Protein AF-0000000083109983 (afdb_homodimer)

Structure (mmCIF, N/CA/C/O backbone):
data_AF-0000000083109983-model_v1
#
loop_
_entity.id
_entity.type
_entity.pdbx_description
1 polymer 'Acyl-coenzyme A thioesterase THEM4'
#
loop_
_atom_site.group_PDB
_atom_site.id
_atom_site.type_symbol
_atom_site.label_atom_id
_atom_site.label_alt_id
_atom_site.label_comp_id
_atom_site.label_asym_id
_atom_site.label_entity_id
_atom_site.label_seq_id
_atom_site.pdbx_PDB_ins_code
_atom_site.Cartn_x
_atom_site.Cartn_y
_atom_site.Cartn_z
_atom_site.occupancy
_atom_site.B_iso_or_equiv
_atom_site.auth_seq_id
_atom_site.auth_comp_id
_atom_site.auth_asym_id
_atom_site.auth_atom_id
_atom_site.pdbx_PDB_model_num
ATOM 1 N N . MET A 1 1 ? -0.646 -13.812 -16.438 1 79.5 1 MET A N 1
ATOM 2 C CA . MET A 1 1 ? -0.318 -15.164 -16.875 1 79.5 1 MET A CA 1
ATOM 3 C C . MET A 1 1 ? 0.512 -15.891 -15.812 1 79.5 1 MET A C 1
ATOM 5 O O . MET A 1 1 ? 1.27 -15.258 -15.078 1 79.5 1 MET A O 1
ATOM 9 N N . PHE A 1 2 ? 0.267 -17.281 -15.797 1 80.12 2 PHE A N 1
ATOM 10 C CA . PHE A 1 2 ? 1.023 -18.062 -14.828 1 80.12 2 PHE A CA 1
ATOM 11 C C . PHE A 1 2 ? 2.098 -18.891 -15.516 1 80.12 2 PHE A C 1
ATOM 13 O O . PHE A 1 2 ? 1.853 -19.484 -16.562 1 80.12 2 PHE A O 1
ATOM 20 N N . GLU A 1 3 ? 3.24 -18.766 -14.977 1 84.12 3 GLU A N 1
ATOM 21 C CA . GLU A 1 3 ? 4.309 -19.719 -15.305 1 84.12 3 GLU A CA 1
ATOM 22 C C . GLU A 1 3 ? 4.406 -20.828 -14.258 1 84.12 3 GLU A C 1
ATOM 24 O O . GLU A 1 3 ? 4.441 -20.547 -13.055 1 84.12 3 GLU A O 1
ATOM 29 N N . VAL A 1 4 ? 4.43 -22.031 -14.734 1 88.25 4 VAL A N 1
ATOM 30 C CA . VAL A 1 4 ? 4.473 -23.172 -13.812 1 88.25 4 VAL A CA 1
ATOM 31 C C . VAL A 1 4 ? 5.922 -23.469 -13.43 1 88.25 4 VAL A C 1
ATOM 33 O O . VAL A 1 4 ? 6.777 -23.625 -14.305 1 88.25 4 VAL A O 1
ATOM 36 N N . LEU A 1 5 ? 6.18 -23.5 -12.18 1 89.88 5 LEU A N 1
ATOM 37 C CA . LEU A 1 5 ? 7.484 -23.875 -11.641 1 89.88 5 LEU A CA 1
ATOM 38 C C . LEU A 1 5 ? 7.387 -25.172 -10.836 1 89.88 5 LEU A C 1
ATOM 40 O O . LEU A 1 5 ? 6.352 -25.453 -10.234 1 89.88 5 LEU A O 1
ATOM 44 N N . SER A 1 6 ? 8.484 -25.953 -10.953 1 92.81 6 SER A N 1
ATOM 45 C CA . SER A 1 6 ? 8.602 -27.031 -9.977 1 92.81 6 SER A CA 1
ATOM 46 C C . SER A 1 6 ? 8.805 -26.469 -8.57 1 92.81 6 SER A C 1
ATOM 48 O O . SER A 1 6 ? 9.195 -25.312 -8.398 1 92.81 6 SER A O 1
ATOM 50 N N . ALA A 1 7 ? 8.508 -27.266 -7.617 1 91.62 7 ALA A N 1
ATOM 51 C CA . ALA A 1 7 ? 8.734 -26.875 -6.23 1 91.62 7 ALA A CA 1
ATOM 52 C C . ALA A 1 7 ? 10.188 -26.469 -6 1 91.62 7 ALA A C 1
ATOM 54 O O . ALA A 1 7 ? 10.469 -25.484 -5.316 1 91.62 7 ALA A O 1
ATOM 55 N N . ALA A 1 8 ? 11.102 -27.25 -6.594 1 93.25 8 ALA A N 1
ATOM 56 C CA . ALA A 1 8 ? 12.531 -26.984 -6.445 1 93.25 8 ALA A CA 1
ATOM 57 C C . ALA A 1 8 ? 12.906 -25.641 -7.082 1 93.25 8 ALA A C 1
ATOM 59 O O . ALA A 1 8 ? 13.68 -24.875 -6.508 1 93.25 8 ALA A O 1
ATOM 60 N N . GLU A 1 9 ? 12.367 -25.391 -8.211 1 91.94 9 GLU A N 1
ATOM 61 C CA . GLU A 1 9 ? 12.648 -24.141 -8.898 1 91.94 9 GLU A CA 1
ATOM 62 C C . GLU A 1 9 ? 12.055 -22.953 -8.148 1 91.94 9 GLU A C 1
ATOM 64 O O . GLU A 1 9 ? 12.664 -21.875 -8.078 1 91.94 9 GLU A O 1
ATOM 69 N N . ALA A 1 10 ? 10.891 -23.188 -7.598 1 91.19 10 ALA A N 1
ATOM 70 C CA . ALA A 1 10 ? 10.242 -22.156 -6.789 1 91.19 10 ALA A CA 1
ATOM 71 C C . ALA A 1 10 ? 11.102 -21.797 -5.582 1 91.19 10 ALA A C 1
ATOM 73 O O . ALA A 1 10 ? 11.273 -20.609 -5.273 1 91.19 10 ALA A O 1
ATOM 74 N N . ASP A 1 11 ? 11.609 -22.734 -4.934 1 93.25 11 ASP A N 1
ATOM 75 C CA . ASP A 1 11 ? 12.484 -22.531 -3.781 1 93.25 11 ASP A CA 1
ATOM 76 C C . ASP A 1 11 ? 13.742 -21.766 -4.184 1 93.25 11 ASP A C 1
ATOM 78 O O . ASP A 1 11 ? 14.188 -20.859 -3.469 1 93.25 11 ASP A O 1
ATOM 82 N N . ARG A 1 12 ? 14.273 -22.188 -5.297 1 93.06 12 ARG A N 1
ATOM 83 C CA . ARG A 1 12 ? 15.5 -21.562 -5.785 1 93.06 12 ARG A CA 1
ATOM 84 C C . ARG A 1 12 ? 15.273 -20.078 -6.094 1 93.06 12 ARG A C 1
ATOM 86 O O . ARG A 1 12 ? 16.047 -19.234 -5.664 1 93.06 12 ARG A O 1
ATOM 93 N N . VAL A 1 13 ? 14.227 -19.781 -6.801 1 91.38 13 VAL A N 1
ATOM 94 C CA . VAL A 1 13 ? 13.922 -18.422 -7.191 1 91.38 13 VAL A CA 1
ATOM 95 C C . VAL A 1 13 ? 13.648 -17.578 -5.949 1 91.38 13 VAL A C 1
ATOM 97 O O . VAL A 1 13 ? 14.141 -16.453 -5.836 1 91.38 13 VAL A O 1
ATOM 100 N N . THR A 1 14 ? 12.906 -18.141 -5.031 1 93.75 14 THR A N 1
ATOM 101 C CA . THR A 1 14 ? 12.602 -17.422 -3.795 1 93.75 14 THR A CA 1
ATOM 102 C C . THR A 1 14 ? 13.875 -17.141 -3.004 1 93.75 14 THR A C 1
ATOM 104 O O . THR A 1 14 ? 14.078 -16.016 -2.539 1 93.75 14 THR A O 1
ATOM 107 N N . ALA A 1 15 ? 14.719 -18.094 -2.879 1 95.38 15 ALA A N 1
ATOM 108 C CA . ALA A 1 15 ? 15.961 -17.969 -2.123 1 95.38 15 ALA A CA 1
ATOM 109 C C . ALA A 1 15 ? 16.891 -16.938 -2.766 1 95.38 15 ALA A C 1
ATOM 111 O O . ALA A 1 15 ? 17.641 -16.25 -2.07 1 95.38 15 ALA A O 1
ATOM 112 N N . LEU A 1 16 ? 16.766 -16.844 -4.07 1 94.69 16 LEU A N 1
ATOM 113 C CA . LEU A 1 16 ? 17.641 -15.93 -4.805 1 94.69 16 LEU A CA 1
ATOM 114 C C . LEU A 1 16 ? 17.156 -14.492 -4.672 1 94.69 16 LEU A C 1
ATOM 116 O O . LEU A 1 16 ? 17.953 -13.594 -4.355 1 94.69 16 LEU A O 1
ATOM 120 N N . TYR A 1 17 ? 15.867 -14.273 -4.801 1 95.62 17 TYR A N 1
ATOM 121 C CA . TYR A 1 17 ? 15.406 -12.914 -5.012 1 95.62 17 TYR A CA 1
ATOM 122 C C . TYR A 1 17 ? 14.828 -12.328 -3.729 1 95.62 17 TYR A C 1
ATOM 124 O O . TYR A 1 17 ? 14.781 -11.102 -3.564 1 95.62 17 TYR A O 1
ATOM 132 N N . ALA A 1 18 ? 14.375 -13.148 -2.777 1 96.56 18 ALA A N 1
ATOM 133 C CA . ALA A 1 18 ? 13.773 -12.641 -1.547 1 96.56 18 ALA A CA 1
ATOM 134 C C . ALA A 1 18 ? 14.766 -11.797 -0.756 1 96.56 18 ALA A C 1
ATOM 136 O O . ALA A 1 18 ? 14.422 -10.719 -0.269 1 96.56 18 ALA A O 1
ATOM 137 N N . PRO A 1 19 ? 16.094 -12.195 -0.639 1 97.88 19 PRO A N 1
ATOM 138 C CA . PRO A 1 19 ? 17.047 -11.359 0.081 1 97.88 19 PRO A CA 1
ATOM 139 C C . PRO A 1 19 ? 17.297 -10.016 -0.607 1 97.88 19 PRO A C 1
ATOM 141 O O . PRO A 1 19 ? 17.578 -9.016 0.061 1 97.88 19 PRO A O 1
ATOM 144 N N . LEU A 1 20 ? 17.234 -10.039 -1.961 1 98.5 20 LEU A N 1
ATOM 145 C CA . LEU A 1 20 ? 17.344 -8.781 -2.695 1 98.5 20 LEU A CA 1
ATOM 146 C C . LEU A 1 20 ? 16.188 -7.844 -2.338 1 98.5 20 LEU A C 1
ATOM 148 O O . LEU A 1 20 ? 16.422 -6.66 -2.07 1 98.5 20 LEU A O 1
ATOM 152 N N . ALA A 1 21 ? 14.984 -8.383 -2.303 1 98.25 21 ALA A N 1
ATOM 153 C CA . ALA A 1 21 ? 13.812 -7.594 -1.934 1 98.25 21 ALA A CA 1
ATOM 154 C C . ALA A 1 21 ? 13.93 -7.078 -0.502 1 98.25 21 ALA A C 1
ATOM 156 O O . ALA A 1 21 ? 13.555 -5.938 -0.216 1 98.25 21 ALA A O 1
ATOM 157 N N . ASP A 1 22 ? 14.492 -7.891 0.367 1 98 22 ASP A N 1
ATOM 158 C CA . ASP A 1 22 ? 14.703 -7.473 1.75 1 98 22 ASP A CA 1
ATOM 159 C C . ASP A 1 22 ? 15.664 -6.281 1.822 1 98 22 ASP A C 1
ATOM 161 O O . ASP A 1 22 ? 15.438 -5.344 2.59 1 98 22 ASP A O 1
ATOM 165 N N . ALA A 1 23 ? 16.719 -6.34 1.062 1 98.69 23 ALA A N 1
ATOM 166 C CA . ALA A 1 23 ? 17.672 -5.234 1.03 1 98.69 23 ALA A CA 1
ATOM 167 C C . ALA A 1 23 ? 17.016 -3.953 0.536 1 98.69 23 ALA A C 1
ATOM 169 O O . ALA A 1 23 ? 17.25 -2.871 1.076 1 98.69 23 ALA A O 1
ATOM 170 N N . VAL A 1 24 ? 16.156 -4.066 -0.466 1 98.75 24 VAL A N 1
ATOM 171 C CA . VAL A 1 24 ? 15.484 -2.896 -1.014 1 98.75 24 VAL A CA 1
ATOM 172 C C . VAL A 1 24 ? 14.477 -2.363 -0.002 1 98.75 24 VAL A C 1
ATOM 174 O O . VAL A 1 24 ? 14.281 -1.15 0.114 1 98.75 24 VAL A O 1
ATOM 177 N N . ARG A 1 25 ? 13.844 -3.258 0.775 1 98.12 25 ARG A N 1
ATOM 178 C CA . ARG A 1 25 ? 12.938 -2.834 1.834 1 98.12 25 ARG A CA 1
ATOM 179 C C . ARG A 1 25 ? 13.648 -1.952 2.852 1 98.12 25 ARG A C 1
ATOM 181 O O . ARG A 1 25 ? 13.117 -0.925 3.275 1 98.12 25 ARG A O 1
ATOM 188 N N . GLU A 1 26 ? 14.812 -2.381 3.221 1 98 26 GLU A N 1
ATOM 189 C CA . GLU A 1 26 ? 15.602 -1.582 4.148 1 98 26 GLU A CA 1
ATOM 190 C C . GLU A 1 26 ? 15.984 -0.238 3.533 1 98 26 GLU A C 1
ATOM 192 O O . GLU A 1 26 ? 16 0.784 4.223 1 98 26 GLU A O 1
ATOM 197 N N . LEU A 1 27 ? 16.297 -0.232 2.275 1 98.75 27 LEU A N 1
ATOM 198 C CA . LEU A 1 27 ? 16.641 0.994 1.564 1 98.75 27 LEU A CA 1
ATOM 199 C C . LEU A 1 27 ? 15.453 1.953 1.523 1 98.75 27 LEU A C 1
ATOM 201 O O . LEU A 1 27 ? 15.633 3.166 1.653 1 98.75 27 LEU A O 1
ATOM 205 N N . VAL A 1 28 ? 14.25 1.437 1.311 1 98.44 28 VAL A N 1
ATOM 206 C CA . VAL A 1 28 ? 13.039 2.248 1.305 1 98.44 28 VAL A CA 1
ATOM 207 C C . VAL A 1 28 ? 12.906 2.992 2.633 1 98.44 28 VAL A C 1
ATOM 209 O O . VAL A 1 28 ? 12.711 4.207 2.652 1 98.44 28 VAL A O 1
ATOM 212 N N . ASP A 1 29 ? 13.117 2.26 3.717 1 97.25 29 ASP A N 1
ATOM 213 C CA . ASP A 1 29 ? 13.047 2.881 5.035 1 97.25 29 ASP A CA 1
ATOM 214 C C . ASP A 1 29 ? 14.102 3.975 5.188 1 97.25 29 ASP A C 1
ATOM 216 O O . ASP A 1 29 ? 13.797 5.082 5.637 1 97.25 29 ASP A O 1
ATOM 220 N N . ALA A 1 30 ? 15.297 3.693 4.824 1 97.88 30 ALA A N 1
ATOM 221 C CA . ALA A 1 30 ? 16.391 4.652 4.918 1 97.88 30 ALA A CA 1
ATOM 222 C C . ALA A 1 30 ? 16.109 5.895 4.082 1 97.88 30 ALA A C 1
ATOM 224 O O . ALA A 1 30 ? 16.438 7.016 4.492 1 97.88 30 ALA A O 1
ATOM 225 N N . THR A 1 31 ? 15.516 5.719 2.912 1 98.06 31 THR A N 1
ATOM 226 C CA . THR A 1 31 ? 15.203 6.809 1.995 1 98.06 31 THR A CA 1
ATOM 227 C C . THR A 1 31 ? 14.203 7.773 2.619 1 98.06 31 THR A C 1
ATOM 229 O O . THR A 1 31 ? 14.344 8.992 2.496 1 98.06 31 THR A O 1
ATOM 232 N N . ILE A 1 32 ? 13.297 7.258 3.34 1 96.44 32 ILE A N 1
ATOM 233 C CA . ILE A 1 32 ? 12.234 8.055 3.936 1 96.44 32 ILE A CA 1
ATOM 234 C C . ILE A 1 32 ? 12.789 8.859 5.113 1 96.44 32 ILE A C 1
ATOM 236 O O . ILE A 1 32 ? 12.398 10.008 5.332 1 96.44 32 ILE A O 1
ATOM 240 N N . ARG A 1 33 ? 13.773 8.328 5.824 1 94.88 33 ARG A N 1
ATOM 241 C CA . ARG A 1 33 ? 14.141 8.875 7.125 1 94.88 33 ARG A CA 1
ATOM 242 C C . ARG A 1 33 ? 15.469 9.625 7.047 1 94.88 33 ARG A C 1
ATOM 244 O O . ARG A 1 33 ? 15.867 10.289 8.008 1 94.88 33 ARG A O 1
ATOM 251 N N . THR A 1 34 ? 16.188 9.555 5.938 1 96.5 34 THR A N 1
ATOM 252 C CA . THR A 1 34 ? 17.547 10.078 5.855 1 96.5 34 THR A CA 1
ATOM 253 C C . THR A 1 34 ? 17.562 11.602 6 1 96.5 34 THR A C 1
ATOM 255 O O . THR A 1 34 ? 16.625 12.273 5.578 1 96.5 34 THR A O 1
ATOM 258 N N . GLU A 1 35 ? 18.547 12.086 6.633 1 93.69 35 GLU A N 1
ATOM 259 C CA . GLU A 1 35 ? 18.828 13.516 6.73 1 93.69 35 GLU A CA 1
ATOM 260 C C . GLU A 1 35 ? 20.281 13.812 6.371 1 93.69 35 GLU A C 1
ATOM 262 O O . GLU A 1 35 ? 20.891 14.742 6.906 1 93.69 35 GLU A O 1
ATOM 267 N N . VAL A 1 36 ? 20.875 12.906 5.598 1 96.31 36 VAL A N 1
ATOM 268 C CA . VAL A 1 36 ? 22.266 13.086 5.211 1 96.31 36 VAL A CA 1
ATOM 269 C C . VAL A 1 36 ? 22.391 14.289 4.273 1 96.31 36 VAL A C 1
ATOM 271 O O . VAL A 1 36 ? 21.375 14.836 3.824 1 96.31 36 VAL A O 1
ATOM 274 N N . ASP A 1 37 ? 23.578 14.734 3.994 1 94.38 37 ASP A N 1
ATOM 275 C CA . ASP A 1 37 ? 23.812 15.961 3.236 1 94.38 37 ASP A CA 1
ATOM 276 C C . ASP A 1 37 ? 23.656 15.711 1.735 1 94.38 37 ASP A C 1
ATOM 278 O O . ASP A 1 37 ? 23.484 14.57 1.303 1 94.38 37 ASP A O 1
ATOM 282 N N . ASP A 1 38 ? 23.672 16.75 0.94 1 96.62 38 ASP A N 1
ATOM 283 C CA . ASP A 1 38 ? 23.391 16.75 -0.493 1 96.62 38 ASP A CA 1
ATOM 284 C C . ASP A 1 38 ? 24.328 15.805 -1.238 1 96.62 38 ASP A C 1
ATOM 286 O O . ASP A 1 38 ? 23.906 15.062 -2.123 1 96.62 38 ASP A O 1
ATOM 290 N N . GLU A 1 39 ? 25.547 15.812 -0.85 1 97.31 39 GLU A N 1
ATOM 291 C CA . GLU A 1 39 ? 26.547 15.016 -1.563 1 97.31 39 GLU A CA 1
ATOM 292 C C . GLU A 1 39 ? 26.281 13.523 -1.395 1 97.31 39 GLU A C 1
ATOM 294 O O . GLU A 1 39 ? 26.344 12.766 -2.361 1 97.31 39 GLU A O 1
ATOM 299 N N . VAL A 1 40 ? 26 13.125 -0.13 1 98.06 40 VAL A N 1
ATOM 300 C CA . VAL A 1 40 ? 25.719 11.719 0.144 1 98.06 40 VAL A CA 1
ATOM 301 C C . VAL A 1 40 ? 24.453 11.289 -0.608 1 98.06 40 VAL A C 1
ATOM 303 O O . VAL A 1 40 ? 24.406 10.195 -1.164 1 98.06 40 VAL A O 1
ATOM 306 N N . VAL A 1 41 ? 23.453 12.164 -0.671 1 98.25 41 VAL A N 1
ATOM 307 C CA . VAL A 1 41 ? 22.203 11.875 -1.381 1 98.25 41 VAL A CA 1
ATOM 308 C C . VAL A 1 41 ? 22.5 11.68 -2.867 1 98.25 41 VAL A C 1
ATOM 310 O O . VAL A 1 41 ? 22 10.742 -3.484 1 98.25 41 VAL A O 1
ATOM 313 N N . ALA A 1 42 ? 23.281 12.508 -3.447 1 98.12 42 ALA A N 1
ATOM 314 C CA . ALA A 1 42 ? 23.609 12.43 -4.867 1 98.12 42 ALA A CA 1
ATOM 315 C C . ALA A 1 42 ? 24.344 11.125 -5.188 1 98.12 42 ALA A C 1
ATOM 317 O O . ALA A 1 42 ? 24.062 10.477 -6.191 1 98.12 42 ALA A O 1
ATOM 318 N N . GLU A 1 43 ? 25.266 10.758 -4.332 1 98.44 43 GLU A N 1
ATOM 319 C CA . GLU A 1 43 ? 26.016 9.516 -4.512 1 98.44 43 GLU A CA 1
ATOM 320 C C . GLU A 1 43 ? 25.094 8.297 -4.398 1 98.44 43 GLU A C 1
ATOM 322 O O . GLU A 1 43 ? 25.219 7.355 -5.18 1 98.44 43 GLU A O 1
ATOM 327 N N . ALA A 1 44 ? 24.25 8.359 -3.389 1 98.69 44 ALA A N 1
ATOM 328 C CA . ALA A 1 44 ? 23.297 7.273 -3.201 1 98.69 44 ALA A CA 1
ATOM 329 C C . ALA A 1 44 ? 22.406 7.113 -4.43 1 98.69 44 ALA A C 1
ATOM 331 O O . ALA A 1 44 ? 22.203 6 -4.918 1 98.69 44 ALA A O 1
ATOM 332 N N . ARG A 1 45 ? 21.906 8.211 -4.934 1 98.69 45 ARG A N 1
ATOM 333 C CA . ARG A 1 45 ? 21.016 8.188 -6.098 1 98.69 45 ARG A CA 1
ATOM 334 C C . ARG A 1 45 ? 21.719 7.578 -7.305 1 98.69 45 ARG A C 1
ATOM 336 O O . ARG A 1 45 ? 21.156 6.727 -7.992 1 98.69 45 ARG A O 1
ATOM 343 N N . SER A 1 46 ? 22.953 7.977 -7.512 1 98.62 46 SER A N 1
ATOM 344 C CA . SER A 1 46 ? 23.734 7.457 -8.633 1 98.62 46 SER A CA 1
ATOM 345 C C . SER A 1 46 ? 23.969 5.957 -8.5 1 98.62 46 SER A C 1
ATOM 347 O O . SER A 1 46 ? 23.844 5.219 -9.484 1 98.62 46 SER A O 1
ATOM 349 N N . ALA A 1 47 ? 24.297 5.543 -7.309 1 98.69 47 ALA A N 1
ATOM 350 C CA . ALA A 1 47 ? 24.531 4.121 -7.055 1 98.69 47 ALA A CA 1
ATOM 351 C C . ALA A 1 47 ? 23.25 3.312 -7.285 1 98.69 47 ALA A C 1
ATOM 353 O O . ALA A 1 47 ? 23.297 2.23 -7.875 1 98.69 47 ALA A O 1
ATOM 354 N N . ILE A 1 48 ? 22.109 3.826 -6.832 1 98.81 48 ILE A N 1
ATOM 355 C CA . ILE A 1 48 ? 20.828 3.152 -6.98 1 98.81 48 ILE A CA 1
ATOM 356 C C . ILE A 1 48 ? 20.469 3.033 -8.461 1 98.81 48 ILE A C 1
ATOM 358 O O . ILE A 1 48 ? 20.047 1.972 -8.922 1 98.81 48 ILE A O 1
ATOM 362 N N . GLU A 1 49 ? 20.703 4.086 -9.227 1 98.81 49 GLU A N 1
ATOM 363 C CA . GLU A 1 49 ? 20.406 4.074 -10.664 1 98.81 49 GLU A CA 1
ATOM 364 C C . GLU A 1 49 ? 21.281 3.051 -11.391 1 98.81 49 GLU A C 1
ATOM 366 O O . GLU A 1 49 ? 20.812 2.387 -12.32 1 98.81 49 GLU A O 1
ATOM 371 N N . ALA A 1 50 ? 22.516 2.922 -10.945 1 98.75 50 ALA A N 1
ATOM 372 C CA . ALA A 1 50 ? 23.406 1.932 -11.539 1 98.75 50 ALA A CA 1
ATOM 373 C C . ALA A 1 50 ? 22.938 0.513 -11.25 1 98.75 50 ALA A C 1
ATOM 375 O O . ALA A 1 50 ? 22.938 -0.346 -12.133 1 98.75 50 ALA A O 1
ATOM 376 N N . VAL A 1 51 ? 22.5 0.243 -10.023 1 98.81 51 VAL A N 1
ATOM 377 C CA . VAL A 1 51 ? 21.984 -1.063 -9.641 1 98.81 51 VAL A CA 1
ATOM 378 C C . VAL A 1 51 ? 20.719 -1.37 -10.445 1 98.81 51 VAL A C 1
ATOM 380 O O . VAL A 1 51 ? 20.547 -2.486 -10.945 1 98.81 51 VAL A O 1
ATOM 383 N N . THR A 1 52 ? 19.875 -0.374 -10.609 1 98.81 52 THR A N 1
ATOM 384 C CA . THR A 1 52 ? 18.625 -0.545 -11.359 1 98.81 52 THR A CA 1
ATOM 385 C C . THR A 1 52 ? 18.922 -0.95 -12.805 1 98.81 52 THR A C 1
ATOM 387 O O . THR A 1 52 ? 18.281 -1.861 -13.336 1 98.81 52 THR A O 1
ATOM 390 N N . ARG A 1 53 ? 19.891 -0.291 -13.398 1 98.56 53 ARG A N 1
ATOM 391 C CA . ARG A 1 53 ? 20.281 -0.629 -14.766 1 98.56 53 ARG A CA 1
ATOM 392 C C . ARG A 1 53 ? 20.766 -2.074 -14.852 1 98.56 53 ARG A C 1
ATOM 394 O O . ARG A 1 53 ? 20.422 -2.791 -15.797 1 98.56 53 ARG A O 1
ATOM 401 N N . SER A 1 54 ? 21.547 -2.523 -13.883 1 98.56 54 SER A N 1
ATOM 402 C CA . SER A 1 54 ? 22.062 -3.889 -13.875 1 98.56 54 SER A CA 1
ATOM 403 C C . SER A 1 54 ? 20.938 -4.906 -13.758 1 98.56 54 SER A C 1
ATOM 405 O O . SER A 1 54 ? 20.938 -5.926 -14.453 1 98.56 54 SER A O 1
ATOM 407 N N . LEU A 1 55 ? 19.922 -4.645 -12.922 1 98.44 55 LEU A N 1
ATOM 408 C CA . LEU A 1 55 ? 18.844 -5.586 -12.672 1 98.44 55 LEU A CA 1
ATOM 409 C C . LEU A 1 55 ? 17.891 -5.656 -13.859 1 98.44 55 LEU A C 1
ATOM 411 O O . LEU A 1 55 ? 17.172 -6.637 -14.023 1 98.44 55 LEU A O 1
ATOM 415 N N . ARG A 1 56 ? 17.891 -4.621 -14.711 1 97.81 56 ARG A N 1
ATOM 416 C CA . ARG A 1 56 ? 16.953 -4.551 -15.828 1 97.81 56 ARG A CA 1
ATOM 417 C C . ARG A 1 56 ? 17.547 -5.211 -17.078 1 97.81 56 ARG A C 1
ATOM 419 O O . ARG A 1 56 ? 16.891 -5.25 -18.125 1 97.81 56 ARG A O 1
ATOM 426 N N . GLN A 1 57 ? 18.75 -5.754 -17.016 1 97.25 57 GLN A N 1
ATOM 427 C CA . GLN A 1 57 ? 19.375 -6.41 -18.156 1 97.25 57 GLN A CA 1
ATOM 428 C C . GLN A 1 57 ? 18.531 -7.586 -18.641 1 97.25 57 GLN A C 1
ATOM 430 O O . GLN A 1 57 ? 18.531 -7.91 -19.828 1 97.25 57 GLN A O 1
ATOM 435 N N . ARG A 1 58 ? 17.828 -8.312 -17.766 1 95.56 58 ARG A N 1
A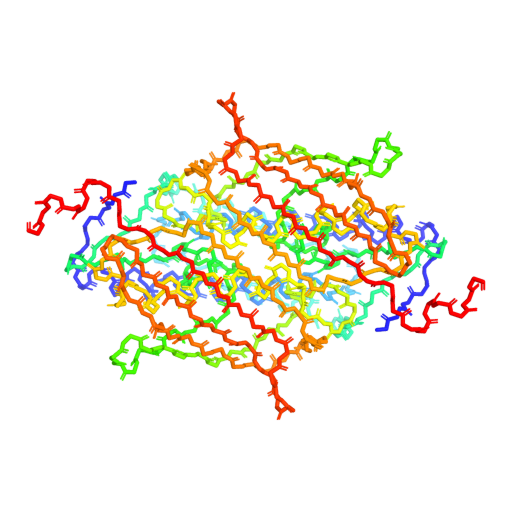TOM 436 C CA . ARG A 1 58 ? 16.844 -9.352 -18.031 1 95.56 58 ARG A CA 1
ATOM 437 C C . ARG A 1 58 ? 15.633 -9.219 -17.125 1 95.56 58 ARG A C 1
ATOM 439 O O . ARG A 1 58 ? 15.773 -9.242 -15.891 1 95.56 58 ARG A O 1
ATOM 446 N N . THR A 1 59 ? 14.539 -9 -17.688 1 94.06 59 THR A N 1
ATOM 447 C CA . THR A 1 59 ? 13.352 -8.758 -16.891 1 94.06 59 THR A CA 1
ATOM 448 C C . THR A 1 59 ? 12.195 -9.641 -17.344 1 94.06 59 THR A C 1
ATOM 450 O O . THR A 1 59 ? 12.125 -10.016 -18.516 1 94.06 59 THR A O 1
ATOM 453 N N . ARG A 1 60 ? 11.391 -9.984 -16.469 1 87.88 60 ARG A N 1
ATOM 454 C CA . ARG A 1 60 ? 10.141 -10.68 -16.766 1 87.88 60 ARG A CA 1
ATOM 455 C C . ARG A 1 60 ? 9.055 -9.688 -17.172 1 87.88 60 ARG A C 1
ATOM 457 O O . ARG A 1 60 ? 9 -8.57 -16.641 1 87.88 60 ARG A O 1
ATOM 464 N N . PRO A 1 61 ? 8.188 -10.125 -18.047 1 84.62 61 PRO A N 1
ATOM 465 C CA . PRO A 1 61 ? 7.062 -9.25 -18.391 1 84.62 61 PRO A CA 1
ATOM 466 C C . PRO A 1 61 ? 6.137 -9 -17.203 1 84.62 61 PRO A C 1
ATOM 468 O O . PRO A 1 61 ? 6.062 -9.828 -16.281 1 84.62 61 PRO A O 1
ATOM 471 N N . VAL A 1 62 ? 5.488 -7.902 -17.234 1 82.75 62 VAL A N 1
ATOM 472 C CA . VAL A 1 62 ? 4.488 -7.582 -16.219 1 82.75 62 VAL A CA 1
ATOM 473 C C . VAL A 1 62 ? 3.326 -8.57 -16.312 1 82.75 62 VAL A C 1
ATOM 475 O O . VAL A 1 62 ? 2.943 -8.984 -17.406 1 82.75 62 VAL A O 1
ATOM 478 N N . GLY A 1 63 ? 2.781 -8.898 -15.227 1 81.06 63 GLY A N 1
ATOM 479 C CA . GLY A 1 63 ? 1.594 -9.742 -15.227 1 81.06 63 GLY A CA 1
ATOM 480 C C . GLY A 1 63 ? 1.909 -11.227 -15.164 1 81.06 63 GLY A C 1
ATOM 481 O O . GLY A 1 63 ? 1.009 -12.062 -15.258 1 81.06 63 GLY A O 1
ATOM 482 N N . VAL A 1 64 ? 3.164 -11.523 -15.055 1 78.19 64 VAL A N 1
ATOM 483 C CA . VAL A 1 64 ? 3.527 -12.938 -14.969 1 78.19 64 VAL A CA 1
ATOM 484 C C . VAL A 1 64 ? 3.701 -13.336 -13.5 1 78.19 64 VAL A C 1
ATOM 486 O O . VAL A 1 64 ? 4.414 -12.664 -12.75 1 78.19 64 VAL A O 1
ATOM 489 N N . SER A 1 65 ? 2.93 -14.375 -13.094 1 83 65 SER A N 1
ATOM 490 C CA . SER A 1 65 ? 3.045 -14.953 -11.758 1 83 65 SER A CA 1
ATOM 491 C C . SER A 1 65 ? 3.32 -16.453 -11.828 1 83 65 SER A C 1
ATOM 493 O O . SER A 1 65 ? 3.387 -17.031 -12.922 1 83 65 SER A O 1
ATOM 495 N N . TYR A 1 66 ? 3.621 -17.031 -10.695 1 84.69 66 TYR A N 1
ATOM 496 C CA . TYR A 1 66 ? 4.043 -18.422 -10.68 1 84.69 66 TYR A CA 1
ATOM 497 C C . TYR A 1 66 ? 2.969 -19.312 -10.055 1 84.69 66 TYR A C 1
ATOM 499 O O . TYR A 1 66 ? 2.188 -18.859 -9.219 1 84.69 66 TYR A O 1
ATOM 507 N N . ARG A 1 67 ? 2.955 -20.469 -10.578 1 86.25 67 ARG A N 1
ATOM 508 C CA . ARG A 1 67 ? 2.189 -21.562 -9.969 1 86.25 67 ARG A CA 1
ATOM 509 C C . ARG A 1 67 ? 3.094 -22.734 -9.602 1 86.25 67 ARG A C 1
ATOM 511 O O . ARG A 1 67 ? 3.99 -23.094 -10.367 1 86.25 67 ARG A O 1
ATOM 518 N N . VAL A 1 68 ? 2.855 -23.203 -8.398 1 88.12 68 VAL A N 1
ATOM 519 C CA . VAL A 1 68 ? 3.584 -24.375 -7.906 1 88.12 68 VAL A CA 1
ATOM 520 C C . VAL A 1 68 ? 2.604 -25.406 -7.344 1 88.12 68 VAL A C 1
ATOM 522 O O . VAL A 1 68 ? 1.822 -25.094 -6.441 1 88.12 68 VAL A O 1
ATOM 525 N N . ASP A 1 69 ? 2.623 -26.562 -7.91 1 84.19 69 ASP A N 1
ATOM 526 C CA . ASP A 1 69 ? 1.726 -27.641 -7.473 1 84.19 69 ASP A CA 1
ATOM 527 C C . ASP A 1 69 ? 0.279 -27.141 -7.43 1 84.19 69 ASP A C 1
ATOM 529 O O . ASP A 1 69 ? -0.418 -27.344 -6.434 1 84.19 69 ASP A O 1
ATOM 533 N N . GLY A 1 70 ? -0.1 -26.406 -8.391 1 77.75 70 GLY A N 1
ATOM 534 C CA . GLY A 1 70 ? -1.481 -25.984 -8.555 1 77.75 70 GLY A CA 1
ATOM 535 C C . GLY A 1 70 ? -1.845 -24.766 -7.719 1 77.75 70 GLY A C 1
ATOM 536 O O . GLY A 1 70 ? -2.975 -24.281 -7.777 1 77.75 70 GLY A O 1
ATOM 537 N N . ARG A 1 71 ? -0.838 -24.297 -6.996 1 80 71 ARG A N 1
ATOM 538 C CA . ARG A 1 71 ? -1.104 -23.141 -6.145 1 80 71 ARG A CA 1
ATOM 539 C C . ARG A 1 71 ? -0.338 -21.922 -6.629 1 80 71 ARG A C 1
ATOM 541 O O . ARG A 1 71 ? 0.778 -22.047 -7.137 1 80 71 ARG A O 1
ATOM 548 N N . ALA A 1 72 ? -0.972 -20.844 -6.434 1 83.44 72 ALA A N 1
ATOM 549 C CA . ALA A 1 72 ? -0.306 -19.594 -6.809 1 83.44 72 ALA A CA 1
ATOM 550 C C . ALA A 1 72 ? 0.837 -19.266 -5.852 1 83.44 72 ALA A C 1
ATOM 552 O O . ALA A 1 72 ? 0.718 -19.484 -4.641 1 83.44 72 ALA A O 1
ATOM 553 N N . LEU A 1 73 ? 1.957 -18.891 -6.367 1 86.06 73 LEU A N 1
ATOM 554 C CA . LEU A 1 73 ? 3.104 -18.344 -5.648 1 86.06 73 LEU A CA 1
ATOM 555 C C . LEU A 1 73 ? 3.283 -16.859 -5.965 1 86.06 73 LEU A C 1
ATOM 557 O O . LEU A 1 73 ? 3.969 -16.5 -6.93 1 86.06 73 LEU A O 1
ATOM 561 N N . PRO A 1 74 ? 2.695 -16.047 -5.188 1 86 74 PRO A N 1
ATOM 562 C CA . PRO A 1 74 ? 2.619 -14.625 -5.535 1 86 74 PRO A CA 1
ATOM 563 C C . PRO A 1 74 ? 3.852 -13.844 -5.086 1 86 74 PRO A C 1
ATOM 565 O O . PRO A 1 74 ? 3.748 -12.953 -4.242 1 86 74 PRO A O 1
ATOM 568 N N . LEU A 1 75 ? 5.008 -14.047 -5.695 1 90.62 75 LEU A N 1
ATOM 569 C CA . LEU A 1 75 ? 6.285 -13.477 -5.277 1 90.62 75 LEU A CA 1
ATOM 570 C C . LEU A 1 75 ? 6.262 -11.953 -5.371 1 90.62 75 LEU A C 1
ATOM 572 O O . LEU A 1 75 ? 6.852 -11.266 -4.535 1 90.62 75 LEU A O 1
ATOM 576 N N . GLY A 1 76 ? 5.555 -11.453 -6.32 1 94.25 76 GLY A N 1
ATOM 577 C CA . GLY A 1 76 ? 5.539 -10.016 -6.555 1 94.25 76 GLY A CA 1
ATOM 578 C C . GLY A 1 76 ? 4.285 -9.344 -6.031 1 94.25 76 GLY A C 1
ATOM 579 O O . GLY A 1 76 ? 4.043 -8.164 -6.316 1 94.25 76 GLY A O 1
ATOM 580 N N . ASN A 1 77 ? 3.469 -10.055 -5.234 1 94.5 77 ASN A N 1
ATOM 581 C CA . ASN A 1 77 ? 2.201 -9.531 -4.73 1 94.5 77 ASN A CA 1
ATOM 582 C C . ASN A 1 77 ? 2.414 -8.32 -3.828 1 94.5 77 ASN A C 1
ATOM 584 O O . ASN A 1 77 ? 3.309 -8.32 -2.98 1 94.5 77 ASN A O 1
ATOM 588 N N . ALA A 1 78 ? 1.567 -7.316 -3.951 1 97.19 78 ALA A N 1
ATOM 589 C CA . ALA A 1 78 ? 1.729 -6.027 -3.285 1 97.19 78 ALA A CA 1
ATOM 590 C C . ALA A 1 78 ? 1.488 -6.152 -1.783 1 97.19 78 ALA A C 1
ATOM 592 O O . ALA A 1 78 ? 1.928 -5.301 -1.005 1 97.19 78 ALA A O 1
ATOM 593 N N . ALA A 1 79 ? 0.782 -7.164 -1.352 1 96.25 79 ALA A N 1
ATOM 594 C CA . ALA A 1 79 ? 0.374 -7.262 0.047 1 96.25 79 ALA A CA 1
ATOM 595 C C . ALA A 1 79 ? 1.254 -8.25 0.809 1 96.25 79 ALA A C 1
ATOM 597 O O . ALA A 1 79 ? 1.474 -8.094 2.014 1 96.25 79 ALA A O 1
ATOM 598 N N . VAL A 1 80 ? 1.812 -9.266 0.037 1 93.94 80 VAL A N 1
ATOM 599 C CA . VAL A 1 80 ? 2.471 -10.32 0.792 1 93.94 80 VAL A CA 1
ATOM 600 C C . VAL A 1 80 ? 3.691 -10.82 0.023 1 93.94 80 VAL A C 1
ATOM 602 O O . VAL A 1 80 ? 4.383 -11.742 0.471 1 93.94 80 VAL A O 1
ATOM 605 N N . GLY A 1 81 ? 3.93 -10.32 -1.112 1 94.69 81 GLY A N 1
ATOM 606 C CA . GLY A 1 81 ? 4.984 -10.867 -1.952 1 94.69 81 GLY A CA 1
ATOM 607 C C . GLY A 1 81 ? 6.363 -10.758 -1.322 1 94.69 81 GLY A C 1
ATOM 608 O O . GLY A 1 81 ? 6.844 -9.656 -1.054 1 94.69 81 GLY A O 1
ATOM 609 N N . VAL A 1 82 ? 7.039 -11.898 -1.224 1 95.31 82 VAL A N 1
ATOM 610 C CA . VAL A 1 82 ? 8.336 -11.938 -0.563 1 95.31 82 VAL A CA 1
ATOM 611 C C . VAL A 1 82 ? 9.391 -11.289 -1.454 1 95.31 82 VAL A C 1
ATOM 613 O O . VAL A 1 82 ? 10.477 -10.938 -0.987 1 95.31 82 VAL A O 1
ATOM 616 N N . CYS A 1 83 ? 9.062 -11.109 -2.799 1 96.31 83 CYS A N 1
ATOM 617 C CA . CYS A 1 83 ? 10 -10.469 -3.717 1 96.31 83 CYS A CA 1
ATOM 618 C C . CYS A 1 83 ? 9.508 -9.07 -4.098 1 96.31 83 CYS A C 1
ATOM 620 O O . CYS A 1 83 ? 9.992 -8.492 -5.07 1 96.31 83 CYS A O 1
ATOM 622 N N . ASN A 1 84 ? 8.523 -8.562 -3.447 1 97.56 84 ASN A N 1
ATOM 623 C CA . ASN A 1 84 ? 8.039 -7.191 -3.588 1 97.56 84 ASN A CA 1
ATOM 624 C C . ASN A 1 84 ? 8.438 -6.332 -2.393 1 97.56 84 ASN A C 1
ATOM 626 O O . ASN A 1 84 ? 7.871 -6.469 -1.308 1 97.56 84 ASN A O 1
ATOM 630 N N . PRO A 1 85 ? 9.359 -5.371 -2.602 1 98.19 85 PRO A N 1
ATOM 631 C CA . PRO A 1 85 ? 9.898 -4.617 -1.469 1 98.19 85 PRO A CA 1
ATOM 632 C C . PRO A 1 85 ? 8.852 -3.727 -0.802 1 98.19 85 PRO A C 1
ATOM 634 O O . PRO A 1 85 ? 9.07 -3.238 0.31 1 98.19 85 PRO A O 1
ATOM 637 N N . ILE A 1 86 ? 7.742 -3.498 -1.487 1 98.31 86 ILE A N 1
ATOM 638 C CA . ILE A 1 86 ? 6.809 -2.545 -0.893 1 98.31 86 ILE A CA 1
ATOM 639 C C . ILE A 1 86 ? 5.797 -3.285 -0.023 1 98.31 86 ILE A C 1
ATOM 641 O O . ILE A 1 86 ? 5.07 -2.668 0.76 1 98.31 86 ILE A O 1
ATOM 645 N N . ALA A 1 87 ? 5.695 -4.645 -0.184 1 98.12 87 ALA A N 1
ATOM 646 C CA . ALA A 1 87 ? 4.723 -5.43 0.573 1 98.12 87 ALA A CA 1
ATOM 647 C C . ALA A 1 87 ? 5.008 -5.359 2.07 1 98.12 87 ALA A C 1
ATOM 649 O O . ALA A 1 87 ? 6.148 -5.543 2.502 1 98.12 87 ALA A O 1
ATOM 650 N N . PRO A 1 88 ? 3.961 -5.02 2.865 1 96.44 88 PRO A N 1
ATOM 651 C CA . PRO A 1 88 ? 4.188 -5.184 4.305 1 96.44 88 PRO A CA 1
ATOM 652 C C . PRO A 1 88 ? 4.707 -6.57 4.668 1 96.44 88 PRO A C 1
ATOM 654 O O . PRO A 1 88 ? 4.418 -7.547 3.965 1 96.44 88 PRO A O 1
ATOM 657 N N . PRO A 1 89 ? 5.551 -6.637 5.691 1 93.88 89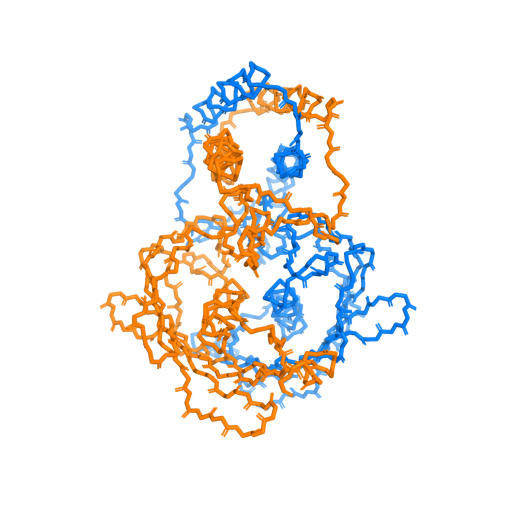 PRO A N 1
ATOM 658 C CA . PRO A 1 89 ? 6.133 -7.926 6.062 1 93.88 89 PRO A CA 1
ATOM 659 C C . PRO A 1 89 ? 5.129 -8.859 6.734 1 93.88 89 PRO A C 1
ATOM 661 O O . PRO A 1 89 ? 5.383 -9.359 7.832 1 93.88 89 PRO A O 1
ATOM 664 N N . VAL A 1 90 ? 4.082 -9.211 6.027 1 93.88 90 VAL A N 1
ATOM 665 C CA . VAL A 1 90 ? 2.98 -10.039 6.504 1 93.88 90 VAL A CA 1
ATOM 666 C C . VAL A 1 90 ? 3.232 -11.5 6.133 1 93.88 90 VAL A C 1
ATOM 668 O O . VAL A 1 90 ? 3.41 -11.828 4.957 1 93.88 90 VAL A O 1
ATOM 671 N N . VAL A 1 91 ? 3.396 -12.281 7.074 1 92.81 91 VAL A N 1
ATOM 672 C CA . VAL A 1 91 ? 3.457 -13.727 6.879 1 92.81 91 VAL A CA 1
ATOM 673 C C . VAL A 1 91 ? 2.162 -14.367 7.367 1 92.81 91 VAL A C 1
ATOM 675 O O . VAL A 1 91 ? 1.843 -14.312 8.555 1 92.81 91 VAL A O 1
ATOM 678 N N . VAL A 1 92 ? 1.482 -14.977 6.465 1 94.06 92 VAL A N 1
ATOM 679 C CA . VAL A 1 92 ? 0.162 -15.516 6.77 1 94.06 92 VAL A CA 1
ATOM 680 C C . VAL A 1 92 ? 0.301 -16.922 7.359 1 94.06 92 VAL A C 1
ATOM 682 O O . VAL A 1 92 ? 0.961 -17.781 6.773 1 94.06 92 VAL A O 1
ATOM 685 N N . HIS A 1 93 ? -0.261 -17.094 8.469 1 94.88 93 HIS A N 1
ATOM 686 C CA . HIS A 1 93 ? -0.346 -18.406 9.102 1 94.88 93 HIS A CA 1
ATOM 687 C C . HIS A 1 93 ? -1.779 -18.922 9.102 1 94.88 93 HIS A C 1
ATOM 689 O O . HIS A 1 93 ? -2.645 -18.375 9.781 1 94.88 93 HIS A O 1
ATOM 695 N N . HIS A 1 94 ? -1.982 -20 8.391 1 92.19 94 HIS A N 1
ATOM 696 C CA . HIS A 1 94 ? -3.301 -20.625 8.367 1 92.19 94 HIS A CA 1
ATOM 697 C C . HIS A 1 94 ? -3.49 -21.562 9.555 1 92.19 94 HIS A C 1
ATOM 699 O O . HIS A 1 94 ? -2.611 -22.375 9.859 1 92.19 94 HIS A O 1
ATOM 705 N N . GLU A 1 95 ? -4.57 -21.422 10.203 1 90.38 95 GLU A N 1
ATOM 706 C CA . GLU A 1 95 ? -4.836 -22.203 11.406 1 90.38 95 GLU A CA 1
ATOM 707 C C . GLU A 1 95 ? -5.859 -23.297 11.141 1 90.38 95 GLU A C 1
ATOM 709 O O . GLU A 1 95 ? -6.184 -24.094 12.031 1 90.38 95 GLU A O 1
ATOM 714 N N . GLY A 1 96 ? -6.379 -23.438 9.977 1 85.75 96 GLY A N 1
ATOM 715 C CA . GLY A 1 96 ? -7.449 -24.359 9.664 1 85.75 96 GLY A CA 1
ATOM 716 C C . GLY A 1 96 ? -8.828 -23.781 9.891 1 85.75 96 GLY A C 1
ATOM 717 O O . GLY A 1 96 ? -8.977 -22.75 10.57 1 85.75 96 GLY A O 1
ATOM 718 N N . GLY A 1 97 ? -9.867 -24.312 9.289 1 86.75 97 GLY A N 1
ATOM 719 C CA . GLY A 1 97 ? -11.25 -23.906 9.484 1 86.75 97 GLY A CA 1
ATOM 720 C C . GLY A 1 97 ? -11.531 -22.5 8.969 1 86.75 97 GLY A C 1
ATOM 721 O O . GLY A 1 97 ? -12.336 -21.766 9.547 1 86.75 97 GLY A O 1
ATOM 722 N N . GLY A 1 98 ? -10.781 -22.078 7.996 1 91.06 98 GLY A N 1
ATOM 723 C CA . GLY A 1 98 ? -11.055 -20.781 7.395 1 91.06 98 GLY A CA 1
ATOM 724 C C . GLY A 1 98 ? -10.547 -19.625 8.227 1 91.06 98 GLY A C 1
ATOM 725 O O . GLY A 1 98 ? -11.125 -18.531 8.195 1 91.06 98 GLY A O 1
ATOM 726 N N . ARG A 1 99 ? -9.531 -19.938 9.062 1 95.19 99 ARG A N 1
ATOM 727 C CA . ARG A 1 99 ? -8.93 -18.906 9.898 1 95.19 99 ARG A CA 1
ATOM 728 C C . ARG A 1 99 ? -7.449 -18.734 9.57 1 95.19 99 ARG A C 1
ATOM 730 O O . ARG A 1 99 ? -6.75 -19.703 9.289 1 95.19 99 ARG A O 1
ATOM 737 N N . CYS A 1 100 ? -7.023 -17.469 9.578 1 96.44 100 CYS A N 1
ATOM 738 C CA . CYS A 1 100 ? -5.598 -17.188 9.43 1 96.44 100 CYS A CA 1
ATOM 739 C C . CYS A 1 100 ? -5.188 -15.992 10.289 1 96.44 100 CYS A C 1
ATOM 741 O O . CYS A 1 100 ? -6.039 -15.219 10.727 1 96.44 100 CYS A O 1
ATOM 743 N N . ARG A 1 101 ? -3.949 -15.953 10.586 1 97.56 101 ARG A N 1
ATOM 744 C CA . ARG A 1 101 ? -3.393 -14.891 11.422 1 97.56 101 ARG A CA 1
ATOM 745 C C . ARG A 1 101 ? -2.004 -14.492 10.938 1 97.56 101 ARG A C 1
ATOM 747 O O . ARG A 1 101 ? -1.367 -15.219 10.18 1 97.56 101 ARG A O 1
ATOM 754 N N . SER A 1 102 ? -1.602 -13.289 11.359 1 97.94 102 SER A N 1
ATOM 755 C CA . SER A 1 102 ? -0.253 -12.797 11.094 1 97.94 102 SER A CA 1
ATOM 756 C C . SER A 1 102 ? 0.196 -11.805 12.156 1 97.94 102 SER A C 1
ATOM 758 O O . SER A 1 102 ? -0.624 -11.07 12.711 1 97.94 102 SER A O 1
ATOM 760 N N . GLU A 1 103 ? 1.438 -11.859 12.492 1 98.06 103 GLU A N 1
ATOM 761 C CA . GLU A 1 103 ? 2.121 -10.836 13.273 1 98.06 103 GLU A CA 1
ATOM 762 C C . GLU A 1 103 ? 3.219 -10.156 12.461 1 98.06 103 GLU A C 1
ATOM 764 O O . GLU A 1 103 ? 3.992 -10.828 11.773 1 98.06 103 GLU A O 1
ATOM 769 N N . PHE A 1 104 ? 3.225 -8.852 12.516 1 97.69 104 PHE A N 1
ATOM 770 C CA . PHE A 1 104 ? 4.16 -8.102 11.688 1 97.69 104 PHE A CA 1
ATOM 771 C C . PHE A 1 104 ? 4.438 -6.73 12.289 1 97.69 104 PHE A C 1
ATOM 773 O O . PHE A 1 104 ? 3.754 -6.309 13.227 1 97.69 104 PHE A O 1
ATOM 780 N N . VAL A 1 105 ? 5.48 -6.078 11.812 1 97.5 105 VAL A N 1
ATOM 781 C CA . VAL A 1 105 ? 5.848 -4.73 12.242 1 97.5 105 VAL A CA 1
ATOM 782 C C . VAL A 1 105 ? 5.723 -3.764 11.07 1 97.5 105 VAL A C 1
ATOM 784 O O . VAL A 1 105 ? 6.27 -4.008 9.992 1 97.5 105 VAL A O 1
ATOM 787 N N . LEU A 1 106 ? 4.906 -2.734 11.188 1 97.31 106 LEU A N 1
ATOM 788 C CA . LEU A 1 106 ? 4.824 -1.675 10.188 1 97.31 106 LEU A CA 1
ATOM 789 C C . LEU A 1 106 ? 5.617 -0.449 10.625 1 97.31 106 LEU A C 1
ATOM 791 O O . LEU A 1 106 ? 5.379 0.09 11.711 1 97.31 106 LEU A O 1
ATOM 795 N N . GLY A 1 107 ? 6.555 -0.048 9.781 1 95.94 107 GLY A N 1
ATOM 796 C CA . GLY A 1 107 ? 7.387 1.11 10.062 1 95.94 107 GLY A CA 1
ATOM 797 C C . GLY A 1 107 ? 7.047 2.314 9.203 1 95.94 107 GLY A C 1
ATOM 798 O O . GLY A 1 107 ? 5.898 2.477 8.781 1 95.94 107 GLY A O 1
ATOM 799 N N . ALA A 1 108 ? 8 3.15 8.914 1 95.44 108 ALA A N 1
ATOM 800 C CA . ALA A 1 108 ? 7.855 4.469 8.305 1 95.44 108 ALA A CA 1
ATOM 801 C C . ALA A 1 108 ? 7.23 4.359 6.918 1 95.44 108 ALA A C 1
ATOM 803 O O . ALA A 1 108 ? 6.402 5.191 6.535 1 95.44 108 ALA A O 1
ATOM 804 N N . PRO A 1 109 ? 7.57 3.326 6.156 1 97.38 109 PRO A N 1
ATOM 805 C CA . PRO A 1 109 ? 7.031 3.273 4.797 1 97.38 109 PRO A CA 1
ATOM 806 C C . PRO A 1 109 ? 5.508 3.195 4.766 1 97.38 109 PRO A C 1
ATOM 808 O O . PRO A 1 109 ? 4.891 3.51 3.742 1 97.38 109 PRO A O 1
ATOM 811 N N . TYR A 1 110 ? 4.895 2.814 5.875 1 97.81 110 TYR A N 1
ATOM 812 C CA . TYR A 1 110 ? 3.467 2.525 5.883 1 97.81 110 TYR A CA 1
ATOM 813 C C . TYR A 1 110 ? 2.699 3.586 6.66 1 97.81 110 TYR A C 1
ATOM 815 O O . TYR A 1 110 ? 1.512 3.416 6.949 1 97.81 110 TYR A O 1
ATOM 823 N N . GLU A 1 111 ? 3.357 4.719 6.941 1 96.31 111 GLU A N 1
ATOM 824 C CA . GLU A 1 111 ? 2.824 5.777 7.797 1 96.31 111 GLU A CA 1
ATOM 825 C C . GLU A 1 111 ? 1.877 6.688 7.023 1 96.31 111 GLU A C 1
ATOM 827 O O . GLU A 1 111 ? 2.113 6.984 5.852 1 96.31 111 GLU A O 1
ATOM 832 N N . GLY A 1 112 ? 0.79 7.02 7.637 1 93.88 112 GLY A N 1
ATOM 833 C CA . GLY A 1 112 ? -0.084 8.094 7.203 1 93.88 112 GLY A CA 1
ATOM 834 C C . GLY A 1 112 ? 0.031 9.344 8.062 1 93.88 112 GLY A C 1
ATOM 835 O O . GLY A 1 112 ? 0.979 10.117 7.922 1 93.88 112 GLY A O 1
ATOM 836 N N . PRO A 1 113 ? -0.948 9.547 9.047 1 90.06 113 PRO A N 1
ATOM 837 C CA . PRO A 1 113 ? -0.686 10.602 10.031 1 90.06 113 PRO A CA 1
ATOM 838 C C . PRO A 1 113 ? 0.538 10.305 10.891 1 90.06 113 PRO A C 1
ATOM 840 O O . PRO A 1 113 ? 0.939 9.148 11.031 1 90.06 113 PRO A O 1
ATOM 843 N N . PRO A 1 114 ? 1.122 11.312 11.398 1 89.38 114 PRO A N 1
ATOM 844 C CA . PRO A 1 114 ? 2.338 11.094 12.188 1 89.38 114 PRO A CA 1
ATOM 845 C C . PRO A 1 114 ? 2.158 10.039 13.281 1 89.38 114 PRO A C 1
ATOM 847 O O . PRO A 1 114 ? 1.284 10.18 14.141 1 89.38 114 PRO A O 1
ATOM 850 N N . GLY A 1 115 ? 2.982 9.008 13.125 1 92.94 115 GLY A N 1
ATOM 851 C CA . GLY A 1 115 ? 3.035 7.977 14.148 1 92.94 115 GLY A CA 1
ATOM 852 C C . GLY A 1 115 ? 1.999 6.887 13.953 1 92.94 115 GLY A C 1
ATOM 853 O O . GLY A 1 115 ? 1.988 5.895 14.68 1 92.94 115 GLY A O 1
ATOM 854 N N . LEU A 1 116 ? 1.163 7.078 12.945 1 95.31 116 LEU A N 1
ATOM 855 C CA . LEU A 1 116 ? 0.072 6.133 12.742 1 95.31 116 LEU A CA 1
ATOM 856 C C . LEU A 1 116 ? 0.156 5.492 11.359 1 95.31 116 LEU A C 1
ATOM 858 O O . LEU A 1 116 ? 0.54 6.148 10.391 1 95.31 116 LEU A O 1
ATOM 862 N N . VAL A 1 117 ? -0.234 4.207 11.297 1 97.56 117 VAL A N 1
ATOM 863 C CA . VAL A 1 117 ? -0.355 3.506 10.023 1 97.56 117 VAL A CA 1
ATOM 864 C C . VAL A 1 117 ? -1.415 4.184 9.164 1 97.56 117 VAL A C 1
ATOM 866 O O . VAL A 1 117 ? -2.482 4.559 9.656 1 97.56 117 VAL A O 1
ATOM 869 N N . HIS A 1 118 ? -1.111 4.422 7.945 1 97.44 118 HIS A N 1
ATOM 870 C CA . HIS A 1 118 ? -2.115 4.953 7.027 1 97.44 118 HIS A CA 1
ATOM 871 C C . HIS A 1 118 ? -3.348 4.055 6.984 1 97.44 118 HIS A C 1
ATOM 873 O O . HIS A 1 118 ? -3.227 2.834 6.855 1 97.44 118 HIS A O 1
ATOM 879 N N . GLY A 1 119 ? -4.52 4.609 7.051 1 97.94 119 GLY A N 1
ATOM 880 C CA . GLY A 1 119 ? -5.738 3.82 6.996 1 97.94 119 GLY A CA 1
ATOM 881 C C . GLY A 1 119 ? -5.816 2.922 5.777 1 97.94 119 GLY A C 1
ATOM 882 O O . GLY A 1 119 ? -6.312 1.796 5.859 1 97.94 119 GLY A O 1
ATOM 883 N N . GLY A 1 120 ? -5.398 3.42 4.645 1 98.38 120 GLY A N 1
ATOM 884 C CA . GLY A 1 120 ? -5.383 2.629 3.422 1 98.38 120 GLY A CA 1
ATOM 885 C C . GLY A 1 120 ? -4.465 1.424 3.506 1 98.38 120 GLY A C 1
ATOM 886 O O . GLY A 1 120 ? -4.703 0.409 2.85 1 98.38 120 GLY A O 1
ATOM 887 N N . VAL A 1 121 ? -3.348 1.496 4.242 1 98.69 121 VAL A N 1
ATOM 888 C CA . VAL A 1 121 ? -2.459 0.358 4.457 1 98.69 121 VAL A CA 1
ATOM 889 C C . VAL A 1 121 ? -3.172 -0.704 5.293 1 98.69 121 VAL A C 1
ATOM 891 O O . VAL A 1 121 ? -3.064 -1.899 5.008 1 98.69 121 VAL A O 1
ATOM 894 N N . SER A 1 122 ? -3.879 -0.237 6.324 1 98.81 122 SER A N 1
ATOM 895 C CA . SER A 1 122 ? -4.695 -1.171 7.094 1 98.81 122 SER A CA 1
ATOM 896 C C . SER A 1 122 ? -5.691 -1.9 6.199 1 98.81 122 SER A C 1
ATOM 898 O O . SER A 1 122 ? -5.875 -3.113 6.328 1 98.81 122 SER A O 1
ATOM 900 N N . ALA A 1 123 ? -6.363 -1.171 5.328 1 98.75 123 ALA A N 1
ATOM 901 C CA . ALA A 1 123 ? -7.316 -1.765 4.395 1 98.75 123 ALA A CA 1
ATOM 902 C C . ALA A 1 123 ? -6.633 -2.783 3.486 1 98.75 123 ALA A C 1
ATOM 904 O O . ALA A 1 123 ? -7.195 -3.844 3.199 1 98.75 123 ALA A O 1
ATOM 905 N N . LEU A 1 124 ? -5.469 -2.463 2.986 1 98.62 124 LEU A N 1
ATOM 906 C CA . LEU A 1 124 ? -4.684 -3.352 2.139 1 98.62 124 LEU A CA 1
ATOM 907 C C . LEU A 1 124 ? -4.414 -4.68 2.842 1 98.62 124 LEU A C 1
ATOM 909 O O . LEU A 1 124 ? -4.664 -5.746 2.277 1 98.62 124 LEU A O 1
ATOM 913 N N . VAL A 1 125 ? -3.896 -4.617 4.102 1 98.62 125 VAL A N 1
ATOM 914 C CA . VAL A 1 125 ? -3.574 -5.812 4.871 1 98.62 125 VAL A CA 1
ATOM 915 C C . VAL A 1 125 ? -4.84 -6.637 5.102 1 98.62 125 VAL A C 1
ATOM 917 O O . VAL A 1 125 ? -4.852 -7.844 4.867 1 98.62 125 VAL A O 1
ATOM 920 N N . LEU A 1 126 ? -5.902 -5.969 5.48 1 98.75 126 LEU A N 1
ATOM 921 C CA . LEU A 1 126 ? -7.137 -6.676 5.801 1 98.75 126 LEU A CA 1
ATOM 922 C C . LEU A 1 126 ? -7.762 -7.281 4.551 1 98.75 126 LEU A C 1
ATOM 924 O O . LEU A 1 126 ? -8.305 -8.391 4.598 1 98.75 126 LEU A O 1
ATOM 928 N N . ASP A 1 127 ? -7.773 -6.559 3.436 1 98.44 127 ASP A N 1
ATOM 929 C CA . ASP A 1 127 ? -8.266 -7.109 2.178 1 98.44 127 ASP A CA 1
ATOM 930 C C . ASP A 1 127 ? -7.59 -8.438 1.856 1 98.44 127 ASP A C 1
ATOM 932 O O . ASP A 1 127 ? -8.266 -9.422 1.543 1 98.44 127 ASP A O 1
ATOM 936 N N . HIS A 1 128 ? -6.27 -8.43 1.956 1 96.94 128 HIS A N 1
ATOM 937 C CA . HIS A 1 128 ? -5.527 -9.641 1.631 1 96.94 128 HIS A CA 1
ATOM 938 C C . HIS A 1 128 ? -5.836 -10.758 2.621 1 96.94 128 HIS A C 1
ATOM 940 O O . HIS A 1 128 ? -6.098 -11.891 2.221 1 96.94 128 HIS A O 1
ATOM 946 N N . MET A 1 129 ? -5.836 -10.445 3.922 1 97.31 129 MET A N 1
ATOM 947 C CA . MET A 1 129 ? -6.027 -11.453 4.965 1 97.31 129 MET A CA 1
ATOM 948 C C . MET A 1 129 ? -7.426 -12.055 4.891 1 97.31 129 MET A C 1
ATOM 950 O O . MET A 1 129 ? -7.598 -13.258 5.082 1 97.31 129 MET A O 1
ATOM 954 N N . LEU A 1 130 ? -8.422 -11.219 4.645 1 97.5 130 LEU A N 1
ATOM 955 C CA . LEU A 1 130 ? -9.773 -11.75 4.457 1 97.5 130 LEU A CA 1
ATOM 956 C C . LEU A 1 130 ? -9.836 -12.656 3.229 1 97.5 130 LEU A C 1
ATOM 958 O O . LEU A 1 130 ? -10.492 -13.695 3.256 1 97.5 130 LEU A O 1
ATOM 962 N N . GLY A 1 131 ? -9.18 -12.195 2.15 1 95.12 131 GLY A N 1
ATOM 963 C CA . GLY A 1 131 ? -9.102 -13.039 0.967 1 95.12 131 GLY A CA 1
ATOM 964 C C . GLY A 1 131 ? -8.453 -14.383 1.234 1 95.12 131 GLY A C 1
ATOM 965 O O . GLY A 1 131 ? -8.914 -15.414 0.73 1 95.12 131 GLY A O 1
ATOM 966 N N . GLU A 1 132 ? -7.383 -14.391 2.023 1 93.25 132 GLU A N 1
ATOM 967 C CA . GLU A 1 132 ? -6.703 -15.617 2.416 1 93.25 132 GLU A CA 1
ATOM 968 C C . GLU A 1 132 ? -7.641 -16.547 3.178 1 93.25 132 GLU A C 1
ATOM 970 O O . GLU A 1 132 ? -7.688 -17.75 2.904 1 93.25 132 GLU A O 1
ATOM 975 N N . ALA A 1 133 ? -8.312 -16.016 4.102 1 94.44 133 ALA A N 1
ATOM 976 C CA . ALA A 1 133 ? -9.266 -16.812 4.863 1 94.44 133 ALA A CA 1
ATOM 977 C C . ALA A 1 133 ? -10.352 -17.391 3.953 1 94.44 133 ALA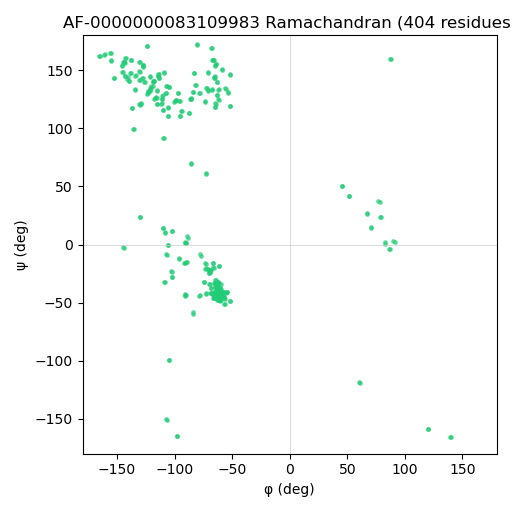 A C 1
ATOM 979 O O . ALA A 1 133 ? -10.625 -18.594 3.994 1 94.44 133 ALA A O 1
ATOM 980 N N . ALA A 1 134 ? -10.898 -16.531 3.135 1 93.06 134 ALA A N 1
ATOM 981 C CA . ALA A 1 134 ? -12.016 -16.906 2.275 1 93.06 134 ALA A CA 1
ATOM 982 C C . ALA A 1 134 ? -11.594 -17.953 1.252 1 93.06 134 ALA A C 1
ATOM 984 O O . ALA A 1 134 ? -12.414 -18.766 0.815 1 93.06 134 ALA A O 1
ATOM 985 N N . SER A 1 135 ? -10.367 -17.891 0.796 1 86.06 135 SER A N 1
ATOM 986 C CA . SER A 1 135 ? -9.883 -18.797 -0.238 1 86.06 135 SER A CA 1
ATOM 987 C C . SER A 1 135 ? -9.289 -20.062 0.372 1 86.06 135 SER A C 1
ATOM 989 O O . SER A 1 135 ? -8.844 -20.953 -0.35 1 86.06 135 SER A O 1
ATOM 991 N N . GLU A 1 136 ? -9.422 -20.203 1.606 1 75.12 136 GLU A N 1
ATOM 992 C CA . GLU A 1 136 ? -8.836 -21.359 2.295 1 75.12 136 GLU A CA 1
ATOM 993 C C . GLU A 1 136 ? -7.398 -21.594 1.839 1 75.12 136 GLU A C 1
ATOM 995 O O . GLU A 1 136 ? -7.047 -22.703 1.431 1 75.12 136 GLU A O 1
ATOM 1000 N N . GLY A 1 137 ? -6.668 -20.5 1.896 1 64.94 137 GLY A N 1
ATOM 1001 C CA . GLY A 1 137 ? -5.258 -20.531 1.547 1 64.94 137 GLY A CA 1
ATOM 1002 C C . GLY A 1 137 ? -5.012 -20.578 0.051 1 64.94 137 GLY A C 1
ATOM 1003 O O . GLY A 1 137 ? -4.148 -21.312 -0.423 1 64.94 137 GLY A O 1
ATOM 1004 N N . LEU A 1 138 ? -5.77 -19.906 -0.74 1 59.81 138 LEU A N 1
ATOM 1005 C CA . LEU A 1 138 ? -5.66 -19.703 -2.182 1 59.81 138 LEU A CA 1
ATOM 1006 C C . LEU A 1 138 ? -5.973 -21 -2.934 1 59.81 138 LEU A C 1
ATOM 1008 O O . LEU A 1 138 ? -5.637 -21.125 -4.113 1 59.81 138 LEU A O 1
ATOM 1012 N N . ALA A 1 139 ? -6.523 -21.922 -2.309 1 61.72 139 ALA A N 1
ATOM 1013 C CA . ALA A 1 139 ? -6.945 -23.156 -2.967 1 61.72 139 ALA A CA 1
ATOM 1014 C C . ALA A 1 139 ? -8.133 -22.906 -3.893 1 61.72 139 ALA A C 1
ATOM 1016 O O . ALA A 1 139 ? -8.312 -23.609 -4.887 1 61.72 139 ALA A O 1
ATOM 1017 N N . LYS A 1 140 ? -8.852 -21.859 -3.578 1 70.12 140 LYS A N 1
ATOM 1018 C CA . LYS A 1 140 ? -10.008 -21.484 -4.387 1 70.12 140 LYS A CA 1
ATOM 1019 C C . LYS A 1 140 ? -9.945 -20 -4.77 1 70.12 140 LYS A C 1
ATOM 1021 O O . LYS A 1 140 ? -9.867 -19.141 -3.902 1 70.12 140 LYS A O 1
ATOM 1026 N N . PRO A 1 141 ? -9.953 -19.828 -6.062 1 76.31 141 PRO A N 1
ATOM 1027 C CA . PRO A 1 141 ? -9.914 -18.422 -6.457 1 76.31 141 PRO A CA 1
ATOM 1028 C C . PRO A 1 141 ? -11.164 -17.656 -6.035 1 76.31 141 PRO A C 1
ATOM 1030 O O . PRO A 1 141 ? -12.281 -18.078 -6.32 1 76.31 141 PRO A O 1
ATOM 1033 N N . ARG A 1 142 ? -11.039 -16.719 -5.25 1 84.19 142 ARG A N 1
ATOM 1034 C CA . ARG A 1 142 ? -12.109 -15.789 -4.879 1 84.19 142 ARG A CA 1
ATOM 1035 C C . ARG A 1 142 ? -11.656 -14.344 -5.004 1 84.19 142 ARG A C 1
ATOM 1037 O O . ARG A 1 142 ? -10.508 -14.023 -4.684 1 84.19 142 ARG A O 1
ATOM 1044 N N . PHE A 1 143 ? -12.547 -13.531 -5.465 1 89.62 143 PHE A N 1
ATOM 1045 C CA . PHE A 1 143 ? -12.258 -12.109 -5.648 1 89.62 143 PHE A CA 1
ATOM 1046 C C . PHE A 1 143 ? -13.086 -11.266 -4.688 1 89.62 143 PHE A C 1
ATOM 1048 O O . PHE A 1 143 ? -14.25 -11.586 -4.414 1 89.62 143 PHE A O 1
ATOM 1055 N N . THR A 1 144 ? -12.5 -10.273 -4.25 1 94 144 THR A N 1
ATOM 1056 C CA . THR A 1 144 ? -13.219 -9.367 -3.357 1 94 144 THR A CA 1
ATOM 1057 C C . THR A 1 144 ? -14.375 -8.695 -4.09 1 94 144 THR A C 1
ATOM 1059 O O . THR A 1 144 ? -14.18 -8.07 -5.133 1 94 144 THR A O 1
ATOM 1062 N N . GLY A 1 145 ? -15.57 -8.867 -3.613 1 97.19 145 GLY A N 1
ATOM 1063 C CA . GLY A 1 145 ? -16.703 -8.094 -4.086 1 97.19 145 GLY A CA 1
ATOM 1064 C C . GLY A 1 145 ? -16.844 -6.746 -3.398 1 97.19 145 GLY A C 1
ATOM 1065 O O . GLY A 1 145 ? -16.859 -5.703 -4.059 1 97.19 145 GLY A O 1
ATOM 1066 N N . THR A 1 146 ? -16.969 -6.879 -2.086 1 98.31 146 THR A N 1
ATOM 1067 C CA . THR A 1 146 ? -17.078 -5.691 -1.242 1 98.31 146 THR A CA 1
ATOM 1068 C C . THR A 1 146 ? -16.297 -5.883 0.054 1 98.31 146 THR A C 1
ATOM 1070 O O . THR A 1 146 ? -16.266 -6.98 0.616 1 98.31 146 THR A O 1
ATOM 1073 N N . ILE A 1 147 ? -15.656 -4.797 0.52 1 98.75 147 ILE A N 1
ATOM 1074 C CA . ILE A 1 147 ? -15.055 -4.805 1.848 1 98.75 147 ILE A CA 1
ATOM 1075 C C . ILE A 1 147 ? -15.414 -3.52 2.588 1 98.75 147 ILE A C 1
ATOM 1077 O O . ILE A 1 147 ? -15.445 -2.441 1.991 1 98.75 147 ILE A O 1
ATOM 1081 N N . THR A 1 148 ? -15.812 -3.654 3.795 1 98.88 148 THR A N 1
ATOM 1082 C CA . THR A 1 148 ? -16.047 -2.535 4.699 1 98.88 148 THR A CA 1
ATOM 1083 C C . THR A 1 148 ? -15.016 -2.506 5.816 1 98.88 148 THR A C 1
ATOM 1085 O O . THR A 1 148 ? -14.805 -3.51 6.5 1 98.88 148 THR A O 1
ATOM 1088 N N . VAL A 1 149 ? -14.375 -1.394 5.938 1 98.88 149 VAL A N 1
ATOM 1089 C CA . VAL A 1 149 ? -13.352 -1.231 6.965 1 98.88 149 VAL A CA 1
ATOM 1090 C C . VAL A 1 149 ? -13.781 -0.158 7.961 1 98.88 149 VAL A C 1
ATOM 1092 O O . VAL A 1 149 ? -14.141 0.955 7.566 1 98.88 149 VAL A O 1
ATOM 1095 N N . LYS A 1 150 ? -13.773 -0.489 9.18 1 98.81 150 LYS A N 1
ATOM 1096 C CA . LYS A 1 150 ? -14.094 0.425 10.273 1 98.81 150 LYS A CA 1
ATOM 1097 C C . LYS A 1 150 ? -12.867 0.72 11.125 1 98.81 150 LYS A C 1
ATOM 1099 O O . LYS A 1 150 ? -12.242 -0.197 11.664 1 98.81 150 LYS A O 1
ATOM 1104 N N . TYR A 1 151 ? -12.531 1.932 11.211 1 98.5 151 TYR A N 1
ATOM 1105 C CA . TYR A 1 151 ? -11.383 2.365 12 1 98.5 151 TYR A CA 1
ATOM 1106 C C . TYR A 1 151 ? -11.812 2.803 13.398 1 98.5 151 TYR A C 1
ATOM 1108 O O . TYR A 1 151 ? -12.391 3.881 13.562 1 98.5 151 TYR A O 1
ATOM 1116 N N . LEU A 1 152 ? -11.453 2.037 14.391 1 97.75 152 LEU A N 1
ATOM 1117 C CA . LEU A 1 152 ? -11.961 2.215 15.75 1 97.75 152 LEU A CA 1
ATOM 1118 C C . LEU A 1 152 ? -11.055 3.15 16.547 1 97.75 152 LEU A C 1
ATOM 1120 O O . LEU A 1 152 ? -11.539 3.965 17.328 1 97.75 152 LEU A O 1
ATOM 1124 N N . ARG A 1 153 ? -9.758 2.967 16.391 1 95.88 153 ARG A N 1
ATOM 1125 C CA . ARG A 1 153 ? -8.703 3.793 16.984 1 95.88 153 ARG A CA 1
ATOM 1126 C C . ARG A 1 153 ? -7.516 3.916 16.031 1 95.88 153 ARG A C 1
ATOM 1128 O O . ARG A 1 153 ? -7.355 3.1 15.117 1 95.88 153 ARG A O 1
ATOM 1135 N N . GLY A 1 154 ? -6.746 4.977 16.219 1 96.12 154 GLY A N 1
ATOM 1136 C CA . GLY A 1 154 ? -5.508 5.055 15.461 1 96.12 154 GLY A CA 1
ATOM 1137 C C . GLY A 1 154 ? -4.629 3.828 15.617 1 96.12 154 GLY A C 1
ATOM 1138 O O . GLY A 1 154 ? -4.48 3.301 16.719 1 96.12 154 GLY A O 1
ATOM 1139 N N . THR A 1 155 ? -4.129 3.246 14.516 1 98 155 THR A N 1
ATOM 1140 C CA . THR A 1 155 ? -3.201 2.123 14.547 1 98 155 THR A CA 1
ATOM 1141 C C . THR A 1 155 ? -1.76 2.615 14.633 1 98 155 THR A C 1
ATOM 1143 O O . THR A 1 155 ? -1.245 3.217 13.688 1 98 155 THR A O 1
ATOM 1146 N N . PRO A 1 156 ? -1.067 2.371 15.727 1 97.38 156 PRO A N 1
ATOM 1147 C CA . PRO A 1 156 ? 0.309 2.859 15.836 1 97.38 156 PRO A CA 1
ATOM 1148 C C . PRO A 1 156 ? 1.276 2.098 14.93 1 97.38 156 PRO A C 1
ATOM 1150 O O . PRO A 1 156 ? 1.064 0.915 14.648 1 97.38 156 PRO A O 1
ATOM 1153 N N . LEU A 1 157 ? 2.293 2.824 14.469 1 96.88 157 LEU A N 1
ATOM 1154 C CA . LEU A 1 157 ? 3.424 2.109 13.891 1 96.88 157 LEU A CA 1
ATOM 1155 C C . LEU A 1 157 ? 4.043 1.155 14.906 1 96.88 1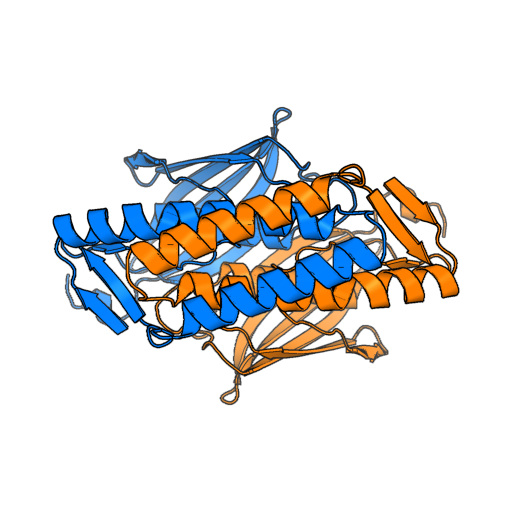57 LEU A C 1
ATOM 1157 O O . LEU A 1 157 ? 3.998 1.413 16.109 1 96.88 157 LEU A O 1
ATOM 1161 N N . GLY A 1 158 ? 4.617 0.086 14.414 1 97.06 158 GLY A N 1
ATOM 1162 C CA . GLY A 1 158 ? 5.191 -0.905 15.312 1 97.06 158 GLY A CA 1
ATOM 1163 C C . GLY A 1 158 ? 4.566 -2.279 15.164 1 97.06 158 GLY A C 1
ATOM 1164 O O . GLY A 1 158 ? 3.998 -2.598 14.117 1 97.06 158 GLY A O 1
ATOM 1165 N N . PRO A 1 159 ? 4.707 -3.098 16.188 1 98.25 159 PRO A N 1
ATOM 1166 C CA . PRO A 1 159 ? 4.188 -4.465 16.125 1 98.25 159 PRO A CA 1
ATOM 1167 C C . PRO A 1 159 ? 2.66 -4.512 16.094 1 98.25 159 PRO A C 1
ATOM 1169 O O . PRO A 1 159 ? 2.004 -3.859 16.906 1 98.25 159 PRO A O 1
ATOM 1172 N N . LEU A 1 160 ? 2.104 -5.312 15.195 1 98.75 160 LEU A N 1
ATOM 1173 C CA . LEU A 1 160 ? 0.667 -5.48 15.008 1 98.75 160 LEU A CA 1
ATOM 1174 C C . LEU A 1 160 ? 0.318 -6.949 14.789 1 98.75 160 LEU A C 1
ATOM 1176 O O . LEU A 1 160 ? 1.19 -7.754 14.453 1 98.75 160 LEU A O 1
ATOM 1180 N N . ARG A 1 161 ? -0.868 -7.203 15.031 1 98.62 161 ARG A N 1
ATOM 1181 C CA . ARG A 1 161 ? -1.431 -8.523 14.742 1 98.62 161 ARG A CA 1
ATOM 1182 C C . ARG A 1 161 ? -2.682 -8.406 13.883 1 98.62 161 ARG A C 1
ATOM 1184 O O . ARG A 1 161 ? -3.5 -7.504 14.078 1 98.62 161 ARG A O 1
ATOM 1191 N N . CYS A 1 162 ? -2.834 -9.289 12.945 1 98.69 162 CYS A N 1
ATOM 1192 C CA . CYS A 1 162 ? -4.031 -9.359 12.109 1 98.69 162 CYS A CA 1
ATOM 1193 C C . CYS A 1 162 ? -4.664 -10.75 12.18 1 98.69 162 CYS A C 1
ATOM 1195 O O . CYS A 1 162 ? -3.969 -11.758 12.07 1 98.69 162 CYS A O 1
ATOM 1197 N N . ASP A 1 163 ? -5.91 -10.789 12.43 1 98.62 163 ASP A N 1
ATOM 1198 C CA . ASP A 1 163 ? -6.707 -12.008 12.406 1 98.62 163 ASP A CA 1
ATOM 1199 C C . ASP A 1 163 ? -7.801 -11.93 11.344 1 98.62 163 ASP A C 1
ATOM 1201 O O . ASP A 1 163 ? -8.414 -10.875 11.148 1 98.62 163 ASP A O 1
ATOM 1205 N N . ALA A 1 164 ? -8.055 -12.992 10.672 1 98.38 164 ALA A N 1
ATOM 1206 C CA . ALA A 1 164 ? -9.133 -13.078 9.688 1 98.38 164 ALA A CA 1
ATOM 1207 C C . ALA A 1 164 ? -9.789 -14.461 9.719 1 98.38 164 ALA A C 1
ATOM 1209 O O . ALA A 1 164 ? -9.125 -15.469 9.969 1 98.38 164 ALA A O 1
ATOM 1210 N N . TRP A 1 165 ? -11.07 -14.469 9.492 1 97.94 165 TRP A N 1
ATOM 1211 C CA . TRP A 1 165 ? -11.797 -15.734 9.523 1 97.94 165 TRP A CA 1
ATOM 1212 C C . TRP A 1 165 ? -13.062 -15.664 8.672 1 97.94 165 TRP A C 1
ATOM 1214 O O . TRP A 1 165 ? -13.562 -14.57 8.391 1 97.94 165 TRP A O 1
ATOM 1224 N N . ILE A 1 166 ? -13.539 -16.844 8.273 1 97.19 166 ILE A N 1
ATOM 1225 C CA . ILE A 1 166 ? -14.805 -16.953 7.551 1 97.19 166 ILE A CA 1
ATOM 1226 C C . ILE A 1 166 ? -15.969 -16.859 8.531 1 97.19 166 ILE A C 1
ATOM 1228 O O . ILE A 1 166 ? -15.977 -17.547 9.562 1 97.19 166 ILE A O 1
ATOM 1232 N N . GLU A 1 167 ? -16.875 -16.047 8.234 1 97 167 GLU A N 1
ATOM 1233 C CA . GLU A 1 167 ? -18.078 -15.953 9.047 1 97 167 GLU A CA 1
ATOM 1234 C C . GLU A 1 167 ? -19.172 -16.891 8.523 1 97 167 GLU A C 1
ATOM 1236 O O . GLU A 1 167 ? -19.828 -17.578 9.305 1 97 167 GLU A O 1
ATOM 1241 N N . ARG A 1 168 ? -19.375 -16.953 7.23 1 95.62 168 ARG A N 1
ATOM 1242 C CA . ARG A 1 168 ? -20.391 -17.797 6.621 1 95.62 168 ARG A CA 1
ATOM 1243 C C . ARG A 1 168 ? -20.172 -17.938 5.117 1 95.62 168 ARG A C 1
ATOM 1245 O O . ARG A 1 168 ? -19.453 -17.125 4.52 1 95.62 168 ARG A O 1
ATOM 1252 N N . LYS A 1 169 ? -20.781 -18.938 4.508 1 94.06 169 LYS A N 1
ATOM 1253 C CA . LYS A 1 169 ? -20.797 -19.203 3.072 1 94.06 169 LYS A CA 1
ATOM 1254 C C . LYS A 1 169 ? -22.219 -19.266 2.527 1 94.06 169 LYS A C 1
ATOM 1256 O O . LYS A 1 169 ? -23.109 -19.828 3.162 1 94.06 169 LYS A O 1
ATOM 1261 N N . GLN A 1 170 ? -22.422 -18.594 1.512 1 94.94 170 GLN A N 1
ATOM 1262 C CA . GLN A 1 170 ? -23.719 -18.594 0.837 1 94.94 170 GLN A CA 1
ATOM 1263 C C . GLN A 1 170 ? -23.547 -18.719 -0.674 1 94.94 170 GLN A C 1
ATOM 1265 O O . GLN A 1 170 ? -23.375 -17.703 -1.367 1 94.94 170 GLN A O 1
ATOM 1270 N N . GLY A 1 171 ? -23.719 -19.938 -1.2 1 91.81 171 GLY A N 1
ATOM 1271 C CA . GLY A 1 171 ? -23.484 -20.156 -2.621 1 91.81 171 GLY A CA 1
ATOM 1272 C C . GLY A 1 171 ? -22.078 -19.844 -3.053 1 91.81 171 GLY A C 1
ATOM 1273 O O . GLY A 1 171 ? -21.109 -20.391 -2.51 1 91.81 171 GLY A O 1
ATOM 1274 N N . VAL A 1 172 ? -22.016 -18.828 -3.977 1 91.94 172 VAL A N 1
ATOM 1275 C CA . VAL A 1 172 ? -20.719 -18.5 -4.539 1 91.94 172 VAL A CA 1
ATOM 1276 C C . VAL A 1 172 ? -20.047 -17.422 -3.686 1 91.94 172 VAL A C 1
ATOM 1278 O O . VAL A 1 172 ? -18.922 -17.016 -3.969 1 91.94 172 VAL A O 1
ATOM 1281 N N . LYS A 1 173 ? -20.75 -17.016 -2.607 1 94.81 173 LYS A N 1
ATOM 1282 C CA . LYS A 1 173 ? -20.234 -15.945 -1.768 1 94.81 173 LYS A CA 1
ATOM 1283 C C . LYS A 1 173 ? -19.672 -16.484 -0.457 1 94.81 173 LYS A C 1
ATOM 1285 O O . LYS A 1 173 ? -20.281 -17.375 0.16 1 94.81 173 LYS A O 1
ATOM 1290 N N . VAL A 1 174 ? -18.562 -16 -0.105 1 95.88 174 VAL A N 1
ATOM 1291 C CA . VAL A 1 174 ? -17.969 -16.266 1.204 1 95.88 174 VAL A CA 1
ATOM 1292 C C . VAL A 1 174 ? -17.828 -14.953 1.978 1 95.88 174 VAL A C 1
ATOM 1294 O O . VAL A 1 174 ? -17.281 -13.977 1.471 1 95.88 174 VAL A O 1
ATOM 1297 N N . PHE A 1 175 ? -18.391 -14.953 3.174 1 97.62 175 PHE A N 1
ATOM 1298 C CA . PHE A 1 175 ? -18.312 -13.789 4.047 1 97.62 175 PHE A CA 1
ATOM 1299 C C . PHE A 1 175 ? -17.203 -13.961 5.078 1 97.62 175 PHE A C 1
ATOM 1301 O O . PHE A 1 175 ? -17.172 -14.961 5.801 1 97.62 175 PHE A O 1
ATOM 1308 N N . ALA A 1 176 ? -16.281 -13 5.117 1 98.12 176 ALA A N 1
ATOM 1309 C CA . ALA A 1 176 ? -15.133 -13.078 6.023 1 98.12 176 ALA A CA 1
ATOM 1310 C C . ALA A 1 176 ? -15.008 -11.805 6.852 1 98.12 176 ALA A C 1
ATOM 1312 O O . ALA A 1 176 ? -15.477 -10.742 6.441 1 98.12 176 ALA A O 1
ATOM 1313 N N . ARG A 1 177 ? -14.414 -11.906 7.996 1 98.62 177 ARG A N 1
ATOM 1314 C CA . ARG A 1 177 ? -14.133 -10.797 8.898 1 98.62 177 ARG A CA 1
ATOM 1315 C C . ARG A 1 177 ? -12.672 -10.812 9.352 1 98.62 177 ARG A C 1
ATOM 1317 O O . ARG A 1 177 ? -11.992 -11.836 9.219 1 98.62 177 ARG A O 1
ATOM 1324 N N . GLY A 1 178 ? -12.188 -9.672 9.75 1 98.75 178 GLY A N 1
ATOM 1325 C CA . GLY A 1 178 ? -10.836 -9.586 10.266 1 98.75 178 GLY A CA 1
ATOM 1326 C C . GLY A 1 178 ? -10.586 -8.344 11.102 1 98.75 178 GLY A C 1
ATOM 1327 O O . GLY A 1 178 ? -11.414 -7.434 11.125 1 98.75 178 GLY A O 1
ATOM 1328 N N . THR A 1 179 ? -9.5 -8.422 11.844 1 98.94 179 THR A N 1
ATOM 1329 C CA . THR A 1 179 ? -9.125 -7.305 12.703 1 98.94 179 THR A CA 1
ATOM 1330 C C . THR A 1 179 ? -7.621 -7.066 12.648 1 98.94 179 THR A C 1
ATOM 1332 O O . THR A 1 179 ? -6.852 -7.98 12.344 1 98.94 179 THR A O 1
ATOM 1335 N N . ILE A 1 180 ? -7.199 -5.852 12.781 1 98.94 180 ILE A N 1
ATOM 1336 C CA . ILE A 1 180 ? -5.836 -5.48 13.141 1 98.94 180 ILE A CA 1
ATOM 1337 C C . ILE A 1 180 ? -5.797 -4.98 14.578 1 98.94 180 ILE A C 1
ATOM 1339 O O . ILE A 1 180 ? -6.664 -4.211 15 1 98.94 180 ILE A O 1
ATOM 1343 N N . SER A 1 181 ? -4.785 -5.43 15.32 1 98.88 181 SER A N 1
ATOM 1344 C CA . SER A 1 181 ? -4.656 -5.055 16.719 1 98.88 181 SER A CA 1
ATOM 1345 C C . SER A 1 181 ? -3.227 -4.645 17.062 1 98.88 181 SER A C 1
ATOM 1347 O O . SER A 1 181 ? -2.273 -5.156 16.469 1 98.88 181 SER A O 1
ATOM 1349 N N . ASP A 1 182 ? -3.143 -3.701 17.938 1 98.44 182 ASP A N 1
ATOM 1350 C CA . ASP A 1 182 ? -1.894 -3.484 18.672 1 98.44 182 ASP A CA 1
ATOM 1351 C C . ASP A 1 182 ? -1.933 -4.148 20.047 1 98.44 182 ASP A C 1
ATOM 1353 O O . ASP A 1 182 ? -2.775 -5.012 20.297 1 98.44 182 ASP A O 1
ATOM 1357 N N . SER A 1 183 ? -0.981 -3.754 20.922 1 97.81 183 SER A N 1
ATOM 1358 C CA . SER A 1 183 ? -0.888 -4.398 22.234 1 97.81 183 SER A CA 1
ATOM 1359 C C . SER A 1 183 ? -2.08 -4.043 23.109 1 97.81 183 SER A C 1
ATOM 1361 O O . SER A 1 183 ? -2.404 -4.77 24.047 1 97.81 183 SER A O 1
ATOM 1363 N N . ALA A 1 184 ? -2.756 -2.889 22.844 1 98.12 184 ALA A N 1
ATOM 1364 C CA . ALA A 1 184 ? -3.865 -2.426 23.672 1 98.12 184 ALA A CA 1
ATOM 1365 C C . ALA A 1 184 ? -5.195 -2.99 23.188 1 98.12 184 ALA A C 1
ATOM 1367 O O . ALA A 1 184 ? -6.203 -2.932 23.891 1 98.12 184 ALA A O 1
ATOM 1368 N N . GLY A 1 185 ? -5.223 -3.545 21.938 1 98.5 185 GLY A N 1
ATOM 1369 C CA . GLY A 1 185 ? -6.461 -4.113 21.422 1 98.5 185 GLY A CA 1
ATOM 1370 C C . GLY A 1 185 ? -6.703 -3.801 19.969 1 98.5 185 GLY A C 1
ATOM 1371 O O . GLY A 1 185 ? -5.793 -3.35 19.266 1 98.5 185 GLY A O 1
ATOM 1372 N N . VAL A 1 186 ? -7.961 -4.031 19.5 1 98.81 186 VAL A N 1
ATOM 1373 C CA . VAL A 1 186 ? -8.32 -3.898 18.094 1 98.81 186 VAL A CA 1
ATOM 1374 C C . VAL A 1 186 ? -8.328 -2.424 17.703 1 98.81 186 VAL A C 1
ATOM 1376 O O . VAL A 1 186 ? -8.891 -1.587 18.406 1 98.81 186 VAL A O 1
ATOM 1379 N N . THR A 1 187 ? -7.723 -2.082 16.609 1 98.75 187 THR A N 1
ATOM 1380 C CA . THR A 1 187 ? -7.711 -0.716 16.094 1 98.75 187 THR A CA 1
ATOM 1381 C C . THR A 1 187 ? -8.57 -0.599 14.844 1 98.75 187 THR A C 1
ATOM 1383 O O . THR A 1 187 ? -9.109 0.471 14.555 1 98.75 187 THR A O 1
ATOM 1386 N N . VAL A 1 188 ? -8.664 -1.66 14.008 1 98.88 188 VAL A N 1
ATOM 1387 C CA . VAL A 1 188 ? -9.422 -1.671 12.758 1 98.88 188 VAL A CA 1
ATOM 1388 C C . VAL A 1 188 ? -10.148 -3.004 12.609 1 98.88 188 VAL A C 1
ATOM 1390 O O . VAL A 1 188 ? -9.609 -4.059 12.945 1 98.88 188 VAL A O 1
ATOM 1393 N N . GLU A 1 189 ? -11.32 -2.982 12.141 1 98.88 189 GLU A N 1
ATOM 1394 C CA . GLU A 1 189 ? -12.062 -4.188 11.781 1 98.88 189 GLU A CA 1
ATOM 1395 C C . GLU A 1 189 ? -12.586 -4.105 10.352 1 98.88 189 GLU A C 1
ATOM 1397 O O . GLU A 1 189 ? -12.812 -3.016 9.828 1 98.88 189 GLU A O 1
ATOM 1402 N N . ALA A 1 190 ? -12.766 -5.242 9.758 1 98.88 190 ALA A N 1
ATOM 1403 C CA . ALA A 1 190 ? -13.266 -5.27 8.383 1 98.88 190 ALA A CA 1
ATOM 1404 C C . ALA A 1 190 ? -14.172 -6.473 8.156 1 98.88 190 ALA A C 1
ATOM 1406 O O . ALA A 1 190 ? -13.992 -7.52 8.789 1 98.88 190 ALA A O 1
ATOM 1407 N N . ASP A 1 191 ? -15.07 -6.32 7.34 1 98.56 191 ASP A N 1
ATOM 1408 C CA . ASP A 1 191 ? -15.883 -7.398 6.789 1 98.56 191 ASP A CA 1
ATOM 1409 C C . ASP A 1 191 ? -15.906 -7.344 5.262 1 98.56 191 ASP A C 1
ATOM 1411 O O . ASP A 1 191 ? -15.891 -6.258 4.676 1 98.56 191 ASP A O 1
ATOM 1415 N N . GLY A 1 192 ? -15.898 -8.469 4.672 1 98.19 192 GLY A N 1
ATOM 1416 C CA . GLY A 1 192 ? -15.859 -8.523 3.217 1 98.19 192 GLY A CA 1
ATOM 1417 C C . GLY A 1 192 ? -16.641 -9.688 2.641 1 98.19 192 GLY A C 1
ATOM 1418 O O . GLY A 1 192 ? -16.906 -10.664 3.34 1 98.19 192 GLY A O 1
ATOM 1419 N N . VAL A 1 193 ? -17.078 -9.492 1.456 1 97.94 193 VAL A N 1
ATOM 1420 C CA . VAL A 1 193 ? -17.703 -10.547 0.667 1 97.94 193 VAL A CA 1
ATOM 1421 C C . VAL A 1 193 ? -16.781 -10.938 -0.491 1 97.94 193 VAL A C 1
ATOM 1423 O O . VAL A 1 193 ? -16.328 -10.078 -1.251 1 97.94 193 VAL A O 1
ATOM 1426 N N . PHE A 1 194 ? -16.531 -12.133 -0.632 1 96.44 194 PHE A N 1
ATOM 1427 C CA . PHE A 1 194 ? -15.648 -12.688 -1.655 1 96.44 194 PHE A CA 1
ATOM 1428 C C . PHE A 1 194 ? -16.406 -13.664 -2.551 1 96.44 194 PHE A C 1
ATOM 1430 O O . PHE A 1 194 ? -17.156 -14.508 -2.061 1 96.44 194 PHE A O 1
ATOM 1437 N N . ILE A 1 195 ? -16.172 -13.555 -3.828 1 94.19 195 ILE A N 1
ATOM 1438 C CA . ILE A 1 195 ? -17.047 -14.227 -4.785 1 94.19 195 ILE A CA 1
ATOM 1439 C C . ILE A 1 195 ? -16.219 -15.188 -5.645 1 94.19 195 ILE A C 1
ATOM 1441 O O . ILE A 1 195 ? -15.18 -14.805 -6.176 1 94.19 195 ILE A O 1
ATOM 1445 N N . GLU A 1 196 ? -16.688 -16.375 -5.793 1 89.75 196 GLU A N 1
ATOM 1446 C CA . GLU A 1 196 ? -16.109 -17.312 -6.738 1 89.75 196 GLU A CA 1
ATOM 1447 C C . GLU A 1 196 ? -16.453 -16.953 -8.18 1 89.75 196 GLU A C 1
ATOM 1449 O O . GLU A 1 196 ? -17.625 -16.812 -8.523 1 89.75 196 GLU A O 1
ATOM 1454 N N . PRO A 1 197 ? -15.445 -16.781 -8.93 1 84.19 197 PRO A N 1
ATOM 1455 C CA . PRO A 1 197 ? -15.742 -16.391 -10.312 1 84.19 197 PRO A CA 1
ATOM 1456 C C . PRO A 1 197 ? -16.469 -17.484 -11.094 1 84.19 197 PRO A C 1
ATOM 1458 O O . PRO A 1 197 ? -16.375 -18.656 -10.734 1 84.19 197 PRO A O 1
ATOM 1461 N N . ALA A 1 198 ? -17.156 -17.047 -12.18 1 79.5 198 ALA A N 1
ATOM 1462 C CA . ALA A 1 198 ? -17.984 -17.953 -12.977 1 79.5 198 ALA A CA 1
ATOM 1463 C C . ALA A 1 198 ? -17.141 -19.094 -13.547 1 79.5 198 ALA A C 1
ATOM 1465 O O . ALA A 1 198 ? -17.578 -20.25 -13.562 1 79.5 198 ALA A O 1
ATOM 1466 N N . TRP A 1 199 ? -15.922 -18.719 -14.016 1 76.69 199 TRP A N 1
ATOM 1467 C CA . TRP A 1 199 ? -15.062 -19.703 -14.656 1 76.69 199 TRP A CA 1
ATOM 1468 C C . TRP A 1 199 ? -14.617 -20.766 -13.664 1 76.69 199 TRP A C 1
ATOM 1470 O O . TRP A 1 199 ? -14.266 -21.891 -14.055 1 76.69 199 TRP A O 1
ATOM 1480 N N . ALA A 1 200 ? -14.68 -20.5 -12.375 1 69.69 200 ALA A N 1
ATOM 1481 C CA . ALA A 1 200 ? -14.227 -21.438 -11.352 1 69.69 200 ALA A CA 1
ATOM 1482 C C . ALA A 1 200 ? -15.391 -22.25 -10.797 1 69.69 200 ALA A C 1
ATOM 1484 O O . ALA A 1 200 ? -15.188 -23.234 -10.078 1 69.69 200 ALA A O 1
ATOM 1485 N N . ARG A 1 201 ? -16.641 -21.875 -11.086 1 69 201 ARG A N 1
ATOM 1486 C CA . ARG A 1 201 ? -17.828 -22.562 -10.602 1 69 201 ARG A CA 1
ATOM 1487 C C . ARG A 1 201 ? -18.016 -23.891 -11.312 1 69 201 ARG A C 1
ATOM 1489 O O . ARG A 1 201 ? -18.5 -24.859 -10.719 1 69 201 ARG A O 1
ATOM 1496 N N . GLU A 1 202 ? -17.797 -23.828 -12.531 1 55.97 202 GLU A N 1
ATOM 1497 C CA . GLU A 1 202 ? -18.078 -25 -13.344 1 55.97 202 GLU A CA 1
ATOM 1498 C C . GLU A 1 202 ? -17.109 -26.125 -13.039 1 55.97 202 GLU A C 1
ATOM 1500 O O . GLU A 1 202 ? -17.438 -27.297 -13.258 1 55.97 202 GLU A O 1
ATOM 1505 N N . ALA A 1 203 ? -16 -25.859 -12.516 1 50.66 203 ALA A N 1
ATOM 1506 C CA . ALA A 1 203 ? -15.062 -26.953 -12.289 1 50.66 203 ALA A CA 1
ATOM 1507 C C . ALA A 1 203 ? -15.469 -27.766 -11.062 1 50.66 203 ALA A C 1
ATOM 1509 O O . ALA A 1 203 ? -14.852 -28.797 -10.766 1 50.66 203 ALA A O 1
ATOM 1510 N N . GLN A 1 204 ? -16.422 -27.391 -10.211 1 44.72 204 GLN A N 1
ATOM 1511 C CA . GLN A 1 204 ? -16.859 -28.312 -9.156 1 44.72 204 GLN A CA 1
ATOM 1512 C C . GLN A 1 204 ? -17.953 -29.25 -9.664 1 44.72 204 GLN A C 1
ATOM 1514 O O . GLN A 1 204 ? -18.781 -28.859 -10.484 1 44.72 204 GLN A O 1
ATOM 1519 N N . MET B 1 1 ? 4.746 13.617 15.438 1 79.5 1 MET B N 1
ATOM 1520 C CA . MET B 1 1 ? 5.062 15.016 15.719 1 79.5 1 MET B CA 1
ATOM 1521 C C . MET B 1 1 ? 5.348 15.781 14.438 1 79.5 1 MET B C 1
ATOM 1523 O O . MET B 1 1 ? 5.789 15.203 13.445 1 79.5 1 MET B O 1
ATOM 1527 N N . PHE B 1 2 ? 5 17.156 14.555 1 80 2 PHE B N 1
ATOM 1528 C CA . PHE B 1 2 ? 5.242 17.984 13.375 1 80 2 PHE B CA 1
ATOM 1529 C C . PHE B 1 2 ? 6.426 18.906 13.594 1 80 2 PHE B C 1
ATOM 1531 O O . PHE B 1 2 ? 6.57 19.5 14.672 1 80 2 PHE B O 1
ATOM 1538 N N . GLU B 1 3 ? 7.266 18.875 12.648 1 84.12 3 GLU B N 1
ATOM 1539 C CA . GLU B 1 3 ? 8.289 19.906 12.547 1 84.12 3 GLU B CA 1
ATOM 1540 C C . GLU B 1 3 ? 7.867 21 11.562 1 84.12 3 GLU B C 1
ATOM 1542 O O . GLU B 1 3 ? 7.438 20.703 10.445 1 84.12 3 GLU B O 1
ATOM 1547 N N . VAL B 1 4 ? 7.977 22.234 12 1 88.25 4 VAL B N 1
ATOM 1548 C CA . VAL B 1 4 ? 7.551 23.344 11.156 1 88.25 4 VAL B CA 1
ATOM 1549 C C . VAL B 1 4 ? 8.695 23.766 10.242 1 88.25 4 VAL B C 1
ATOM 1551 O O . VAL B 1 4 ? 9.812 24 10.703 1 88.25 4 VAL B O 1
ATOM 1554 N N . LEU B 1 5 ? 8.422 23.781 8.984 1 89.88 5 LEU B N 1
ATOM 1555 C CA . LEU B 1 5 ? 9.367 24.266 7.98 1 89.88 5 LEU B CA 1
ATOM 1556 C C . LEU B 1 5 ? 8.852 25.531 7.301 1 89.88 5 LEU B C 1
ATOM 1558 O O . LEU B 1 5 ? 7.637 25.703 7.168 1 89.88 5 LEU B O 1
ATOM 1562 N N . SER B 1 6 ? 9.836 26.406 6.992 1 92.81 6 SER B N 1
ATOM 1563 C CA . SER B 1 6 ? 9.461 27.469 6.07 1 92.81 6 SER B CA 1
ATOM 1564 C C . SER B 1 6 ? 9.141 26.922 4.688 1 92.81 6 SER B C 1
ATOM 1566 O O . SER B 1 6 ? 9.523 25.797 4.355 1 92.81 6 SER B O 1
ATOM 1568 N N . ALA B 1 7 ? 8.422 27.672 3.938 1 91.56 7 ALA B N 1
ATOM 1569 C CA . ALA B 1 7 ? 8.117 27.25 2.57 1 91.56 7 ALA B CA 1
ATOM 1570 C C . ALA B 1 7 ? 9.391 26.984 1.775 1 91.56 7 ALA B C 1
ATOM 1572 O O . ALA B 1 7 ? 9.461 26.016 1.02 1 91.56 7 ALA B O 1
ATOM 1573 N N . ALA B 1 8 ? 10.398 27.859 1.976 1 93.25 8 ALA B N 1
ATOM 1574 C CA . ALA B 1 8 ? 11.672 27.703 1.268 1 93.25 8 ALA B CA 1
ATOM 1575 C C . ALA B 1 8 ? 12.383 26.422 1.676 1 93.25 8 ALA B C 1
ATOM 1577 O O . ALA B 1 8 ? 12.93 25.719 0.829 1 93.25 8 ALA B O 1
ATOM 1578 N N . GLU B 1 9 ? 12.352 26.141 2.922 1 91.94 9 GLU B N 1
ATOM 1579 C CA . GLU B 1 9 ? 12.984 24.922 3.416 1 91.94 9 GLU B CA 1
ATOM 1580 C C . GLU B 1 9 ? 12.242 23.672 2.939 1 91.94 9 GLU B C 1
ATOM 1582 O O . GLU B 1 9 ? 12.867 22.656 2.619 1 91.94 9 GLU B O 1
ATOM 1587 N N . ALA B 1 10 ? 10.953 23.812 2.9 1 91.25 10 ALA B N 1
ATOM 1588 C CA . ALA B 1 10 ? 10.125 22.719 2.4 1 91.25 10 ALA B CA 1
ATOM 1589 C C . ALA B 1 10 ? 10.461 22.391 0.944 1 91.25 10 ALA B C 1
ATOM 1591 O O . ALA B 1 10 ? 10.602 21.234 0.571 1 91.25 10 ALA B O 1
ATOM 1592 N N . ASP B 1 11 ? 10.594 23.375 0.162 1 93.25 11 ASP B N 1
ATOM 1593 C CA . ASP B 1 11 ? 10.945 23.219 -1.243 1 93.25 11 ASP B CA 1
ATOM 1594 C C . ASP B 1 11 ? 12.328 22.578 -1.388 1 93.25 11 ASP B C 1
ATOM 1596 O O . ASP B 1 11 ? 12.531 21.703 -2.232 1 93.25 11 ASP B O 1
ATOM 1600 N N . ARG B 1 12 ? 13.219 23.047 -0.566 1 93.12 12 ARG B N 1
ATOM 1601 C CA . ARG B 1 12 ? 14.586 22.531 -0.612 1 93.12 12 ARG B CA 1
ATOM 1602 C C . ARG B 1 12 ? 14.633 21.047 -0.267 1 93.12 12 ARG B C 1
ATOM 1604 O O . ARG B 1 12 ? 15.25 20.266 -0.981 1 93.12 12 ARG B O 1
ATOM 1611 N N . VAL B 1 13 ? 13.977 20.688 0.781 1 91.44 13 VAL B N 1
ATOM 1612 C CA . VAL B 1 13 ? 13.969 19.297 1.24 1 91.44 13 VAL B CA 1
ATOM 1613 C C . VAL B 1 13 ? 13.305 18.406 0.192 1 91.44 13 VAL B C 1
ATOM 1615 O O . VAL B 1 13 ? 13.805 17.328 -0.124 1 91.44 13 VAL B O 1
ATOM 1618 N N . THR B 1 14 ? 12.211 18.891 -0.347 1 93.81 14 THR B N 1
ATOM 1619 C CA . THR B 1 14 ? 11.5 18.141 -1.373 1 93.81 14 THR B CA 1
ATOM 1620 C C . THR B 1 14 ? 12.375 17.938 -2.607 1 93.81 14 THR B C 1
ATOM 1622 O O . THR B 1 14 ? 12.484 16.828 -3.135 1 93.81 14 THR B O 1
ATOM 1625 N N . ALA B 1 15 ? 13.023 18.969 -3.031 1 95.38 15 ALA B N 1
ATOM 1626 C CA . ALA B 1 15 ? 13.875 18.922 -4.219 1 95.38 15 ALA B CA 1
ATOM 1627 C C . ALA B 1 15 ? 15.062 17.984 -4.008 1 95.38 15 ALA B C 1
ATOM 1629 O O . ALA B 1 15 ? 15.531 17.359 -4.957 1 95.38 15 ALA B O 1
ATOM 1630 N N . LEU B 1 16 ? 15.484 17.906 -2.77 1 94.81 16 LEU B N 1
ATOM 1631 C CA . LEU B 1 16 ? 16.656 17.094 -2.455 1 94.81 16 LEU B CA 1
ATOM 1632 C C . LEU B 1 16 ? 16.281 15.609 -2.408 1 94.81 16 LEU B C 1
ATOM 1634 O O . LEU B 1 16 ? 16.953 14.781 -3.02 1 94.81 16 LEU B O 1
ATOM 1638 N N . TYR B 1 17 ? 15.172 15.297 -1.792 1 95.69 17 TYR B N 1
ATOM 1639 C CA . TYR B 1 17 ? 14.945 13.898 -1.436 1 95.69 17 TYR B CA 1
ATOM 1640 C C . TYR B 1 17 ? 13.969 13.242 -2.396 1 95.69 17 TYR B C 1
ATOM 1642 O O . TYR B 1 17 ? 13.961 12.016 -2.549 1 95.69 17 TYR B O 1
ATOM 1650 N N . ALA B 1 18 ? 13.094 14 -3.074 1 96.56 18 ALA B N 1
ATOM 1651 C CA . ALA B 1 18 ? 12.094 13.422 -3.971 1 96.56 18 ALA B CA 1
ATOM 1652 C C . ALA B 1 18 ? 12.766 12.648 -5.105 1 96.56 18 ALA B C 1
ATOM 1654 O O . ALA B 1 18 ? 12.352 11.531 -5.438 1 96.56 18 ALA B O 1
ATOM 1655 N N . PRO B 1 19 ? 13.898 13.164 -5.738 1 97.88 19 PRO B N 1
ATOM 1656 C CA . PRO B 1 19 ? 14.562 12.398 -6.797 1 97.88 19 PRO B CA 1
ATOM 1657 C C . PRO B 1 19 ? 15.18 11.094 -6.289 1 97.88 19 PRO B C 1
ATOM 1659 O O . PRO B 1 19 ? 15.25 10.117 -7.027 1 97.88 19 PRO B O 1
ATOM 1662 N N . LEU B 1 20 ? 15.664 11.133 -5.016 1 98.5 20 LEU B N 1
ATOM 1663 C CA . LEU B 1 20 ? 16.156 9.906 -4.406 1 98.5 20 LEU B CA 1
ATOM 1664 C C . LEU B 1 20 ? 15.047 8.867 -4.297 1 98.5 20 LEU B C 1
ATOM 1666 O O . LEU B 1 20 ? 15.25 7.699 -4.648 1 98.5 20 LEU B O 1
ATOM 1670 N N . ALA B 1 21 ? 13.883 9.297 -3.838 1 98.25 21 ALA B N 1
ATOM 1671 C CA . ALA B 1 21 ? 12.734 8.398 -3.725 1 98.25 21 ALA B CA 1
ATOM 1672 C C . ALA B 1 21 ? 12.312 7.871 -5.09 1 98.25 21 ALA B C 1
ATOM 1674 O O . ALA B 1 21 ? 11.953 6.695 -5.227 1 98.25 21 ALA B O 1
ATOM 1675 N N . ASP B 1 22 ? 12.406 8.711 -6.098 1 98 22 ASP B N 1
ATOM 1676 C CA . ASP B 1 22 ? 12.094 8.289 -7.457 1 98 22 ASP B CA 1
ATOM 1677 C C . ASP B 1 22 ? 13.039 7.184 -7.922 1 98 22 ASP B C 1
ATOM 1679 O O . ASP B 1 22 ? 12.609 6.215 -8.547 1 98 22 ASP B O 1
ATOM 1683 N N . ALA B 1 23 ? 14.305 7.352 -7.645 1 98.69 23 ALA B N 1
ATOM 1684 C CA . ALA B 1 23 ? 15.281 6.332 -8.016 1 98.69 23 ALA B CA 1
ATOM 1685 C C . ALA B 1 23 ? 14.984 5.008 -7.32 1 98.69 23 ALA B C 1
ATOM 1687 O O . ALA B 1 23 ? 15.086 3.943 -7.93 1 98.69 23 ALA B O 1
ATOM 1688 N N . VAL B 1 24 ? 14.609 5.059 -6.059 1 98.75 24 VAL B N 1
ATOM 1689 C CA . VAL B 1 24 ? 14.305 3.844 -5.309 1 98.75 24 VAL B CA 1
ATOM 1690 C C . VAL B 1 24 ? 13.023 3.209 -5.844 1 98.75 24 VAL B C 1
ATOM 1692 O O . VAL B 1 24 ? 12.906 1.981 -5.895 1 98.75 24 VAL B O 1
ATOM 1695 N N . ARG B 1 25 ? 12.062 4.035 -6.289 1 98.12 25 ARG B N 1
ATOM 1696 C CA . ARG B 1 25 ? 10.844 3.516 -6.906 1 98.12 25 ARG B CA 1
ATOM 1697 C C . ARG B 1 25 ? 11.172 2.684 -8.141 1 98.12 25 ARG B C 1
ATOM 1699 O O . ARG B 1 25 ? 10.602 1.607 -8.336 1 98.12 25 ARG B O 1
ATOM 1706 N N . GLU B 1 26 ? 12.047 3.203 -8.938 1 98 26 GLU B N 1
ATOM 1707 C CA . GLU B 1 26 ? 12.477 2.459 -10.117 1 98 26 GLU B CA 1
ATOM 1708 C C . GLU B 1 26 ? 13.18 1.164 -9.727 1 98 26 GLU B C 1
ATOM 1710 O O . GLU B 1 26 ? 13.008 0.134 -10.383 1 98 26 GLU B O 1
ATOM 1715 N N . LEU B 1 27 ? 13.961 1.209 -8.695 1 98.75 27 LEU B N 1
ATOM 1716 C CA . LEU B 1 27 ? 14.664 0.03 -8.203 1 98.75 27 LEU B CA 1
ATOM 1717 C C . LEU B 1 27 ? 13.68 -1.025 -7.711 1 98.75 27 LEU B C 1
ATOM 1719 O O . LEU B 1 27 ? 13.891 -2.223 -7.926 1 98.75 27 LEU B O 1
ATOM 1723 N N . VAL B 1 28 ? 12.617 -0.617 -7.027 1 98.44 28 VAL B N 1
ATOM 1724 C CA . VAL B 1 28 ? 11.578 -1.529 -6.559 1 98.44 28 VAL B CA 1
ATOM 1725 C C . VAL B 1 28 ? 11 -2.303 -7.738 1 98.44 28 VAL B C 1
ATOM 1727 O O . VAL B 1 28 ? 10.906 -3.533 -7.699 1 98.44 28 VAL B O 1
ATOM 1730 N N . ASP B 1 29 ? 10.695 -1.567 -8.805 1 97.25 29 ASP B N 1
ATOM 1731 C CA . ASP B 1 29 ? 10.164 -2.213 -10 1 97.25 29 ASP B CA 1
ATOM 1732 C C . ASP B 1 29 ? 11.164 -3.215 -10.57 1 97.25 29 ASP B C 1
ATOM 1734 O O . ASP B 1 29 ? 10.797 -4.352 -10.883 1 97.25 29 ASP B O 1
ATOM 1738 N N . ALA B 1 30 ? 12.383 -2.826 -10.711 1 97.88 30 ALA B N 1
ATOM 1739 C CA . ALA B 1 30 ? 13.43 -3.691 -11.25 1 97.88 30 ALA B CA 1
ATOM 1740 C C . ALA B 1 30 ? 13.609 -4.941 -10.391 1 97.88 30 ALA B C 1
ATOM 1742 O O . ALA B 1 30 ? 13.828 -6.035 -10.914 1 97.88 30 ALA B O 1
ATOM 1743 N N . THR B 1 31 ? 13.508 -4.793 -9.078 1 98.06 31 THR B N 1
ATOM 1744 C CA . THR B 1 31 ? 13.688 -5.891 -8.141 1 98.06 31 THR B CA 1
ATOM 1745 C C . THR B 1 31 ? 12.602 -6.949 -8.328 1 98.06 31 THR B C 1
ATOM 1747 O O . THR B 1 31 ? 12.883 -8.148 -8.297 1 98.06 31 THR B O 1
ATOM 1750 N N . ILE B 1 32 ? 11.445 -6.531 -8.617 1 96.5 32 ILE B N 1
ATOM 1751 C CA . ILE B 1 32 ? 10.305 -7.426 -8.758 1 96.5 32 ILE B CA 1
ATOM 1752 C C . ILE B 1 32 ? 10.414 -8.195 -10.07 1 96.5 32 ILE B C 1
ATOM 1754 O O . ILE B 1 32 ? 10.07 -9.383 -10.141 1 96.5 32 ILE B O 1
ATOM 1758 N N . ARG B 1 33 ? 10.984 -7.594 -11.109 1 94.88 33 ARG B N 1
ATOM 1759 C CA . ARG B 1 33 ? 10.852 -8.133 -12.461 1 94.88 33 ARG B CA 1
ATOM 1760 C C . ARG B 1 33 ? 12.156 -8.766 -12.93 1 94.88 33 ARG B C 1
ATOM 1762 O O . ARG B 1 33 ? 12.195 -9.414 -13.977 1 94.88 33 ARG B O 1
ATOM 1769 N N . THR B 1 34 ? 13.258 -8.609 -12.188 1 96.44 34 THR B N 1
ATOM 1770 C CA . THR B 1 34 ? 14.578 -9.016 -12.664 1 96.44 34 THR B CA 1
ATOM 1771 C C . THR B 1 34 ? 14.648 -10.531 -12.828 1 96.44 34 THR B C 1
ATOM 1773 O O . THR B 1 34 ? 14.016 -11.273 -12.078 1 96.44 34 THR B O 1
ATOM 1776 N N . GLU B 1 35 ? 15.352 -10.953 -13.812 1 93.62 35 GLU B N 1
ATOM 1777 C CA . GLU B 1 35 ? 15.695 -12.352 -14.039 1 93.62 35 GLU B CA 1
ATOM 1778 C C . GLU B 1 35 ? 17.188 -12.516 -14.289 1 93.62 35 GLU B C 1
ATOM 1780 O O . GLU B 1 35 ? 17.609 -13.398 -15.047 1 93.62 35 GLU B O 1
ATOM 1785 N N . VAL B 1 36 ? 17.953 -11.555 -13.789 1 96.25 36 VAL B N 1
ATOM 1786 C CA . VAL B 1 36 ? 19.391 -11.609 -13.984 1 96.25 36 VAL B CA 1
ATOM 1787 C C . VAL B 1 36 ? 19.984 -12.781 -13.195 1 96.25 36 VAL B C 1
ATOM 1789 O O . VAL B 1 36 ? 19.281 -13.406 -12.391 1 96.25 36 VAL B O 1
ATOM 1792 N N . ASP B 1 37 ? 21.219 -13.117 -13.414 1 94.19 37 ASP B N 1
ATOM 1793 C CA . ASP B 1 37 ? 21.828 -14.305 -12.828 1 94.19 37 ASP B CA 1
ATOM 1794 C C . ASP B 1 37 ? 22.266 -14.039 -11.391 1 94.19 37 ASP B C 1
ATOM 1796 O O . ASP B 1 37 ? 22.188 -12.914 -10.906 1 94.19 37 ASP B O 1
ATOM 1800 N N . ASP B 1 38 ? 22.688 -15.055 -10.695 1 96.56 38 ASP B N 1
ATOM 1801 C CA . ASP B 1 38 ? 23 -15.055 -9.273 1 96.56 38 ASP B CA 1
ATOM 1802 C C . ASP B 1 38 ? 24.078 -14.023 -8.945 1 96.56 38 ASP B C 1
ATOM 1804 O O . ASP B 1 38 ? 23.969 -13.305 -7.953 1 96.56 38 ASP B O 1
ATOM 1808 N N . GLU B 1 39 ? 25.031 -13.938 -9.773 1 97.31 39 GLU B N 1
ATOM 1809 C CA . GLU B 1 39 ? 26.156 -13.047 -9.508 1 97.31 39 GLU B CA 1
ATOM 1810 C C . GLU B 1 39 ? 25.719 -11.586 -9.523 1 97.31 39 GLU B C 1
ATOM 1812 O O . GLU B 1 39 ? 26.109 -10.805 -8.648 1 97.31 39 GLU B O 1
ATOM 1817 N N . VAL B 1 40 ? 24.922 -11.227 -10.57 1 98.06 40 VAL B N 1
ATOM 1818 C CA . VAL B 1 40 ? 24.422 -9.852 -10.688 1 98.06 40 VAL B CA 1
ATOM 1819 C C . VAL B 1 40 ? 23.547 -9.523 -9.484 1 98.06 40 VAL B C 1
ATOM 1821 O O . VAL B 1 40 ? 23.625 -8.422 -8.938 1 98.06 40 VAL B O 1
ATOM 1824 N N . VAL B 1 41 ? 22.734 -10.484 -9.047 1 98.25 41 VAL B N 1
ATOM 1825 C CA . VAL B 1 41 ? 21.859 -10.289 -7.898 1 98.25 41 VAL B CA 1
ATOM 1826 C C . VAL B 1 41 ? 22.688 -10.047 -6.645 1 98.25 41 VAL B C 1
ATOM 1828 O O . VAL B 1 41 ? 22.391 -9.141 -5.859 1 98.25 41 VAL B O 1
ATOM 1831 N N . ALA B 1 42 ? 23.703 -10.789 -6.434 1 98.12 42 ALA B N 1
ATOM 1832 C CA . ALA B 1 42 ? 24.562 -10.656 -5.254 1 98.12 42 ALA B CA 1
ATOM 1833 C C . ALA B 1 42 ? 25.25 -9.289 -5.23 1 98.12 42 ALA B C 1
ATOM 1835 O O . ALA B 1 42 ? 25.328 -8.648 -4.184 1 98.12 42 ALA B O 1
ATOM 1836 N N . GLU B 1 43 ? 25.719 -8.859 -6.371 1 98.44 43 GLU B N 1
ATOM 1837 C CA . GLU B 1 43 ? 26.375 -7.559 -6.48 1 98.44 43 GLU B CA 1
ATOM 1838 C C . GLU B 1 43 ? 25.391 -6.426 -6.203 1 98.44 43 GLU B C 1
ATOM 1840 O O . GLU B 1 43 ? 25.719 -5.461 -5.508 1 98.44 43 GLU B O 1
ATOM 1845 N N . ALA B 1 44 ? 24.219 -6.57 -6.801 1 98.69 44 ALA B N 1
ATOM 1846 C CA . ALA B 1 44 ? 23.172 -5.574 -6.574 1 98.69 44 ALA B CA 1
ATOM 1847 C C . ALA B 1 44 ? 22.828 -5.473 -5.09 1 98.69 44 ALA B C 1
ATOM 1849 O O . ALA B 1 44 ? 22.75 -4.371 -4.543 1 98.69 44 ALA B O 1
ATOM 1850 N N . ARG B 1 45 ? 22.672 -6.602 -4.453 1 98.69 45 ARG B N 1
ATOM 1851 C CA . ARG B 1 45 ? 22.312 -6.629 -3.035 1 98.69 45 ARG B CA 1
ATOM 1852 C C . ARG B 1 45 ? 23.391 -5.941 -2.195 1 98.69 45 ARG B C 1
ATOM 1854 O O . ARG B 1 45 ? 23.078 -5.125 -1.325 1 98.69 45 ARG B O 1
ATOM 1861 N N . SER B 1 46 ? 24.625 -6.223 -2.492 1 98.62 46 SER B N 1
ATOM 1862 C CA . SER B 1 46 ? 25.734 -5.621 -1.758 1 98.62 46 SER B CA 1
ATOM 1863 C C . SER B 1 46 ? 25.766 -4.109 -1.942 1 98.62 46 SER B C 1
ATOM 1865 O O . SER B 1 46 ? 25.984 -3.363 -0.981 1 98.62 46 SER B O 1
ATOM 1867 N N . ALA B 1 47 ? 25.562 -3.691 -3.162 1 98.69 47 ALA B N 1
ATOM 1868 C CA . ALA B 1 47 ? 25.547 -2.262 -3.459 1 98.69 47 ALA B CA 1
ATOM 1869 C C . ALA B 1 47 ? 24.406 -1.561 -2.73 1 98.69 47 ALA B C 1
ATOM 1871 O O . ALA B 1 47 ? 24.594 -0.47 -2.184 1 98.69 47 ALA B O 1
ATOM 1872 N N . ILE B 1 48 ? 23.234 -2.18 -2.713 1 98.81 48 ILE B N 1
ATOM 1873 C CA . ILE B 1 48 ? 22.062 -1.617 -2.055 1 98.81 48 ILE B CA 1
ATOM 1874 C C . ILE B 1 48 ? 22.328 -1.501 -0.554 1 98.81 48 ILE B C 1
ATOM 1876 O O . ILE B 1 48 ? 22.016 -0.473 0.055 1 98.81 48 ILE B O 1
ATOM 1880 N N . GLU B 1 49 ? 22.922 -2.516 0.047 1 98.81 49 GLU B N 1
ATOM 1881 C CA . GLU B 1 49 ? 23.219 -2.506 1.475 1 98.81 49 GLU B CA 1
ATOM 1882 C C . GLU B 1 49 ? 24.219 -1.399 1.822 1 98.81 49 GLU B C 1
ATOM 1884 O O . GLU B 1 49 ? 24.094 -0.76 2.869 1 98.81 49 GLU B O 1
ATOM 1889 N N . ALA B 1 50 ? 25.156 -1.162 0.924 1 98.75 50 ALA B N 1
ATOM 1890 C CA . ALA B 1 50 ? 26.125 -0.089 1.131 1 98.75 50 ALA B CA 1
ATOM 1891 C C . ALA B 1 50 ? 25.453 1.278 1.083 1 98.75 50 ALA B C 1
ATOM 1893 O O . ALA B 1 50 ? 25.734 2.15 1.905 1 98.75 50 ALA B O 1
ATOM 1894 N N . VAL B 1 51 ? 24.547 1.48 0.122 1 98.81 51 VAL B N 1
ATOM 1895 C CA . VAL B 1 51 ? 23.812 2.73 0.004 1 98.81 51 VAL B CA 1
ATOM 1896 C C . VAL B 1 51 ? 22.953 2.943 1.25 1 98.81 51 VAL B C 1
ATOM 1898 O O . VAL B 1 51 ? 22.891 4.047 1.793 1 98.81 51 VAL B O 1
ATOM 1901 N N . THR B 1 52 ? 22.328 1.884 1.718 1 98.81 52 THR B N 1
ATOM 1902 C CA . THR B 1 52 ? 21.469 1.961 2.9 1 98.81 52 THR B CA 1
ATOM 1903 C C . THR B 1 52 ? 22.266 2.412 4.117 1 98.81 52 THR B C 1
ATOM 1905 O O . THR B 1 52 ? 21.828 3.271 4.879 1 98.81 52 THR B O 1
ATOM 1908 N N . ARG B 1 53 ? 23.453 1.848 4.27 1 98.56 53 ARG B N 1
ATOM 1909 C CA . ARG B 1 53 ? 24.328 2.242 5.375 1 98.56 53 ARG B CA 1
ATOM 1910 C C . ARG B 1 53 ? 24.688 3.725 5.293 1 98.56 53 ARG B C 1
ATOM 1912 O O . ARG B 1 53 ? 24.672 4.426 6.309 1 98.56 53 ARG B O 1
ATOM 1919 N N . SER B 1 54 ? 24.969 4.227 4.109 1 98.56 54 SER B N 1
ATOM 1920 C CA . SER B 1 54 ? 25.312 5.629 3.918 1 98.56 54 SER B CA 1
ATOM 1921 C C . SER B 1 54 ? 24.156 6.547 4.281 1 98.56 54 SER B C 1
ATOM 1923 O O . SER B 1 54 ? 24.344 7.57 4.938 1 98.56 54 SER B O 1
ATOM 1925 N N . LEU B 1 55 ? 22.922 6.184 3.896 1 98.44 55 LEU B N 1
ATOM 1926 C CA . LEU B 1 55 ? 21.734 7.02 4.105 1 98.44 55 LEU B CA 1
ATOM 1927 C C . LEU B 1 55 ? 21.328 7.027 5.574 1 98.44 55 LEU B C 1
ATOM 1929 O O . LEU B 1 55 ? 20.641 7.945 6.031 1 98.44 55 LEU B O 1
ATOM 1933 N N . ARG B 1 56 ? 21.781 6.016 6.344 1 97.81 56 ARG B N 1
ATOM 1934 C CA . ARG B 1 56 ? 21.375 5.887 7.738 1 97.81 56 ARG B CA 1
ATOM 1935 C C . ARG B 1 56 ? 22.344 6.613 8.664 1 97.81 56 ARG B C 1
ATOM 1937 O O . ARG B 1 56 ? 22.156 6.613 9.883 1 97.81 56 ARG B O 1
ATOM 1944 N N . GLN B 1 57 ? 23.359 7.27 8.141 1 97.31 57 GLN B N 1
ATOM 1945 C CA . GLN B 1 57 ? 24.328 7.996 8.961 1 97.31 57 GLN B CA 1
ATOM 1946 C C . GLN B 1 57 ? 23.641 9.109 9.758 1 97.31 57 GLN B C 1
ATOM 1948 O O . GLN B 1 57 ? 24.094 9.453 10.852 1 97.31 57 GLN B O 1
ATOM 1953 N N . ARG B 1 58 ? 22.609 9.742 9.234 1 95.69 58 ARG B N 1
ATOM 1954 C CA . ARG B 1 58 ? 21.734 10.711 9.891 1 95.69 58 ARG B CA 1
ATOM 1955 C C . ARG B 1 58 ? 20.266 10.453 9.531 1 95.69 58 ARG B C 1
ATOM 1957 O O . ARG B 1 58 ? 19.906 10.469 8.352 1 95.69 58 ARG B O 1
ATOM 1964 N N . THR B 1 59 ? 19.5 10.156 10.477 1 94.19 59 THR B N 1
ATOM 1965 C CA . THR B 1 59 ? 18.125 9.789 10.203 1 94.19 59 THR B CA 1
ATOM 1966 C C . THR B 1 59 ? 17.172 10.578 11.109 1 94.19 59 THR B C 1
ATOM 1968 O O . THR B 1 59 ? 17.531 10.969 12.211 1 94.19 59 THR B O 1
ATOM 1971 N N . ARG B 1 60 ? 16.047 10.828 10.625 1 87.94 60 ARG B N 1
ATOM 1972 C CA . ARG B 1 60 ? 14.969 11.414 11.406 1 87.94 60 ARG B CA 1
ATOM 1973 C C . ARG B 1 60 ? 14.219 10.344 12.188 1 87.94 60 ARG B C 1
ATOM 1975 O O . ARG B 1 60 ? 14.055 9.219 11.711 1 87.94 60 ARG B O 1
ATOM 1982 N N . PRO B 1 61 ? 13.727 10.727 13.352 1 84.56 61 PRO B N 1
ATOM 1983 C CA . PRO B 1 61 ? 12.906 9.758 14.086 1 84.56 61 PRO B CA 1
ATOM 1984 C C . PRO B 1 61 ? 11.609 9.414 13.359 1 84.56 61 PRO B C 1
ATOM 1986 O O . PRO B 1 61 ? 11.109 10.219 12.57 1 84.56 61 PRO B O 1
ATOM 1989 N N . VAL B 1 62 ? 11.117 8.266 13.633 1 82.56 62 VAL B N 1
ATOM 1990 C CA . VAL B 1 62 ? 9.828 7.844 13.094 1 82.56 62 VAL B CA 1
ATOM 1991 C C . VAL B 1 62 ? 8.719 8.734 13.656 1 82.56 62 VAL B C 1
ATOM 1993 O O . VAL B 1 62 ? 8.773 9.125 14.82 1 82.56 62 VAL B O 1
ATOM 1996 N N . GLY B 1 63 ? 7.777 9.016 12.883 1 81 63 GLY B N 1
ATOM 1997 C CA . GLY B 1 63 ? 6.621 9.75 13.367 1 81 63 GLY B CA 1
ATOM 1998 C C . GLY B 1 63 ? 6.762 11.25 13.203 1 81 63 GLY B C 1
ATOM 1999 O O . GLY B 1 63 ? 5.906 12.016 13.656 1 81 63 GLY B O 1
ATOM 2000 N N . VAL B 1 64 ? 7.848 11.656 12.625 1 78.06 64 VAL B N 1
ATOM 2001 C CA . VAL B 1 64 ? 8.031 13.094 12.422 1 78.06 64 VAL B CA 1
ATOM 2002 C C . VAL B 1 64 ? 7.578 13.477 11.016 1 78.06 64 VAL B C 1
ATOM 2004 O O . VAL B 1 64 ? 7.992 12.859 10.039 1 78.06 64 VAL B O 1
ATOM 2007 N N . SER B 1 65 ? 6.621 14.438 10.977 1 83.06 65 SER B N 1
ATOM 2008 C CA . SER B 1 65 ? 6.145 15 9.711 1 83.06 65 SER B CA 1
ATOM 2009 C C . SER B 1 65 ? 6.293 16.516 9.695 1 83.06 65 SER B C 1
ATOM 2011 O O . SER B 1 65 ? 6.73 17.125 10.68 1 83.06 65 SER B O 1
ATOM 2013 N N . TYR B 1 66 ? 6.074 17.094 8.539 1 84.75 66 TYR B N 1
ATOM 2014 C CA . TYR B 1 66 ? 6.324 18.531 8.383 1 84.75 66 TYR B CA 1
ATOM 2015 C C . TYR B 1 66 ? 5.02 19.297 8.25 1 84.75 66 TYR B C 1
ATOM 2017 O O . TYR B 1 66 ? 4.016 18.75 7.777 1 84.75 66 TYR B O 1
ATOM 2025 N N . ARG B 1 67 ? 5.121 20.469 8.742 1 86.31 67 ARG B N 1
ATOM 2026 C CA . ARG B 1 67 ? 4.082 21.469 8.5 1 86.31 67 ARG B CA 1
ATOM 2027 C C . ARG B 1 67 ? 4.664 22.703 7.824 1 86.31 67 ARG B C 1
ATOM 2029 O O . ARG B 1 67 ? 5.754 23.156 8.18 1 86.31 67 ARG B O 1
ATOM 2036 N N . VAL B 1 68 ? 3.928 23.141 6.816 1 88.25 68 VAL B N 1
ATOM 2037 C CA . VAL B 1 68 ? 4.301 24.359 6.094 1 88.25 68 VAL B CA 1
ATOM 2038 C C . VAL B 1 68 ? 3.094 25.281 5.977 1 88.25 68 VAL B C 1
ATOM 2040 O O . VAL B 1 68 ? 2.049 24.891 5.453 1 88.25 68 VAL B O 1
ATOM 2043 N N . ASP B 1 69 ? 3.238 26.453 6.512 1 83.94 69 ASP B N 1
ATOM 2044 C CA . ASP B 1 69 ? 2.152 27.438 6.48 1 83.94 69 ASP B CA 1
ATOM 2045 C C . ASP B 1 69 ? 0.853 26.828 7.004 1 83.94 69 ASP B C 1
ATOM 2047 O O . ASP B 1 69 ? -0.196 26.938 6.367 1 83.94 69 ASP B O 1
ATOM 2051 N N . GLY B 1 70 ? 0.951 26.078 8.031 1 77.75 70 GLY B N 1
ATOM 2052 C CA . GLY B 1 70 ? -0.209 25.547 8.734 1 77.75 70 GLY B CA 1
ATOM 2053 C C . GLY B 1 70 ? -0.769 24.297 8.086 1 77.75 70 GLY B C 1
ATOM 2054 O O . GLY B 1 70 ? -1.735 23.703 8.586 1 77.75 70 GLY B O 1
ATOM 2055 N N . ARG B 1 71 ? -0.095 23.875 7.031 1 80.06 71 ARG B N 1
ATOM 2056 C CA . ARG B 1 71 ? -0.578 22.688 6.34 1 80.06 71 ARG B CA 1
ATOM 2057 C C . ARG B 1 71 ? 0.422 21.547 6.457 1 80.06 71 ARG B C 1
ATOM 2059 O O . ARG B 1 71 ? 1.633 21.766 6.48 1 80.06 71 ARG B O 1
ATOM 2066 N N . ALA B 1 72 ? -0.143 20.422 6.5 1 83.44 72 ALA B N 1
ATOM 2067 C CA . ALA B 1 72 ? 0.724 19.25 6.562 1 83.44 72 ALA B CA 1
ATOM 2068 C C . ALA B 1 72 ? 1.416 19 5.223 1 83.44 72 ALA B C 1
ATOM 2070 O O . ALA B 1 72 ? 0.809 19.172 4.164 1 83.44 72 ALA B O 1
ATOM 2071 N N . LEU B 1 73 ? 2.68 18.734 5.238 1 86 73 LEU B N 1
ATOM 2072 C CA . LEU B 1 73 ? 3.488 18.266 4.117 1 86 73 LEU B CA 1
ATOM 2073 C C . LEU B 1 73 ? 3.904 16.812 4.309 1 86 73 LEU B C 1
ATOM 2075 O O . LEU B 1 73 ? 4.941 16.531 4.918 1 86 73 LEU B O 1
ATOM 2079 N N . PRO B 1 74 ? 3.133 15.93 3.816 1 85.94 74 PRO B N 1
ATOM 2080 C CA . PRO B 1 74 ? 3.318 14.516 4.141 1 85.94 74 PRO B CA 1
ATOM 2081 C C . PRO B 1 74 ? 4.336 13.828 3.23 1 85.94 74 PRO B C 1
ATOM 2083 O O . PRO B 1 74 ? 3.986 12.914 2.48 1 85.94 74 PRO B O 1
ATOM 2086 N N . LEU B 1 75 ? 5.617 14.148 3.332 1 90.62 75 LEU B N 1
ATOM 2087 C CA . LEU B 1 75 ? 6.672 13.688 2.434 1 90.62 75 LEU B CA 1
ATOM 2088 C C . LEU B 1 75 ? 6.816 12.172 2.506 1 90.62 75 LEU B C 1
ATOM 2090 O O . LEU B 1 75 ? 7.086 11.516 1.492 1 90.62 75 LEU B O 1
ATOM 2094 N N . GLY B 1 76 ? 6.594 11.633 3.643 1 94.19 76 GLY B N 1
ATOM 2095 C CA . GLY B 1 76 ? 6.793 10.203 3.838 1 94.19 76 GLY B CA 1
ATOM 2096 C C . GLY B 1 76 ? 5.496 9.414 3.842 1 94.19 76 GLY B C 1
ATOM 2097 O O . GLY B 1 76 ? 5.484 8.227 4.18 1 94.19 76 GLY B O 1
ATOM 2098 N N . ASN B 1 77 ? 4.371 10.031 3.449 1 94.5 77 ASN B N 1
ATOM 2099 C CA . ASN B 1 77 ? 3.059 9.398 3.479 1 94.5 77 ASN B CA 1
ATOM 2100 C C . ASN B 1 77 ? 2.998 8.195 2.543 1 94.5 77 ASN B C 1
ATOM 2102 O O . ASN B 1 77 ? 3.484 8.25 1.412 1 94.5 77 ASN B O 1
ATOM 2106 N N . ALA B 1 78 ? 2.355 7.121 2.977 1 97.19 78 ALA B N 1
ATOM 2107 C CA . ALA B 1 78 ? 2.35 5.84 2.277 1 97.19 78 ALA B CA 1
ATOM 2108 C C . ALA B 1 78 ? 1.522 5.914 0.997 1 97.19 78 ALA B C 1
ATOM 2110 O O . ALA B 1 78 ? 1.687 5.09 0.094 1 97.19 78 ALA B O 1
ATOM 2111 N N . ALA B 1 79 ? 0.621 6.859 0.895 1 96.25 79 ALA B N 1
ATOM 2112 C CA . ALA B 1 79 ? -0.314 6.898 -0.227 1 96.25 79 ALA B CA 1
ATOM 2113 C C . ALA B 1 79 ? 0.111 7.938 -1.261 1 96.25 79 ALA B C 1
ATOM 2115 O O . ALA B 1 79 ? -0.147 7.773 -2.455 1 96.25 79 ALA B O 1
ATOM 2116 N N . VAL B 1 80 ? 0.837 9.016 -0.752 1 93.94 80 VAL B N 1
ATOM 2117 C CA . VAL B 1 80 ? 1.055 10.117 -1.691 1 93.94 80 VAL B CA 1
ATOM 2118 C C . VAL B 1 80 ? 2.434 10.727 -1.457 1 93.94 80 VAL B C 1
ATOM 2120 O O . VAL B 1 80 ? 2.811 11.695 -2.127 1 93.94 80 VAL B O 1
ATOM 2123 N N . GLY B 1 81 ? 3.146 10.273 -0.512 1 94.75 81 GLY B N 1
ATOM 2124 C CA . GLY B 1 81 ? 4.398 10.914 -0.149 1 94.75 81 GLY B CA 1
ATOM 2125 C C . GLY B 1 81 ? 5.418 10.914 -1.273 1 94.75 81 GLY B C 1
ATOM 2126 O O . GLY B 1 81 ? 5.84 9.852 -1.733 1 94.75 81 GLY B O 1
ATOM 2127 N N . VAL B 1 82 ? 5.895 12.102 -1.616 1 95.31 82 VAL B N 1
ATOM 2128 C CA . VAL B 1 82 ? 6.816 12.25 -2.738 1 95.31 82 VAL B CA 1
ATOM 2129 C C . VAL B 1 82 ? 8.188 11.711 -2.352 1 95.31 82 VAL B C 1
ATOM 2131 O O . VAL B 1 82 ? 9.023 11.445 -3.217 1 95.31 82 VAL B O 1
ATOM 2134 N N . CYS B 1 83 ? 8.438 11.523 -0.99 1 96.31 83 CYS B N 1
ATOM 2135 C CA . CYS B 1 83 ? 9.711 10.977 -0.531 1 96.31 83 CYS B CA 1
ATOM 2136 C C . CYS B 1 83 ? 9.539 9.547 -0.017 1 96.31 83 CYS B C 1
ATOM 2138 O O . CYS B 1 83 ? 10.414 9.023 0.669 1 96.31 83 CYS B O 1
ATOM 2140 N N . ASN B 1 84 ? 8.414 8.945 -0.226 1 97.5 84 ASN B N 1
ATOM 2141 C CA . ASN B 1 84 ? 8.148 7.547 0.072 1 97.5 84 ASN B CA 1
ATOM 2142 C C . ASN B 1 84 ? 8.109 6.699 -1.198 1 97.5 84 ASN B C 1
ATOM 2144 O O . ASN B 1 84 ? 7.148 6.77 -1.966 1 97.5 84 ASN B O 1
ATOM 2148 N N . PRO B 1 85 ? 9.109 5.824 -1.387 1 98.19 85 PRO B N 1
ATOM 2149 C CA . PRO B 1 85 ? 9.211 5.094 -2.65 1 98.19 85 PRO B CA 1
ATOM 2150 C C . PRO B 1 85 ? 8.062 4.109 -2.857 1 98.19 85 PRO B C 1
ATOM 2152 O O . PRO B 1 85 ? 7.863 3.617 -3.971 1 98.19 85 PRO B O 1
ATOM 2155 N N . ILE B 1 86 ? 7.344 3.797 -1.795 1 98.25 86 ILE B N 1
ATOM 2156 C CA . ILE B 1 86 ? 6.336 2.76 -1.981 1 98.25 86 ILE B CA 1
ATOM 2157 C C . ILE B 1 86 ? 5.004 3.396 -2.371 1 98.25 86 ILE B C 1
ATOM 2159 O O . ILE B 1 86 ? 4.082 2.707 -2.812 1 98.25 86 ILE B O 1
ATOM 2163 N N . ALA B 1 87 ? 4.859 4.754 -2.156 1 98.12 87 ALA B N 1
ATOM 2164 C CA . ALA B 1 87 ? 3.605 5.438 -2.459 1 98.12 87 ALA B CA 1
ATOM 2165 C C . ALA B 1 87 ? 3.283 5.363 -3.949 1 98.12 87 ALA B C 1
ATOM 2167 O O . ALA B 1 87 ? 4.145 5.641 -4.789 1 98.12 87 ALA B O 1
ATOM 2168 N N . PRO B 1 88 ? 2.043 4.922 -4.277 1 96.38 88 PRO B N 1
ATOM 2169 C CA . PRO B 1 88 ? 1.672 5.074 -5.688 1 96.38 88 PRO B CA 1
ATOM 2170 C C . PRO B 1 88 ? 1.885 6.496 -6.203 1 96.38 88 PRO B C 1
ATOM 2172 O O . PRO B 1 88 ? 1.814 7.453 -5.43 1 96.38 88 PRO B O 1
ATOM 2175 N N . PRO B 1 89 ? 2.252 6.613 -7.465 1 93.81 89 PRO B N 1
ATOM 2176 C CA . PRO B 1 89 ? 2.531 7.941 -8.023 1 93.81 89 PRO B CA 1
ATOM 2177 C C . PRO B 1 89 ? 1.268 8.773 -8.234 1 93.81 89 PRO B C 1
ATOM 2179 O O . PRO B 1 89 ? 1.023 9.258 -9.336 1 93.81 89 PRO B O 1
ATOM 2182 N N . VAL B 1 90 ? 0.552 9.047 -7.164 1 93.81 90 VAL B N 1
ATOM 2183 C CA . VAL B 1 90 ? -0.714 9.773 -7.156 1 93.81 90 VAL B CA 1
ATOM 2184 C C . VAL B 1 90 ? -0.458 11.258 -6.898 1 93.81 90 VAL B C 1
ATOM 2186 O O . VAL B 1 90 ? 0.148 11.617 -5.887 1 93.81 90 VAL B O 1
ATOM 2189 N N . VAL B 1 91 ? -0.741 12.031 -7.809 1 92.62 91 VAL B N 1
ATOM 2190 C CA . VAL B 1 91 ? -0.73 13.477 -7.629 1 92.62 91 VAL B CA 1
ATOM 2191 C C . VAL B 1 91 ? -2.162 14 -7.555 1 92.62 91 VAL B C 1
ATOM 2193 O O . VAL B 1 91 ? -2.918 13.891 -8.523 1 92.62 91 VAL B O 1
ATOM 2196 N N . VAL B 1 92 ? -2.488 14.555 -6.461 1 94 92 VAL B N 1
ATOM 2197 C CA . VAL B 1 92 ? -3.861 14.977 -6.207 1 94 92 VAL B CA 1
ATOM 2198 C C . VAL B 1 92 ? -4.09 16.375 -6.777 1 94 92 VAL B C 1
ATOM 2200 O O . VAL B 1 92 ? -3.328 17.297 -6.484 1 94 92 VAL B O 1
ATOM 2203 N N . HIS B 1 93 ? -5.055 16.484 -7.57 1 94.81 93 HIS B N 1
ATOM 2204 C CA . HIS B 1 93 ? -5.492 17.781 -8.094 1 94.81 93 HIS B CA 1
ATOM 2205 C C . HIS B 1 93 ? -6.848 18.172 -7.516 1 94.81 93 HIS B C 1
ATOM 2207 O O . HIS B 1 93 ? -7.863 17.531 -7.805 1 94.81 93 HIS B O 1
ATOM 2213 N N . HIS B 1 94 ? -6.844 19.234 -6.77 1 92.12 94 HIS B N 1
ATOM 2214 C CA . HIS B 1 94 ? -8.094 19.75 -6.215 1 92.12 94 HIS B CA 1
ATOM 2215 C C . HIS B 1 94 ? -8.82 20.641 -7.215 1 92.12 94 HIS B C 1
ATOM 2217 O O . HIS B 1 94 ? -8.203 21.516 -7.832 1 92.12 94 HIS B O 1
ATOM 2223 N N . GLU B 1 95 ? -10.055 20.391 -7.391 1 90.38 95 GLU B N 1
ATOM 2224 C CA . GLU B 1 95 ? -10.836 21.125 -8.383 1 90.38 95 GLU B CA 1
ATOM 2225 C C . GLU B 1 95 ? -11.766 22.141 -7.711 1 90.38 95 GLU B C 1
ATOM 2227 O O . GLU B 1 95 ? -12.484 22.875 -8.391 1 90.38 95 GLU B O 1
ATOM 2232 N N . GLY B 1 96 ? -11.797 22.25 -6.445 1 85.88 96 GLY B N 1
ATOM 2233 C CA . GLY B 1 96 ? -12.727 23.094 -5.711 1 85.88 96 GLY B CA 1
ATOM 2234 C C . GLY B 1 96 ? -14.031 22.391 -5.383 1 85.88 96 GLY B C 1
ATOM 2235 O O . GLY B 1 96 ? -14.344 21.344 -5.961 1 85.88 96 GLY B O 1
ATOM 2236 N N . GLY B 1 97 ? -14.789 22.844 -4.406 1 86.75 97 GLY B N 1
ATOM 2237 C CA . GLY B 1 97 ? -16.094 22.312 -4.043 1 86.75 97 GLY B CA 1
ATOM 2238 C C . GLY B 1 97 ? -16.031 20.906 -3.479 1 86.75 97 GLY B C 1
ATOM 2239 O O . GLY B 1 97 ? -16.922 20.094 -3.709 1 86.75 97 GLY B O 1
ATOM 2240 N N . GLY B 1 98 ? -14.906 20.562 -2.896 1 91 98 GLY B N 1
ATOM 2241 C CA . GLY B 1 98 ? -14.812 19.266 -2.262 1 91 98 GLY B CA 1
ATOM 2242 C C . GLY B 1 98 ? -14.578 18.125 -3.248 1 91 98 GLY B C 1
ATOM 2243 O O . GLY B 1 98 ? -15.008 17 -3.018 1 91 98 GLY B O 1
ATOM 2244 N N . ARG B 1 99 ? -14.008 18.516 -4.398 1 95.19 99 ARG B N 1
ATOM 2245 C CA . ARG B 1 99 ? -13.703 17.531 -5.43 1 95.19 99 ARG B CA 1
ATOM 2246 C C . ARG B 1 99 ? -12.203 17.484 -5.711 1 95.19 99 ARG B C 1
ATOM 2248 O O . ARG B 1 99 ? -11.531 18.516 -5.715 1 95.19 99 ARG B O 1
ATOM 2255 N N . CYS B 1 100 ? -11.703 16.281 -5.906 1 96.38 100 CYS B N 1
ATOM 2256 C CA . CYS B 1 100 ? -10.32 16.109 -6.336 1 96.38 100 CYS B CA 1
ATOM 2257 C C . CYS B 1 100 ? -10.18 14.945 -7.305 1 96.38 100 CYS B C 1
ATOM 2259 O O . CYS B 1 100 ? -11.07 14.094 -7.391 1 96.38 100 CYS B O 1
ATOM 2261 N N . ARG B 1 101 ? -9.164 15 -8.078 1 97.56 101 ARG B N 1
ATOM 2262 C CA . ARG B 1 101 ? -8.891 13.977 -9.078 1 97.56 101 ARG B CA 1
ATOM 2263 C C . ARG B 1 101 ? -7.398 13.703 -9.188 1 97.56 101 ARG B C 1
ATOM 2265 O O . ARG B 1 101 ? -6.578 14.5 -8.727 1 97.56 101 ARG B O 1
ATOM 2272 N N . SER B 1 102 ? -7.094 12.539 -9.75 1 97.88 102 SER B N 1
ATOM 2273 C CA . SER B 1 102 ? -5.711 12.164 -10.039 1 97.88 102 SER B CA 1
ATOM 2274 C C . SER B 1 102 ? -5.633 11.195 -11.211 1 97.88 102 SER B C 1
ATOM 2276 O O . SER B 1 102 ? -6.539 10.375 -11.406 1 97.88 102 SER B O 1
ATOM 2278 N N . GLU B 1 103 ? -4.633 11.352 -12 1 98 103 GLU B N 1
ATOM 2279 C CA . GLU B 1 103 ? -4.23 10.375 -13.016 1 98 103 GLU B CA 1
ATOM 2280 C C . GLU B 1 103 ? -2.85 9.805 -12.711 1 98 103 GLU B C 1
ATOM 2282 O O . GLU B 1 103 ? -1.929 10.547 -12.359 1 98 103 GLU B O 1
ATOM 2287 N N . PHE B 1 104 ? -2.76 8.492 -12.781 1 97.69 104 PHE B N 1
ATOM 2288 C CA . PHE B 1 104 ? -1.516 7.836 -12.398 1 97.69 104 PHE B CA 1
ATOM 2289 C C . PHE B 1 104 ? -1.383 6.48 -13.094 1 97.69 104 PHE B C 1
ATOM 2291 O O . PHE B 1 104 ? -2.338 5.992 -13.695 1 97.69 104 PHE B O 1
ATOM 2298 N N . VAL B 1 105 ? -0.189 5.938 -13.078 1 97.44 105 VAL B N 1
ATOM 2299 C CA . VAL B 1 105 ? 0.098 4.621 -13.641 1 97.44 105 VAL B CA 1
ATOM 2300 C C . VAL B 1 105 ? 0.527 3.666 -12.531 1 97.44 105 VAL B C 1
ATOM 2302 O O . VAL B 1 105 ? 1.433 3.977 -11.75 1 97.44 105 VAL B O 1
ATOM 2305 N N . LEU B 1 106 ? -0.179 2.562 -12.336 1 97.31 106 LEU B N 1
ATOM 2306 C CA . LEU B 1 106 ? 0.232 1.52 -11.406 1 97.31 106 LEU B CA 1
ATOM 2307 C C . LEU B 1 106 ? 0.884 0.356 -12.141 1 97.31 106 LEU B C 1
ATOM 2309 O O . LEU B 1 106 ? 0.284 -0.224 -13.047 1 97.31 106 LEU B O 1
ATOM 2313 N N . GLY B 1 107 ? 2.117 0.062 -11.742 1 96 107 GLY B N 1
ATOM 2314 C CA . GLY B 1 107 ? 2.867 -1.027 -12.344 1 96 107 GLY B CA 1
ATOM 2315 C C . GLY B 1 107 ? 2.99 -2.24 -11.445 1 96 107 GLY B C 1
ATOM 2316 O O . GLY B 1 107 ? 2.119 -2.49 -10.609 1 96 107 GLY B O 1
ATOM 2317 N N . ALA B 1 108 ? 4.043 -2.99 -11.586 1 95.56 108 ALA B N 1
ATOM 2318 C CA . ALA B 1 108 ? 4.258 -4.305 -10.984 1 95.56 108 ALA B CA 1
ATOM 2319 C C . ALA B 1 108 ? 4.227 -4.227 -9.461 1 95.56 108 ALA B C 1
ATOM 2321 O O . ALA B 1 108 ? 3.689 -5.117 -8.797 1 95.56 108 ALA B O 1
ATOM 2322 N N . PRO B 1 109 ? 4.754 -3.15 -8.875 1 97.38 109 PRO B N 1
ATOM 2323 C CA . PRO B 1 109 ? 4.797 -3.119 -7.414 1 97.38 109 PRO B CA 1
ATOM 2324 C C . PRO B 1 109 ? 3.408 -3.17 -6.781 1 97.38 109 PRO B C 1
ATOM 2326 O O . PRO B 1 109 ? 3.275 -3.521 -5.605 1 97.38 109 PRO B O 1
ATOM 2329 N N . TYR B 1 110 ? 2.383 -2.863 -7.547 1 97.88 110 TYR B N 1
ATOM 2330 C CA . TYR B 1 110 ? 1.049 -2.699 -6.98 1 97.88 110 TYR B CA 1
ATOM 2331 C C . TYR B 1 110 ? 0.13 -3.838 -7.41 1 97.88 110 TYR B C 1
ATOM 2333 O O . TYR B 1 110 ? -1.083 -3.777 -7.195 1 97.88 110 TYR B O 1
ATOM 2341 N N . GLU B 1 111 ? 0.71 -4.91 -7.949 1 96.38 111 GLU B N 1
ATOM 2342 C CA . GLU B 1 111 ? -0.025 -6.023 -8.539 1 96.38 111 GLU B CA 1
ATOM 2343 C C . GLU B 1 111 ? -0.512 -6.996 -7.473 1 96.38 111 GLU B C 1
ATOM 2345 O O . GLU B 1 111 ? 0.19 -7.25 -6.492 1 96.38 111 GLU B O 1
ATOM 2350 N N . GLY B 1 112 ? -1.725 -7.434 -7.613 1 93.94 112 GLY B N 1
ATOM 2351 C CA . GLY B 1 112 ? -2.262 -8.57 -6.883 1 93.94 112 GLY B CA 1
ATOM 2352 C C . GLY B 1 112 ? -2.385 -9.82 -7.734 1 93.94 112 GLY B C 1
ATOM 2353 O O . GLY B 1 112 ? -1.393 -10.508 -7.988 1 93.94 112 GLY B O 1
ATOM 2354 N N . PRO B 1 113 ? -3.643 -10.125 -8.258 1 90.06 113 PRO B N 1
ATOM 2355 C CA . PRO B 1 113 ? -3.695 -11.172 -9.281 1 90.06 113 PRO B CA 1
ATOM 2356 C C . PRO B 1 113 ? -2.938 -10.789 -10.555 1 90.06 113 PRO B C 1
ATOM 2358 O O . PRO B 1 113 ? -2.725 -9.609 -10.82 1 90.06 113 PRO B O 1
ATOM 2361 N N . PRO B 1 114 ? -2.516 -11.742 -11.273 1 89.44 114 PRO B N 1
ATOM 2362 C CA . PRO B 1 114 ? -1.729 -11.438 -12.477 1 89.44 114 PRO B CA 1
ATOM 2363 C C . PRO B 1 114 ? -2.412 -10.43 -13.391 1 89.44 114 PRO B C 1
ATOM 2365 O O . PRO B 1 114 ? -3.539 -10.656 -13.836 1 89.44 114 PRO B O 1
ATOM 2368 N N . GLY B 1 115 ? -1.682 -9.328 -13.555 1 93 115 GLY B N 1
ATOM 2369 C CA . GLY B 1 115 ? -2.127 -8.312 -14.5 1 93 115 GLY B CA 1
ATOM 2370 C C . GLY B 1 115 ? -3.094 -7.316 -13.891 1 93 115 GLY B C 1
ATOM 2371 O O . GLY B 1 115 ? -3.477 -6.344 -14.547 1 93 115 GLY B O 1
ATOM 2372 N N . LEU B 1 116 ? -3.453 -7.551 -12.648 1 95.38 116 LEU B N 1
ATOM 2373 C CA . LEU B 1 116 ? -4.453 -6.695 -12.016 1 95.38 116 LEU B CA 1
ATOM 2374 C C . LEU B 1 116 ? -3.891 -6.027 -10.766 1 95.38 116 LEU B C 1
ATOM 2376 O O . LEU B 1 116 ? -3.102 -6.633 -10.039 1 95.38 116 LEU B O 1
ATOM 2380 N N . VAL B 1 117 ? -4.32 -4.785 -10.539 1 97.56 117 VAL B N 1
ATOM 2381 C CA . VAL B 1 117 ? -3.99 -4.07 -9.305 1 97.56 117 VAL B CA 1
ATOM 2382 C C . VAL B 1 117 ? -4.562 -4.82 -8.109 1 97.56 117 VAL B C 1
ATOM 2384 O O . VAL B 1 117 ? -5.703 -5.289 -8.148 1 97.56 117 VAL B O 1
ATOM 2387 N N . HIS B 1 118 ? -3.795 -5 -7.105 1 97.44 118 HIS B N 1
ATOM 2388 C CA . HIS B 1 118 ? -4.305 -5.598 -5.875 1 97.44 118 HIS B CA 1
ATOM 2389 C C . HIS B 1 118 ? -5.492 -4.809 -5.332 1 97.44 118 HIS B C 1
ATOM 2391 O O . HIS B 1 118 ? -5.438 -3.578 -5.238 1 97.44 118 HIS B O 1
ATOM 2397 N N . GLY B 1 119 ? -6.547 -5.457 -4.934 1 97.94 119 GLY B N 1
ATOM 2398 C CA . GLY B 1 119 ? -7.711 -4.777 -4.391 1 97.94 119 GLY B CA 1
ATOM 2399 C C . GLY B 1 119 ? -7.379 -3.865 -3.227 1 97.94 119 GLY B C 1
ATOM 2400 O O . GLY B 1 119 ? -7.957 -2.787 -3.088 1 97.94 119 GLY B O 1
ATOM 2401 N N . GLY B 1 120 ? -6.504 -4.309 -2.355 1 98.38 120 GLY B N 1
ATOM 2402 C CA . GLY B 1 120 ? -6.07 -3.498 -1.228 1 98.38 120 GLY B CA 1
ATOM 2403 C C . GLY B 1 120 ? -5.363 -2.223 -1.646 1 98.38 120 GLY B C 1
ATOM 2404 O O . GLY B 1 120 ? -5.41 -1.218 -0.934 1 98.38 120 GLY B O 1
ATOM 2405 N N . VAL B 1 121 ? -4.629 -2.221 -2.768 1 98.69 121 VAL B N 1
ATOM 2406 C CA . VAL B 1 121 ? -3.994 -1.018 -3.295 1 98.69 121 VAL B CA 1
ATOM 2407 C C . VAL B 1 121 ? -5.062 -0.033 -3.766 1 98.69 121 VAL B C 1
ATOM 2409 O O . VAL B 1 121 ? -4.953 1.173 -3.529 1 98.69 121 VAL B O 1
ATOM 2412 N N . SER B 1 122 ? -6.082 -0.571 -4.434 1 98.81 122 SER B N 1
ATOM 2413 C CA . SER B 1 122 ? -7.211 0.278 -4.809 1 98.81 122 SER B CA 1
ATOM 2414 C C . SER B 1 122 ? -7.832 0.937 -3.582 1 98.81 122 SER B C 1
ATOM 2416 O O . SER B 1 122 ? -8.156 2.127 -3.605 1 98.81 122 SER B O 1
ATOM 2418 N N . ALA B 1 123 ? -8.039 0.168 -2.529 1 98.75 123 ALA B N 1
ATOM 2419 C CA . ALA B 1 123 ? -8.594 0.697 -1.286 1 98.75 123 ALA B CA 1
ATOM 2420 C C . ALA B 1 123 ? -7.695 1.784 -0.703 1 98.75 123 ALA B C 1
ATOM 2422 O O . ALA B 1 123 ? -8.188 2.797 -0.198 1 98.75 123 ALA B O 1
ATOM 2423 N N . LEU B 1 124 ? -6.406 1.574 -0.717 1 98.62 124 LEU B N 1
ATOM 2424 C CA . LEU B 1 124 ? -5.426 2.541 -0.232 1 98.62 124 LEU B CA 1
ATOM 2425 C C . LEU B 1 124 ? -5.57 3.871 -0.961 1 98.62 124 LEU B C 1
ATOM 2427 O O . LEU B 1 124 ? -5.664 4.926 -0.327 1 98.62 124 LEU B O 1
ATOM 2431 N N . VAL B 1 125 ? -5.594 3.83 -2.316 1 98.62 125 VAL B N 1
ATOM 2432 C CA . VAL B 1 125 ? -5.703 5.035 -3.131 1 98.62 125 VAL B CA 1
ATOM 2433 C C . VAL B 1 125 ? -7.02 5.742 -2.828 1 98.62 125 VAL B C 1
ATOM 2435 O O . VAL B 1 125 ? -7.043 6.953 -2.586 1 98.62 125 VAL B O 1
ATOM 2438 N N . LEU B 1 126 ? -8.086 4.992 -2.771 1 98.75 126 LEU B N 1
ATOM 2439 C CA . LEU B 1 126 ? -9.406 5.582 -2.57 1 98.75 126 LEU B CA 1
ATOM 2440 C C . LEU B 1 126 ? -9.531 6.156 -1.163 1 98.75 126 LEU B C 1
ATOM 2442 O O . LEU B 1 126 ? -10.141 7.211 -0.972 1 98.75 126 LEU B O 1
ATOM 2446 N N . ASP B 1 127 ? -9.039 5.453 -0.14 1 98.44 127 ASP B N 1
ATOM 2447 C CA . ASP B 1 127 ? -9.039 5.984 1.22 1 98.44 127 ASP B CA 1
ATOM 2448 C C . ASP B 1 127 ? -8.406 7.371 1.271 1 98.44 127 ASP B C 1
ATOM 2450 O O . ASP B 1 127 ? -8.984 8.305 1.836 1 98.44 127 ASP B O 1
ATOM 2454 N N . HIS B 1 128 ? -7.242 7.469 0.658 1 96.94 128 HIS B N 1
ATOM 2455 C CA . HIS B 1 128 ? -6.535 8.742 0.685 1 96.94 128 HIS B CA 1
ATOM 2456 C C . HIS B 1 128 ? -7.297 9.82 -0.086 1 96.94 128 HIS B C 1
ATOM 2458 O O . HIS B 1 128 ? -7.473 10.938 0.404 1 96.94 128 HIS B O 1
ATOM 2464 N N . MET B 1 129 ? -7.773 9.484 -1.285 1 97.25 129 MET B N 1
ATOM 2465 C CA . MET B 1 129 ? -8.445 10.445 -2.152 1 97.25 129 MET B CA 1
ATOM 2466 C C . MET B 1 129 ? -9.742 10.938 -1.524 1 97.25 129 MET B C 1
ATOM 2468 O O . MET B 1 129 ? -10.078 12.117 -1.615 1 97.25 129 MET B O 1
ATOM 2472 N N . LEU B 1 130 ? -10.5 10.031 -0.921 1 97.5 130 LEU B N 1
ATOM 2473 C CA . LEU B 1 130 ? -11.703 10.445 -0.211 1 97.5 130 LEU B CA 1
ATOM 2474 C C . LEU B 1 130 ? -11.352 11.367 0.955 1 97.5 130 LEU B C 1
ATOM 2476 O O . LEU B 1 130 ? -12.055 12.352 1.204 1 97.5 130 LEU B O 1
ATOM 2480 N N . GLY B 1 131 ? -10.289 10.984 1.679 1 95.12 131 GLY B N 1
ATOM 2481 C CA . GLY B 1 131 ? -9.82 11.852 2.748 1 95.12 131 GLY B CA 1
ATOM 2482 C C . GLY B 1 131 ? -9.453 13.242 2.268 1 95.12 131 GLY B C 1
ATOM 2483 O O . GLY B 1 131 ? -9.766 14.234 2.93 1 95.12 131 GLY B O 1
ATOM 2484 N N . GLU B 1 132 ? -8.789 13.328 1.123 1 93.25 132 GLU B N 1
ATOM 2485 C CA . GLU B 1 132 ? -8.43 14.602 0.511 1 93.25 132 GLU B CA 1
ATOM 2486 C C . GLU B 1 132 ? -9.664 15.43 0.193 1 93.25 132 GLU B C 1
ATOM 2488 O O . GLU B 1 132 ? -9.703 16.625 0.48 1 93.25 132 GLU B O 1
ATOM 2493 N N . ALA B 1 133 ? -10.602 14.812 -0.389 1 94.44 133 ALA B N 1
ATOM 2494 C CA . ALA B 1 133 ? -11.844 15.516 -0.7 1 94.44 133 ALA B CA 1
ATOM 2495 C C . ALA B 1 133 ? -12.523 16.016 0.571 1 94.44 133 ALA B C 1
ATOM 2497 O O . ALA B 1 133 ? -12.898 17.188 0.664 1 94.44 133 ALA B O 1
ATOM 2498 N N . ALA B 1 134 ? -12.625 15.133 1.526 1 93.06 134 ALA B N 1
ATOM 2499 C CA . ALA B 1 134 ? -13.344 15.43 2.764 1 93.06 134 ALA B CA 1
ATOM 2500 C C . ALA B 1 134 ? -12.648 16.531 3.555 1 93.06 134 ALA B C 1
ATOM 2502 O O . ALA B 1 134 ? -13.297 17.281 4.293 1 93.06 134 ALA B O 1
ATOM 2503 N N . SER B 1 135 ? -11.344 16.578 3.49 1 86.12 135 SER B N 1
ATOM 2504 C CA . SER B 1 135 ? -10.562 17.547 4.258 1 86.12 135 SER B CA 1
ATOM 2505 C C . SER B 1 135 ? -10.383 18.844 3.486 1 86.12 135 SER B C 1
ATOM 2507 O O . SER B 1 135 ? -9.773 19.797 3.988 1 86.12 135 SER B O 1
ATOM 2509 N N . GLU B 1 136 ? -11 18.938 2.398 1 75 136 GLU B N 1
ATOM 2510 C CA . GLU B 1 136 ? -10.828 20.109 1.553 1 75 136 GLU B CA 1
ATOM 2511 C C . GLU B 1 136 ? -9.359 20.484 1.41 1 75 136 GLU B C 1
ATOM 2513 O O . GLU B 1 136 ? -8.977 21.641 1.664 1 75 136 GLU B O 1
ATOM 2518 N N . GLY B 1 137 ? -8.609 19.469 1.068 1 65 137 GLY B N 1
ATOM 2519 C CA . GLY B 1 137 ? -7.184 19.625 0.838 1 65 137 GLY B CA 1
ATOM 2520 C C . GLY B 1 137 ? -6.379 19.703 2.121 1 65 137 GLY B C 1
ATOM 2521 O O . GLY B 1 137 ? -5.469 20.531 2.232 1 65 137 GLY B O 1
ATOM 2522 N N . LEU B 1 138 ? -6.703 19 3.119 1 59.59 138 LEU B N 1
ATOM 2523 C CA . LEU B 1 138 ? -6.02 18.828 4.398 1 59.59 138 LEU B CA 1
ATOM 2524 C C . LEU B 1 138 ? -6.117 20.109 5.234 1 59.59 138 LEU B C 1
ATOM 2526 O O . LEU B 1 138 ? -5.359 20.281 6.191 1 59.59 138 LEU B O 1
ATOM 2530 N N . ALA B 1 139 ? -6.941 20.969 4.906 1 61.78 139 ALA B N 1
ATOM 2531 C CA . ALA B 1 139 ? -7.168 22.172 5.695 1 61.78 139 ALA B CA 1
ATOM 2532 C C . ALA B 1 139 ? -7.867 21.844 7.012 1 61.78 139 ALA B C 1
ATOM 2534 O O . ALA B 1 139 ? -7.695 22.547 8.008 1 61.78 139 ALA B O 1
ATOM 2535 N N . LYS B 1 140 ? -8.562 20.734 6.988 1 70.06 140 LYS B N 1
ATOM 2536 C CA . LYS B 1 140 ? -9.266 20.266 8.188 1 70.06 140 LYS B CA 1
ATOM 2537 C C . LYS B 1 140 ? -8.938 18.812 8.492 1 70.06 140 LYS B C 1
ATOM 2539 O O . LYS B 1 140 ? -9.148 17.938 7.648 1 70.06 140 LYS B O 1
ATOM 2544 N N . PRO B 1 141 ? -8.414 18.656 9.672 1 76.38 141 PRO B N 1
ATOM 2545 C CA . PRO B 1 141 ? -8.094 17.266 9.984 1 76.38 141 PRO B CA 1
ATOM 2546 C C . PRO B 1 141 ? -9.336 16.391 10.078 1 76.38 141 PRO B C 1
ATOM 2548 O O . PRO B 1 141 ? -10.289 16.719 10.789 1 76.38 141 PRO B O 1
ATOM 2551 N N . ARG B 1 142 ? -9.461 15.453 9.305 1 84.5 142 ARG B N 1
ATOM 2552 C CA . ARG B 1 142 ? -10.508 14.438 9.367 1 84.5 142 ARG B CA 1
ATOM 2553 C C . ARG B 1 142 ? -9.914 13.039 9.273 1 84.5 142 ARG B C 1
ATOM 2555 O O . ARG B 1 142 ? -8.961 12.805 8.523 1 84.5 142 ARG B O 1
ATOM 2562 N N . PHE B 1 143 ? -10.477 12.148 10.031 1 89.69 143 PHE B N 1
ATOM 2563 C CA . PHE B 1 143 ? -10.016 10.766 10.062 1 89.69 143 PHE B CA 1
ATOM 2564 C C . PHE B 1 143 ? -11.086 9.836 9.5 1 89.69 143 PHE B C 1
ATOM 2566 O O . PHE B 1 143 ? -12.281 10.047 9.727 1 89.69 143 PHE B O 1
ATOM 2573 N N . THR B 1 144 ? -10.633 8.898 8.844 1 94 144 THR B N 1
ATOM 2574 C CA . THR B 1 144 ? -11.562 7.914 8.289 1 94 144 THR B CA 1
ATOM 2575 C C . THR B 1 144 ? -12.281 7.16 9.406 1 94 144 THR B C 1
ATOM 2577 O O . THR B 1 144 ? -11.633 6.574 10.281 1 94 144 THR B O 1
ATOM 2580 N N . GLY B 1 145 ? -13.578 7.219 9.453 1 97.19 145 GLY B N 1
ATOM 2581 C CA . GLY B 1 145 ? -14.367 6.363 10.32 1 97.19 145 GLY B CA 1
ATOM 2582 C C . GLY B 1 145 ? -14.641 4.996 9.719 1 97.19 145 GLY B C 1
ATOM 2583 O O . GLY B 1 145 ? -14.32 3.971 10.32 1 97.19 145 GLY B O 1
ATOM 2584 N N . THR B 1 146 ? -15.297 5.094 8.57 1 98.38 146 THR B N 1
ATOM 2585 C CA . THR B 1 146 ? -15.617 3.887 7.812 1 98.38 146 THR B CA 1
ATOM 2586 C C . THR B 1 146 ? -15.43 4.121 6.316 1 98.38 146 THR B C 1
ATOM 2588 O O . THR B 1 146 ? -15.719 5.207 5.812 1 98.38 146 THR B O 1
ATOM 2591 N N . ILE B 1 147 ? -14.953 3.084 5.617 1 98.75 147 ILE B N 1
ATOM 2592 C CA . ILE B 1 147 ? -14.922 3.119 4.16 1 98.75 147 ILE B CA 1
ATOM 2593 C C . ILE B 1 147 ? -15.438 1.793 3.602 1 98.75 147 ILE B C 1
ATOM 2595 O O . ILE B 1 147 ? -15.141 0.727 4.145 1 98.75 147 ILE B O 1
ATOM 2599 N N . THR B 1 148 ? -16.297 1.866 2.654 1 98.88 148 THR B N 1
ATOM 2600 C CA . THR B 1 148 ? -16.781 0.716 1.901 1 98.88 148 THR B CA 1
ATOM 2601 C C . THR B 1 148 ? -16.266 0.754 0.464 1 98.88 148 THR B C 1
ATOM 2603 O O . THR B 1 148 ? -16.422 1.76 -0.231 1 98.88 148 THR B O 1
ATOM 2606 N N . VAL B 1 149 ? -15.625 -0.298 0.069 1 98.88 149 VAL B N 1
ATOM 2607 C CA . VAL B 1 149 ? -15.086 -0.391 -1.282 1 98.88 149 VAL B CA 1
ATOM 2608 C C . VAL B 1 149 ? -15.789 -1.515 -2.043 1 98.88 149 VAL B C 1
ATOM 2610 O O . VAL B 1 149 ? -15.859 -2.646 -1.562 1 98.88 149 VAL B O 1
ATOM 2613 N N . LYS B 1 150 ? -16.297 -1.193 -3.156 1 98.81 150 LYS B N 1
ATOM 2614 C CA . LYS B 1 150 ? -16.953 -2.148 -4.051 1 98.81 150 LYS B CA 1
ATOM 2615 C C . LYS B 1 150 ? -16.125 -2.355 -5.324 1 98.81 150 LYS B C 1
ATOM 2617 O O . LYS B 1 150 ? -15.859 -1.399 -6.051 1 98.81 150 LYS B O 1
ATOM 2622 N N . TYR B 1 151 ? -15.75 -3.549 -5.562 1 98.5 151 TYR B N 1
ATOM 2623 C CA . TYR B 1 151 ? -14.977 -3.896 -6.746 1 98.5 151 TYR B CA 1
ATOM 2624 C C . TYR B 1 151 ? -15.883 -4.395 -7.863 1 98.5 151 TYR B C 1
ATOM 2626 O O . TYR B 1 151 ? -16.391 -5.52 -7.809 1 98.5 151 TYR B O 1
ATOM 2634 N N . LEU B 1 152 ? -16.016 -3.615 -8.906 1 97.75 152 LEU B N 1
ATOM 2635 C CA . LEU B 1 152 ? -16.984 -3.857 -9.961 1 97.75 152 LEU B CA 1
ATOM 2636 C C . LEU B 1 152 ? -16.391 -4.727 -11.062 1 97.75 152 LEU B C 1
ATOM 2638 O O . LEU B 1 152 ? -17.078 -5.59 -11.617 1 97.75 152 LEU B O 1
ATOM 2642 N N . ARG B 1 153 ? -15.164 -4.434 -11.438 1 95.88 153 ARG B N 1
ATOM 2643 C CA . ARG B 1 153 ? -14.359 -5.184 -12.398 1 95.88 153 ARG B CA 1
ATOM 2644 C C . ARG B 1 153 ? -12.891 -5.191 -12 1 95.88 153 ARG B C 1
ATOM 2646 O O . ARG B 1 153 ? -12.453 -4.355 -11.203 1 95.88 153 ARG B O 1
ATOM 2653 N N . GLY B 1 154 ? -12.164 -6.184 -12.492 1 96.12 154 GLY B N 1
ATOM 2654 C CA . GLY B 1 154 ? -10.727 -6.148 -12.289 1 96.12 154 GLY B CA 1
ATOM 2655 C C . GLY B 1 154 ? -10.086 -4.855 -12.758 1 96.12 154 GLY B C 1
ATOM 2656 O O . GLY B 1 154 ? -10.422 -4.34 -13.82 1 96.12 154 GLY B O 1
ATOM 2657 N N . THR B 1 155 ? -9.25 -4.211 -11.93 1 98 155 THR B N 1
ATOM 2658 C CA . THR B 1 155 ? -8.5 -3.012 -12.305 1 98 155 THR B CA 1
ATOM 2659 C C . THR B 1 155 ? -7.176 -3.383 -12.961 1 98 155 THR B C 1
ATOM 2661 O O . THR B 1 155 ? -6.281 -3.922 -12.305 1 98 155 THR B O 1
ATOM 2664 N N . PRO B 1 156 ? -7.008 -3.104 -14.234 1 97.38 156 PRO B N 1
ATOM 2665 C CA . PRO B 1 156 ? -5.746 -3.475 -14.891 1 97.38 156 PRO B CA 1
ATOM 2666 C C . PRO B 1 156 ? -4.57 -2.619 -14.43 1 97.38 156 PRO B C 1
ATOM 2668 O O . PRO B 1 156 ? -4.754 -1.454 -14.062 1 97.38 156 PRO B O 1
ATOM 2671 N N . LEU B 1 157 ? -3.391 -3.246 -14.414 1 96.88 157 LEU B N 1
ATOM 2672 C CA . LEU B 1 157 ? -2.186 -2.428 -14.32 1 96.88 157 LEU B CA 1
ATOM 2673 C C . LEU B 1 157 ? -2.102 -1.44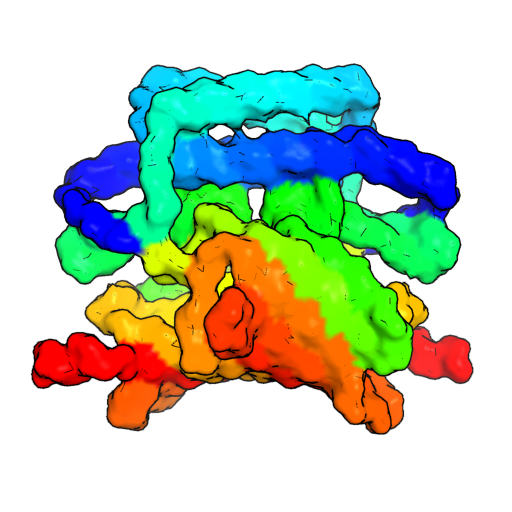2 -15.484 1 96.88 157 LEU B C 1
ATOM 2675 O O . LEU B 1 157 ? -2.592 -1.725 -16.578 1 96.88 157 LEU B O 1
ATOM 2679 N N . GLY B 1 158 ? -1.472 -0.316 -15.234 1 97.06 158 GLY B N 1
ATOM 2680 C CA . GLY B 1 158 ? -1.38 0.703 -16.266 1 97.06 158 GLY B CA 1
ATOM 2681 C C . GLY B 1 158 ? -2.012 2.021 -15.859 1 97.06 158 GLY B C 1
ATOM 2682 O O . GLY B 1 158 ? -2.145 2.312 -14.672 1 97.06 158 GLY B O 1
ATOM 2683 N N . PRO B 1 159 ? -2.352 2.828 -16.844 1 98.19 159 PRO B N 1
ATOM 2684 C CA . PRO B 1 159 ? -2.922 4.148 -16.562 1 98.19 159 PRO B CA 1
ATOM 2685 C C . PRO B 1 159 ? -4.312 4.066 -15.93 1 98.19 159 PRO B C 1
ATOM 2687 O O . PRO B 1 159 ? -5.176 3.344 -16.422 1 98.19 159 PRO B O 1
ATOM 2690 N N . LEU B 1 160 ? -4.535 4.828 -14.867 1 98.75 160 LEU B N 1
ATOM 2691 C CA . LEU B 1 160 ? -5.793 4.883 -14.125 1 98.75 160 LEU B CA 1
ATOM 2692 C C . LEU B 1 160 ? -6.145 6.32 -13.758 1 98.75 160 LEU B C 1
ATOM 2694 O O . LEU B 1 160 ? -5.285 7.203 -13.789 1 98.75 160 LEU B O 1
ATOM 2698 N N . ARG B 1 161 ? -7.352 6.473 -13.516 1 98.62 161 ARG B N 1
ATOM 2699 C CA . ARG B 1 161 ? -7.863 7.742 -13.008 1 98.62 161 ARG B CA 1
ATOM 2700 C C . ARG B 1 161 ? -8.656 7.539 -11.727 1 98.62 161 ARG B C 1
ATOM 2702 O O . ARG B 1 161 ? -9.414 6.574 -11.602 1 98.62 161 ARG B O 1
ATOM 2709 N N . CYS B 1 162 ? -8.5 8.422 -10.781 1 98.69 162 CYS B N 1
ATOM 2710 C CA . CYS B 1 162 ? -9.281 8.414 -9.547 1 98.69 162 CYS B CA 1
ATOM 2711 C C . CYS B 1 162 ? -10.008 9.734 -9.344 1 98.69 162 CYS B C 1
ATOM 2713 O O . CYS B 1 162 ? -9.414 10.805 -9.5 1 98.69 162 CYS B O 1
ATOM 2715 N N . ASP B 1 163 ? -11.242 9.664 -9.078 1 98.62 163 ASP B N 1
ATOM 2716 C CA . ASP B 1 163 ? -12.07 10.812 -8.727 1 98.62 163 ASP B CA 1
ATOM 2717 C C . ASP B 1 163 ? -12.641 10.656 -7.316 1 98.62 163 ASP B C 1
ATOM 2719 O O . ASP B 1 163 ? -13.031 9.562 -6.914 1 98.62 163 ASP B O 1
ATOM 2723 N N . ALA B 1 164 ? -12.695 11.703 -6.578 1 98.38 164 ALA B N 1
ATOM 2724 C CA . ALA B 1 164 ? -13.305 11.719 -5.246 1 98.38 164 ALA B CA 1
ATOM 2725 C C . ALA B 1 164 ? -14.031 13.039 -4.992 1 98.38 164 ALA B C 1
ATOM 2727 O O . ALA B 1 164 ? -13.602 14.094 -5.465 1 98.38 164 ALA B O 1
ATOM 2728 N N . TRP B 1 165 ? -15.117 12.953 -4.277 1 98 165 TRP B N 1
ATOM 2729 C CA . TRP B 1 165 ? -15.898 14.156 -3.998 1 98 165 TRP B CA 1
ATOM 2730 C C . TRP B 1 165 ? -16.719 13.992 -2.723 1 98 165 TRP B C 1
ATOM 2732 O O . TRP B 1 165 ? -16.969 12.867 -2.279 1 98 165 TRP B O 1
ATOM 2742 N N . ILE B 1 166 ? -17.094 15.125 -2.139 1 97.19 166 ILE B N 1
ATOM 2743 C CA . ILE B 1 166 ? -17.984 15.141 -0.974 1 97.19 166 ILE B CA 1
ATOM 2744 C C . ILE B 1 166 ? -19.422 14.9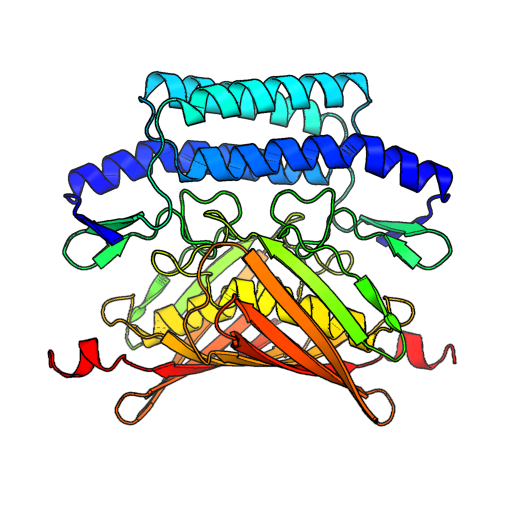3 -1.417 1 97.19 166 ILE B C 1
ATOM 2746 O O . ILE B 1 166 ? -19.891 15.578 -2.35 1 97.19 166 ILE B O 1
ATOM 2750 N N . GLU B 1 167 ? -20.062 14.055 -0.787 1 96.94 167 GLU B N 1
ATOM 2751 C CA . GLU B 1 167 ? -21.484 13.844 -1.053 1 96.94 167 GLU B CA 1
ATOM 2752 C C . GLU B 1 167 ? -22.344 14.703 -0.131 1 96.94 167 GLU B C 1
ATOM 2754 O O . GLU B 1 167 ? -23.312 15.32 -0.577 1 96.94 167 GLU B O 1
ATOM 2759 N N . ARG B 1 168 ? -22.031 14.766 1.141 1 95.56 168 ARG B N 1
ATOM 2760 C CA . ARG B 1 168 ? -22.781 15.539 2.117 1 95.56 168 ARG B CA 1
ATOM 2761 C C . ARG B 1 168 ? -22 15.719 3.408 1 95.56 168 ARG B C 1
ATOM 2763 O O . ARG B 1 168 ? -21.047 14.977 3.666 1 95.56 168 ARG B O 1
ATOM 2770 N N . LYS B 1 169 ? -22.406 16.688 4.227 1 94.06 169 LYS B N 1
ATOM 2771 C CA . LYS B 1 169 ? -21.859 16.969 5.551 1 94.06 169 LYS B CA 1
ATOM 2772 C C . LYS B 1 169 ? -22.953 16.922 6.617 1 94.06 169 LYS B C 1
ATOM 2774 O O . LYS B 1 169 ? -24.062 17.422 6.395 1 94.06 169 LYS B O 1
ATOM 2779 N N . GLN B 1 170 ? -22.688 16.266 7.625 1 94.81 170 GLN B N 1
ATOM 2780 C CA . GLN B 1 170 ? -23.609 16.172 8.758 1 94.81 170 GLN B CA 1
ATOM 2781 C C . GLN B 1 170 ? -22.859 16.328 10.086 1 94.81 170 GLN B C 1
ATOM 2783 O O . GLN B 1 170 ? -22.328 15.352 10.625 1 94.81 170 GLN B O 1
ATOM 2788 N N . GLY B 1 171 ? -22.906 17.547 10.656 1 91.81 171 GLY B N 1
ATOM 2789 C CA . GLY B 1 171 ? -22.156 17.797 11.875 1 91.81 171 GLY B CA 1
ATOM 2790 C C . GLY B 1 171 ? -20.656 17.609 11.703 1 91.81 171 GLY B C 1
ATOM 2791 O O . GLY B 1 171 ? -20.047 18.234 10.836 1 91.81 171 GLY B O 1
ATOM 2792 N N . VAL B 1 172 ? -20.156 16.625 12.508 1 91.94 172 VAL B N 1
ATOM 2793 C CA . VAL B 1 172 ? -18.719 16.406 12.5 1 91.94 172 VAL B CA 1
ATOM 2794 C C . VAL B 1 172 ? -18.359 15.375 11.438 1 91.94 172 VAL B C 1
ATOM 2796 O O . VAL B 1 172 ? -17.172 15.062 11.242 1 91.94 172 VAL B O 1
ATOM 2799 N N . LYS B 1 173 ? -19.391 14.891 10.719 1 94.75 173 LYS B N 1
ATOM 2800 C CA . LYS B 1 173 ? -19.156 13.852 9.727 1 94.75 173 LYS B CA 1
ATOM 2801 C C . LYS B 1 173 ? -19.219 14.422 8.312 1 94.75 173 LYS B C 1
ATOM 2803 O O . LYS B 1 173 ? -20.078 15.234 7.996 1 94.75 173 LYS B O 1
ATOM 2808 N N . VAL B 1 174 ? -18.281 14.023 7.531 1 95.88 174 VAL B N 1
ATOM 2809 C CA . VAL B 1 174 ? -18.281 14.305 6.098 1 95.88 174 VAL B CA 1
ATOM 2810 C C . VAL B 1 174 ? -18.359 12.992 5.316 1 95.88 174 VAL B C 1
ATOM 2812 O O . VAL B 1 174 ? -17.578 12.078 5.551 1 95.88 174 VAL B O 1
ATOM 2815 N N . PHE B 1 175 ? -19.344 12.922 4.438 1 97.62 175 PHE B N 1
ATOM 2816 C CA . PHE B 1 175 ? -19.516 11.75 3.584 1 97.62 175 PHE B CA 1
ATOM 2817 C C . PHE B 1 175 ? -18.938 12 2.201 1 97.62 175 PHE B C 1
ATOM 2819 O O . PHE B 1 175 ? -19.266 12.984 1.544 1 97.62 175 PHE B O 1
ATOM 2826 N N . ALA B 1 176 ? -18.031 11.125 1.782 1 98.12 176 ALA B N 1
ATOM 2827 C CA . ALA B 1 176 ? -17.344 11.281 0.499 1 98.12 176 ALA B CA 1
ATOM 2828 C C . ALA B 1 176 ? -17.453 10.008 -0.333 1 98.12 176 ALA B C 1
ATOM 2830 O O . ALA B 1 176 ? -17.625 8.914 0.213 1 98.12 176 ALA B O 1
ATOM 2831 N N . ARG B 1 177 ? -17.359 10.148 -1.618 1 98.62 177 ARG B N 1
ATOM 2832 C CA . ARG B 1 177 ? -17.359 9.047 -2.582 1 98.62 177 ARG B CA 1
ATOM 2833 C C . ARG B 1 1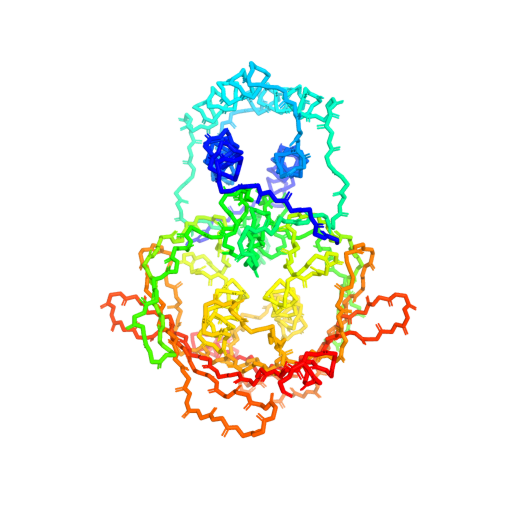77 ? -16.203 9.18 -3.568 1 98.62 177 ARG B C 1
ATOM 2835 O O . ARG B 1 177 ? -15.617 10.258 -3.701 1 98.62 177 ARG B O 1
ATOM 2842 N N . GLY B 1 178 ? -15.836 8.07 -4.148 1 98.75 178 GLY B N 1
ATOM 2843 C CA . GLY B 1 178 ? -14.789 8.094 -5.156 1 98.75 178 GLY B CA 1
ATOM 2844 C C . GLY B 1 178 ? -14.789 6.863 -6.047 1 98.75 178 GLY B C 1
ATOM 2845 O O . GLY B 1 178 ? -15.477 5.883 -5.754 1 98.75 178 GLY B O 1
ATOM 2846 N N . THR B 1 179 ? -14.102 7.016 -7.16 1 98.94 179 THR B N 1
ATOM 2847 C CA . THR B 1 179 ? -14 5.922 -8.117 1 98.94 179 THR B CA 1
ATOM 2848 C C . THR B 1 179 ? -12.578 5.812 -8.664 1 98.94 179 THR B C 1
ATOM 2850 O O . THR B 1 179 ? -11.836 6.793 -8.672 1 98.94 179 THR B O 1
ATOM 2853 N N . ILE B 1 180 ? -12.148 4.625 -8.977 1 98.94 180 ILE B N 1
ATOM 2854 C CA . ILE B 1 180 ? -11.008 4.367 -9.844 1 98.94 180 ILE B CA 1
ATOM 2855 C C . ILE B 1 180 ? -11.492 3.84 -11.195 1 98.94 180 ILE B C 1
ATOM 2857 O O . ILE B 1 180 ? -12.391 2.994 -11.25 1 98.94 180 ILE B O 1
ATOM 2861 N N . SER B 1 181 ? -10.898 4.367 -12.266 1 98.88 181 SER B N 1
ATOM 2862 C CA . SER B 1 181 ? -11.305 3.979 -13.609 1 98.88 181 SER B CA 1
ATOM 2863 C C . SER B 1 181 ? -10.094 3.682 -14.492 1 98.88 181 SER B C 1
ATOM 2865 O O . SER B 1 181 ? -9.031 4.281 -14.312 1 98.88 181 SER B O 1
ATOM 2867 N N . ASP B 1 182 ? -10.289 2.73 -15.352 1 98.44 182 ASP B N 1
ATOM 2868 C CA . ASP B 1 182 ? -9.414 2.605 -16.516 1 98.44 182 ASP B CA 1
ATOM 2869 C C . ASP B 1 182 ? -10.047 3.24 -17.75 1 98.44 182 ASP B C 1
ATOM 2871 O O . ASP B 1 182 ? -10.984 4.031 -17.641 1 98.44 182 ASP B O 1
ATOM 2875 N N . SER B 1 183 ? -9.492 2.912 -18.938 1 97.75 183 SER B N 1
ATOM 2876 C CA . SER B 1 183 ? -9.977 3.541 -20.172 1 97.75 183 SER B CA 1
ATOM 2877 C C . SER B 1 183 ? -11.383 3.068 -20.516 1 97.75 183 SER B C 1
ATOM 2879 O O . SER B 1 183 ? -12.109 3.748 -21.234 1 97.75 183 SER B O 1
ATOM 2881 N N . ALA B 1 184 ? -11.805 1.868 -20.016 1 98.12 184 ALA B N 1
ATOM 2882 C CA . ALA B 1 184 ? -13.109 1.298 -20.359 1 98.12 184 ALA B CA 1
ATOM 2883 C C . ALA B 1 184 ? -14.18 1.759 -19.375 1 98.12 184 ALA B C 1
ATOM 2885 O O . ALA B 1 184 ? -15.375 1.605 -19.625 1 98.12 184 ALA B O 1
ATOM 2886 N N . GLY B 1 185 ? -13.758 2.326 -18.203 1 98.5 185 GLY B N 1
ATOM 2887 C CA . GLY B 1 185 ? -14.742 2.799 -17.234 1 98.5 185 GLY B CA 1
ATOM 2888 C C . GLY B 1 185 ? -14.359 2.494 -15.805 1 98.5 185 GLY B C 1
ATOM 2889 O O . GLY B 1 185 ? -13.211 2.137 -15.523 1 98.5 185 GLY B O 1
ATOM 2890 N N . VAL B 1 186 ? -15.344 2.631 -14.875 1 98.81 186 VAL B N 1
ATOM 2891 C CA . VAL B 1 186 ? -15.102 2.494 -13.445 1 98.81 186 VAL B CA 1
ATOM 2892 C C . VAL B 1 186 ? -14.828 1.031 -13.102 1 98.81 186 VAL B C 1
ATOM 2894 O O . VAL B 1 186 ? -15.547 0.136 -13.547 1 98.81 186 VAL B O 1
ATOM 2897 N N . THR B 1 187 ? -13.812 0.767 -12.352 1 98.75 187 THR B N 1
ATOM 2898 C CA . THR B 1 187 ? -13.484 -0.583 -11.906 1 98.75 187 THR B CA 1
ATOM 2899 C C . THR B 1 187 ? -13.766 -0.75 -10.422 1 98.75 187 THR B C 1
ATOM 2901 O O . THR B 1 187 ? -14.055 -1.855 -9.961 1 98.75 187 THR B O 1
ATOM 2904 N N . VAL B 1 188 ? -13.617 0.316 -9.594 1 98.88 188 VAL B N 1
ATOM 2905 C CA . VAL B 1 188 ? -13.82 0.286 -8.148 1 98.88 188 VAL B CA 1
ATOM 2906 C C . VAL B 1 188 ? -14.539 1.554 -7.699 1 98.88 188 VAL B C 1
ATOM 2908 O O . VAL B 1 188 ? -14.266 2.645 -8.203 1 98.88 188 VAL B O 1
ATOM 2911 N N . GLU B 1 189 ? -15.422 1.441 -6.801 1 98.88 189 GLU B N 1
ATOM 2912 C CA . GLU B 1 189 ? -16.062 2.584 -6.156 1 98.88 189 GLU B CA 1
ATOM 2913 C C . GLU B 1 189 ? -15.969 2.484 -4.637 1 98.88 189 GLU B C 1
ATOM 2915 O O . GLU B 1 189 ? -15.875 1.386 -4.086 1 98.88 189 GLU B O 1
ATOM 2920 N N . ALA B 1 190 ? -15.984 3.609 -4.004 1 98.88 190 ALA B N 1
ATOM 2921 C CA . ALA B 1 190 ? -15.906 3.617 -2.547 1 98.88 190 ALA B CA 1
ATOM 2922 C C . ALA B 1 190 ? -16.734 4.746 -1.955 1 98.88 190 ALA B C 1
ATOM 2924 O O . ALA B 1 190 ? -16.922 5.793 -2.584 1 98.88 190 ALA B O 1
ATOM 2925 N N . ASP B 1 191 ? -17.234 4.535 -0.85 1 98.56 191 ASP B N 1
ATOM 2926 C CA . ASP B 1 191 ? -17.844 5.551 -0 1 98.56 191 ASP B CA 1
ATOM 2927 C C . ASP B 1 191 ? -17.25 5.52 1.408 1 98.56 191 ASP B C 1
ATOM 2929 O O . ASP B 1 191 ? -16.906 4.449 1.918 1 98.56 191 ASP B O 1
ATOM 2933 N N . GLY B 1 192 ? -17.109 6.645 1.967 1 98.25 192 GLY B N 1
ATOM 2934 C CA . GLY B 1 192 ? -16.516 6.723 3.285 1 98.25 192 GLY B CA 1
ATOM 2935 C C . GLY B 1 192 ? -17.094 7.832 4.145 1 98.25 192 GLY B C 1
ATOM 2936 O O . GLY B 1 192 ? -17.703 8.773 3.629 1 98.25 192 GLY B O 1
ATOM 2937 N N . VAL B 1 193 ? -17 7.625 5.406 1 97.94 193 VAL B N 1
ATOM 2938 C CA . VAL B 1 193 ? -17.359 8.641 6.395 1 97.94 193 VAL B CA 1
ATOM 2939 C C . VAL B 1 193 ? -16.094 9.125 7.105 1 97.94 193 VAL B C 1
ATOM 2941 O O . VAL B 1 193 ? -15.305 8.328 7.613 1 97.94 193 VAL B O 1
ATOM 2944 N N . PHE B 1 194 ? -15.898 10.344 7.148 1 96.5 194 PHE B N 1
ATOM 2945 C CA . PHE B 1 194 ? -14.742 10.992 7.754 1 96.5 194 PHE B CA 1
ATOM 2946 C C . PHE B 1 194 ? -15.172 11.914 8.891 1 96.5 194 PHE B C 1
ATOM 2948 O O . PHE B 1 194 ? -16.125 12.688 8.75 1 96.5 194 PHE B O 1
ATOM 2955 N N . ILE B 1 195 ? -14.445 11.844 9.969 1 94.19 195 ILE B N 1
ATOM 2956 C CA . ILE B 1 195 ? -14.922 12.461 11.203 1 94.19 195 ILE B CA 1
ATOM 2957 C C . ILE B 1 195 ? -13.906 13.5 11.688 1 94.19 195 ILE B C 1
ATOM 2959 O O . ILE B 1 195 ? -12.711 13.219 11.758 1 94.19 195 ILE B O 1
ATOM 2963 N N . GLU B 1 196 ? -14.375 14.641 12.023 1 89.81 196 GLU B N 1
ATOM 2964 C CA . GLU B 1 196 ? -13.547 15.648 12.68 1 89.81 196 GLU B CA 1
ATOM 2965 C C . GLU B 1 196 ? -13.266 15.273 14.133 1 89.81 196 GLU B C 1
ATOM 2967 O O . GLU B 1 196 ? -14.188 15.039 14.914 1 89.81 196 GLU B O 1
ATOM 2972 N N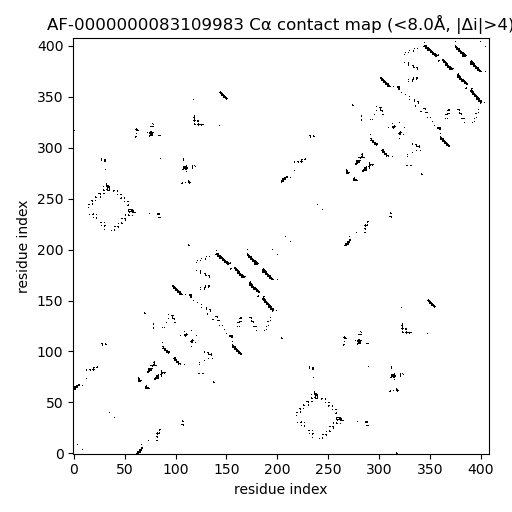 . PRO B 1 197 ? -12.031 15.211 14.43 1 84.31 197 PRO B N 1
ATOM 2973 C CA . PRO B 1 197 ? -11.727 14.812 15.805 1 84.31 197 PRO B CA 1
ATOM 2974 C C . PRO B 1 197 ? -12.164 15.852 16.828 1 84.31 197 PRO B C 1
ATOM 2976 O O . PRO B 1 197 ? -12.328 17.031 16.484 1 84.31 197 PRO B O 1
ATOM 2979 N N . ALA B 1 198 ? -12.328 15.375 18.094 1 79.94 198 ALA B N 1
ATOM 2980 C CA . ALA B 1 198 ? -12.836 16.219 19.172 1 79.94 198 ALA B CA 1
ATOM 2981 C C . ALA B 1 198 ? -11.938 17.438 19.391 1 79.94 198 ALA B C 1
ATOM 2983 O O . ALA B 1 198 ? -12.422 18.547 19.594 1 79.94 198 ALA B O 1
ATOM 2984 N N . TRP B 1 199 ? -10.617 17.156 19.312 1 77.25 199 TRP B N 1
ATOM 2985 C CA . TRP B 1 199 ? -9.656 18.234 19.594 1 77.25 199 TRP B CA 1
ATOM 2986 C C . TRP B 1 199 ? -9.727 19.312 18.531 1 77.25 199 TRP B C 1
ATOM 2988 O O . TRP B 1 199 ? -9.352 20.469 18.766 1 77.25 199 TRP B O 1
ATOM 2998 N N . ALA B 1 200 ? -10.266 19.031 17.359 1 70.06 200 ALA B N 1
ATOM 2999 C CA . ALA B 1 200 ? -10.328 19.984 16.266 1 70.06 200 ALA B CA 1
ATOM 3000 C C . ALA B 1 200 ? -11.68 20.688 16.234 1 70.06 200 ALA B C 1
ATOM 3002 O O . ALA B 1 200 ? -11.844 21.688 15.523 1 70.06 200 ALA B O 1
ATOM 3003 N N . ARG B 1 201 ? -12.672 20.219 16.984 1 69.69 201 ARG B N 1
ATOM 3004 C CA . ARG B 1 201 ? -14.008 20.797 17.031 1 69.69 201 ARG B CA 1
ATOM 3005 C C . ARG B 1 201 ? -14 22.125 17.781 1 69.69 201 ARG B C 1
ATOM 3007 O O . ARG B 1 201 ? -14.758 23.047 17.453 1 69.69 201 ARG B O 1
ATOM 3014 N N . GLU B 1 202 ? -13.297 22.078 18.812 1 56.53 202 GLU B N 1
ATOM 3015 C CA . GLU B 1 202 ? -13.32 23.234 19.703 1 56.53 202 GLU B CA 1
ATOM 3016 C C . GLU B 1 202 ? -12.648 24.438 19.062 1 56.53 202 GLU B C 1
ATOM 3018 O O . GLU B 1 202 ? -12.938 25.578 19.406 1 56.53 202 GLU B O 1
ATOM 3023 N N . ALA B 1 203 ? -11.82 24.234 18.125 1 51.12 203 ALA B N 1
ATOM 3024 C CA . ALA B 1 203 ? -11.141 25.391 17.562 1 51.12 203 ALA B CA 1
ATOM 3025 C C . ALA B 1 203 ? -12.062 26.141 16.594 1 51.12 203 ALA B C 1
ATOM 3027 O O . ALA B 1 203 ? -11.719 27.234 16.109 1 51.12 203 ALA B O 1
ATOM 3028 N N . GLN B 1 204 ? -13.242 25.672 16.203 1 45.31 204 GLN B N 1
ATOM 3029 C CA . GLN B 1 204 ? -14.141 26.516 15.422 1 45.31 204 GLN B CA 1
ATOM 3030 C C . GLN B 1 204 ? -15.016 27.375 16.344 1 45.31 204 GLN B C 1
ATOM 3032 O O . GLN B 1 204 ? -15.414 26.938 17.422 1 45.31 204 GLN B O 1
#

Solvent-accessible surface area (backbone atoms only — not comparable to full-atom values): 19928 Å² total; per-residue (Å²): 77,75,45,79,39,54,66,69,54,47,50,51,51,46,66,61,41,27,60,41,17,50,38,48,33,53,32,46,44,25,59,48,28,39,62,54,56,70,68,60,50,52,53,39,36,53,52,43,48,52,41,29,55,61,32,52,75,31,59,54,68,81,29,63,37,36,27,38,92,92,28,75,45,59,42,42,15,32,58,52,8,62,24,19,42,67,18,54,67,51,53,80,40,75,72,59,91,30,27,30,34,32,64,34,60,44,56,63,65,42,20,40,58,62,49,20,41,19,68,22,54,54,44,19,52,48,45,51,43,26,46,36,13,60,14,60,71,56,76,38,75,56,42,70,39,34,38,38,38,38,48,76,44,85,40,62,53,37,68,34,36,36,42,17,28,52,74,50,74,58,89,58,34,32,32,20,32,33,38,36,24,47,95,92,40,76,17,33,39,36,40,34,36,28,34,48,46,74,84,65,54,69,75,105,77,75,45,80,39,54,68,69,53,47,51,50,51,47,67,62,41,26,60,41,18,49,39,48,33,53,32,47,45,25,59,50,29,40,62,56,54,72,66,60,50,54,51,40,36,52,52,44,48,53,41,30,56,60,32,53,74,32,60,53,68,83,29,62,36,36,27,40,92,91,28,75,45,57,41,42,15,31,57,53,8,61,24,19,44,68,18,55,68,51,52,82,42,76,72,58,92,30,29,31,34,31,63,34,60,43,56,60,64,41,18,42,58,60,49,21,42,19,69,21,53,54,44,19,52,47,49,51,42,26,48,36,13,61,14,60,72,56,75,39,75,56,41,69,38,36,39,38,39,38,48,77,43,86,41,63,53,38,67,36,36,36,42,16,29,49,74,50,75,57,90,60,34,32,32,18,32,32,38,36,24,48,95,90,41,74,17,35,38,36,42,34,36,28,33,48,46,74,85,63,54,69,77,104

Radius of gyration: 20.6 Å; Cα contacts (8 Å, |Δi|>4): 1000; chains: 2; bounding box: 50×56×44 Å

Sequence (408 aa):
MFEVLSAAEADRVTALYAPLADAVRELVDATIRTEVDDEVVAEARSAIEAVTRSLRQRTRPVGVSYRVDGRALPLGNAAVGVCNPIAPPVVVHHEGGGRCRSEFVLGAPYEGPPGLVHGGVSALVLDHMLGEAASEGLAKPRFTGTITVKYLRGTPLGPLRCDAWIERKQGVKVFARGTISDSAGVTVEADGVFIEPAWAREAQMFEVLSAAEADRVTALYAPLADAVRELVDATIRTEVDDEVVAEARSAIEAVTRSLRQRTRPVGVSYRVDGRALPLGNAAVGVCNPIAPPVVVHHEGGGRCRSEFVLGAPYEGPPGLVHGGVSALVLDHMLGEAASEGLAKPRFTGTITVKYLRGTPLGPLRCDAWIERKQGVKVFARGTISDSAGVTVEADGVFIEPAWAREAQ

Nearest PDB structures (foldseek):
  2ov9-assembly2_D  TM=8.979E-01  e=1.519E-15  Rhodococcus jostii RHA1
  2ov9-assembly1_A  TM=8.961E-01  e=2.630E-15  Rhodococcus jostii RHA1
  1zki-assembly1_B  TM=9.062E-01  e=9.633E-10  Pseudomonas aeruginosa PAO1
  3e29-assembly1_D  TM=8.803E-01  e=9.938E-08  Bordetella bronchiseptica
  1psu-assembly1_A  TM=8.849E-01  e=2.067E-07  Escherichia coli

InterPro domains:
  IPR006683 Thioesterase domain [PF03061] (115-186)
  IPR029069 HotDog domain superfamily [SSF54637] (3-196)
  IPR052365 THEM4/THEM5 acyl-CoA thioesterase [PTHR12418] (90-197)

Foldseek 3Di:
DEDEDEPVVVVVVCVVQLVVLVVVLVVLVCVQPPPDDPVVVVVVVVVVVVVVVVVVPDDDDPPYWYDYPNATQHLCDQADHSNPNNHFPWDWADDDQLKIKTKGFADDSQDDPVQFGDPVNVVSNFLVRQLCSQCVNRVADWDWDDKDKDFAATHGGTMKMKMKGWDDDDVQKTKMKMFIADPVGTGMIMITIIGHDPVRVVVD/DEDEDEPVVVVVVCVVQLVVLVVVLVVLVCVQPDPDDPVVVVVVVVVVVVVVVVVVPDDDDPPYWYDYPNATQHLCDQADHSNHNNHFPWDWADDDQLKIKTKGFADDSQDDPVQFGDPVNVVSNFLVRQLCSQCVRRVADWDWDDKDKDFAATHGGTMKMKMKGWDDDDVQKTKMKMFIADPVGTGMIMITIIGHDPVRVVVD

pLDDT: mean 93.04, std 8.91, range [44.72, 98.94]

Organism: NCBI:txid185642

Secondary structure (DSSP, 8-state):
-EEEE-HHHHHHHHHHHHHHHHHHHHHHHHHHHB---HHHHHHHHHHHHHHHHHHTTSBPPTT-EEEETTEEE-TT-TTT-TT-TTS-----EEEETTEEEEEEEE-GGGB-STTBB-HHHHHHHHHHHHHHHHTTTTTS--EEEEEEEEE-S--BSEEEEEEEEEEEEETTEEEEEEEEEETTEEEEEEEEEEE--HHHHTT-/-EEEE-HHHHHHHHHHHHHHHHHHHHHHHHHHHB---HHHHHHHHHHHHHHHHHHTTSBPPTT-EEEETTEEE-TT-TTT-TT-TTS-----EEEETTEEEEEEEE-GGGBSSTTBB-HHHHHHHHHHHHHHHHTTTTTS--EEEEEEEEE-S--BSEEEEEEEEEEEEETTEEEEEEEEEETTEEEEEEEEEEE--HHHHTT-